Protein 3E0X (pdb70)

CATH classification: 3.40.50.1820

Foldseek 3Di:
DDAKDKDWAADQPDLEEEEEAEAQQFFQCLLVLLVVQVRNHTYIYIGFAPHDPRDDDHDLALVVSLVVVLCCQCDPPSRVPRQAYEYEQALPLLSVLSNLLVPDRRHAEYEYELHFQAQQPAPPVCVCLVVVHHDVVVVCVQQPHCPPVLSVVSVVRGHPPSVSSSRVSNRNPGHCLVVLLVRPHEYEYEYECPGPGSHVVRRVSSQVRHPHYYYHYHPDRGSSCCRVVSNVVSVVVVVPD/DKDKDWAADLPALEEEEEAEAQQFFQCLLVLLVVQVNNHGYIYIGFAPHDPHDDDHDLALVVSLVVVLCCQCDPPSRVPRQAYEYEQALPLLSVLSNLLVPDRRHAEYEYELHFQAQQPAPPVCVCLVVVHHDVVVVCVQQPHCPDVQSVVSVVRGHPPSVSSSRVSNRNPGHCLVVLLVRDHEYEYEYECPGPGSHVVRRVSSVVRHPRYYYHYHPDRGSSCCRPVSVVVSVVVVVPD

InterPro domains:
  IPR000073 Alpha/beta hydrolase fold-1 [PF00561] (15-118)
  IPR029058 Alpha/Beta hydrolase fold [G3DSA:3.40.50.1820] (1-242)
  IPR029058 Alpha/Beta hydrolase fold [SSF53474] (2-242)
  IPR050266 AB hydrolase superfamily [PTHR43798] (7-242)

Secondary structure (DSSP, 8-state):
-----EEEEE-TT-S-EEEEE--TT--GGGGTTGGGG-TTSEEEEEPPTTSTT--SPPPSSHHHHHHHHHHHHHH-TTTTT-S-EEEEEE--HHHHHHHHTTT-TTEEEEEEES--SB-TTS-S---TGGGT---HHHHHHHHT-S-SHHHHHHHTTS-SSTT--HHHHHHHH-B-GGGGGG--S-EEEEEETT-SSS-HHHHHHHHHHSSSEEEEEESS-GGGHHHHTHHHHHHHHHTT-/---EEEEE-TT-S-EEEEE--TT--GGGGTTGGGG-TTSEEEEEPPTTSTT--SPPPSSHHHHHHHHHHHHHH-TTTTT-S-EEEEEE--HHHHHHHHHTT-TTEEEEEEES--SB-TTS-S---TGGGT---HHHHHHHHT-S-SHHHHHHHTTS-SSTT--HHHHHHHH-B-GGGGGG--S-EEEEEETT-SSS-HHHHHHHHHH-SSEEEEEESS-GGGHHHHTHHHHHHHHHTT-

Radius of gyration: 25.64 Å; Cα contacts (8 Å, |Δi|>4): 1121; chains: 2; bounding box: 64×42×68 Å

Organism: Clostridium acetobutylicum (strain ATCC 824 / DSM 792 / JCM 1419 / IAM 19013 / LMG 5710 / NBRC 13948 / NRRL B-527 / VKM B-1787 / 2291 / W) (NCBI:txid272562)

B-factor: mean 15.36, std 6.6, range [7.0, 48.89]

Structure (mmCIF, N/CA/C/O backbone):
data_3E0X
#
_entry.id   3E0X
#
_cell.length_a   44.611
_cell.length_b   75.153
_cell.length_c   68.206
_cell.angle_alpha   90.00
_cell.angle_beta   97.89
_cell.angle_gamma   90.00
#
_symmetry.space_group_name_H-M   'P 1 21 1'
#
loop_
_entity.id
_entity.type
_entity.pdbx_description
1 polymer 'Lipase-esterase related protein'
2 non-polymer ORTHO-XYLENE
3 water water
#
loop_
_atom_site.group_PDB
_atom_site.id
_atom_site.type_symbol
_atom_site.label_atom_id
_atom_site.label_alt_id
_atom_site.label_comp_id
_atom_site.label_asym_id
_atom_site.label_entity_id
_atom_site.label_seq_id
_atom_site.pdbx_PDB_ins_code
_atom_site.Cartn_x
_atom_site.Cartn_y
_atom_site.Cartn_z
_atom_site.occupancy
_atom_site.B_iso_or_equiv
_atom_site.auth_seq_id
_atom_site.auth_comp_id
_atom_site.auth_asym_id
_atom_site.auth_atom_id
_atom_site.pdbx_PDB_model_num
ATOM 1 N N . SER A 1 1 ? -7.874 42.158 79.316 1.00 24.45 -2 SER A N 1
ATOM 2 C CA . SER A 1 1 ? -6.933 41.046 78.987 1.00 25.34 -2 SER A CA 1
ATOM 3 C C . SER A 1 1 ? -7.580 39.671 79.163 1.00 25.11 -2 SER A C 1
ATOM 4 O O . SER A 1 1 ? -8.621 39.524 79.815 1.00 25.52 -2 SER A O 1
ATOM 7 N N . ASN A 1 2 ? -6.950 38.657 78.579 1.00 24.97 -1 ASN A N 1
ATOM 8 C CA . ASN A 1 2 ? -7.474 37.299 78.659 1.00 24.61 -1 ASN A CA 1
ATOM 9 C C . ASN A 1 2 ? -6.333 36.309 78.532 1.00 24.08 -1 ASN A C 1
ATOM 10 O O . ASN A 1 2 ? -5.202 36.701 78.233 1.00 24.48 -1 ASN A O 1
ATOM 15 N N . ALA A 1 3 ? -6.633 35.033 78.753 1.00 23.28 0 ALA A N 1
ATOM 16 C CA . ALA A 1 3 ? -5.597 34.007 78.756 1.00 22.45 0 ALA A CA 1
ATOM 17 C C . ALA A 1 3 ? -5.593 33.205 77.453 1.00 21.28 0 ALA A C 1
ATOM 18 O O . ALA A 1 3 ? -5.132 32.066 77.418 1.00 21.38 0 ALA A O 1
ATOM 28 N N . LEU A 1 5 ? -4.575 31.969 73.732 1.00 14.77 2 LEU A N 1
ATOM 29 C CA . LEU A 1 5 ? -3.360 31.840 72.962 1.00 13.75 2 LEU A CA 1
ATOM 30 C C . LEU A 1 5 ? -3.186 33.010 71.990 1.00 12.73 2 LEU A C 1
ATOM 31 O O . LEU A 1 5 ? -4.164 33.573 71.478 1.00 13.12 2 LEU A O 1
ATOM 36 N N . HIS A 1 6 ? -1.931 33.363 71.732 1.00 12.08 3 HIS A N 1
ATOM 37 C CA . HIS A 1 6 ? -1.601 34.344 70.710 1.00 11.56 3 HIS A CA 1
ATOM 38 C C . HIS A 1 6 ? -1.913 33.754 69.341 1.00 10.97 3 HIS A C 1
ATOM 39 O O . HIS A 1 6 ? -1.733 32.558 69.113 1.00 11.24 3 HIS A O 1
ATOM 46 N N . TYR A 1 7 ? -2.374 34.588 68.427 1.00 10.90 4 TYR A N 1
ATOM 47 C CA . TYR A 1 7 ? -2.585 34.149 67.066 1.00 10.71 4 TYR A CA 1
ATOM 48 C C . TYR A 1 7 ? -2.360 35.332 66.130 1.00 11.47 4 TYR A C 1
ATOM 49 O O . TYR A 1 7 ? -2.369 36.509 66.556 1.00 12.07 4 TYR A O 1
ATOM 58 N N . VAL A 1 8 ? -2.191 34.993 64.862 1.00 11.91 5 VAL A N 1
ATOM 59 C CA A VAL A 1 8 ? -2.106 35.949 63.756 0.50 12.82 5 VAL A CA 1
ATOM 60 C CA B VAL A 1 8 ? -2.205 36.011 63.816 0.50 13.06 5 VAL A CA 1
ATOM 61 C C . VAL A 1 8 ? -3.304 35.705 62.828 1.00 13.03 5 VAL A C 1
ATOM 62 O O . VAL A 1 8 ? -3.626 34.535 62.536 1.00 12.79 5 VAL A O 1
ATOM 69 N N . HIS A 1 9 ? -3.904 36.778 62.328 1.00 12.72 6 HIS A N 1
ATOM 70 C CA . HIS A 1 9 ? -5.125 36.697 61.542 1.00 13.16 6 HIS A CA 1
ATOM 71 C C . HIS A 1 9 ? -4.867 37.339 60.185 1.00 13.75 6 HIS A C 1
ATOM 72 O O . HIS A 1 9 ? -4.599 38.548 60.104 1.00 14.97 6 HIS A O 1
ATOM 79 N N . VAL A 1 10 ? -4.911 36.528 59.127 1.00 13.80 7 VAL A N 1
ATOM 80 C CA . VAL A 1 10 ? -4.581 36.989 57.772 1.00 13.59 7 VAL A CA 1
ATOM 81 C C . VAL A 1 10 ? -5.558 36.410 56.746 1.00 13.63 7 VAL A C 1
ATOM 82 O O . VAL A 1 10 ? -6.462 35.627 57.095 1.00 12.68 7 VAL A O 1
ATOM 86 N N . GLY A 1 11 ? -5.368 36.771 55.482 1.00 14.01 8 GLY A N 1
ATOM 87 C CA . GLY A 1 11 ? -6.237 36.282 54.429 1.00 13.80 8 GLY A CA 1
ATOM 88 C C . GLY A 1 11 ? -7.537 37.060 54.292 1.00 14.44 8 GLY A C 1
ATOM 89 O O . GLY A 1 11 ? -7.645 38.219 54.692 1.00 15.83 8 GLY A O 1
ATOM 90 N N . ASN A 1 12 ? -8.527 36.411 53.704 1.00 13.31 9 ASN A N 1
ATOM 91 C CA . ASN A 1 12 ? -9.813 37.029 53.458 1.00 13.93 9 ASN A CA 1
ATOM 92 C C . ASN A 1 12 ? -10.678 36.804 54.683 1.00 13.93 9 ASN A C 1
ATOM 93 O O . ASN A 1 12 ? -11.292 35.735 54.862 1.00 13.79 9 ASN A O 1
ATOM 98 N N . LYS A 1 13 ? -10.716 37.803 55.558 1.00 14.94 10 LYS A N 1
ATOM 99 C CA . LYS A 1 13 ? -11.293 37.603 56.884 1.00 15.15 10 LYS A CA 1
ATOM 100 C C . LYS A 1 13 ? -12.795 37.376 56.844 1.00 15.49 10 LYS A C 1
ATOM 101 O O . LYS A 1 13 ? -13.378 36.879 57.817 1.00 15.90 10 LYS A O 1
ATOM 107 N N . LYS A 1 14 ? -13.407 37.742 55.719 1.00 16.28 11 LYS A N 1
ATOM 108 C CA A LYS A 1 14 ? -14.852 37.609 55.515 0.50 15.92 11 LYS A CA 1
ATOM 109 C CA B LYS A 1 14 ? -14.850 37.578 55.571 0.50 16.28 11 LYS A CA 1
ATOM 110 C C . LYS A 1 14 ? -15.246 36.284 54.858 1.00 16.18 11 LYS A C 1
ATOM 111 O O . LYS A 1 14 ? -16.439 36.012 54.648 1.00 17.19 11 LYS A O 1
ATOM 122 N N . SER A 1 15 ? -14.254 35.460 54.528 1.00 14.85 12 SER A N 1
ATOM 123 C CA . SER A 1 15 ? -14.522 34.154 53.899 1.00 14.70 12 SER A CA 1
ATOM 124 C C . SER A 1 15 ? -15.377 33.272 54.825 1.00 15.35 12 SER A C 1
ATOM 125 O O . SER A 1 15 ? -15.189 33.288 56.044 1.00 15.00 12 SER A O 1
ATOM 128 N N . PRO A 1 16 ? -16.296 32.486 54.241 1.00 15.88 13 PRO A N 1
ATOM 129 C CA . PRO A 1 16 ? -17.097 31.534 55.037 1.00 15.81 13 PRO A CA 1
ATOM 130 C C . PRO A 1 16 ? -16.248 30.365 55.537 1.00 15.00 13 PRO A C 1
ATOM 131 O O . PRO A 1 16 ? -16.686 29.634 56.421 1.00 14.84 13 PRO A O 1
ATOM 135 N N . ASN A 1 17 ? -15.043 30.243 54.977 1.00 13.80 14 ASN A N 1
ATOM 136 C CA A ASN A 1 17 ? -14.178 29.141 55.305 0.50 13.47 14 ASN A CA 1
ATOM 137 C CA B ASN A 1 17 ? -14.103 29.141 55.246 0.50 13.58 14 ASN A CA 1
ATOM 138 C C . ASN A 1 17 ? -13.009 29.627 56.160 1.00 12.54 14 ASN A C 1
ATOM 139 O O . ASN A 1 17 ? -12.197 30.476 55.746 1.00 12.77 14 ASN A O 1
ATOM 148 N N . THR A 1 18 ? -12.961 29.107 57.378 1.00 11.25 15 THR A N 1
ATOM 149 C CA . THR A 1 18 ? -11.954 29.495 58.349 1.00 10.95 15 THR A CA 1
ATOM 150 C C . THR A 1 18 ? -10.945 28.367 58.469 1.00 11.54 15 THR A C 1
ATOM 151 O O . THR A 1 18 ? -11.335 27.217 58.662 1.00 12.22 15 THR A O 1
ATOM 155 N N . LEU A 1 19 ? -9.664 28.709 58.358 1.00 10.51 16 LEU A N 1
ATOM 156 C CA . LEU A 1 19 ? -8.613 27.722 58.502 1.00 11.60 16 LEU A CA 1
ATOM 157 C C . LEU A 1 19 ? -7.842 28.079 59.746 1.00 10.81 16 LEU A C 1
ATOM 158 O O . LEU A 1 19 ? -7.304 29.201 59.867 1.00 11.31 16 LEU A O 1
ATOM 163 N N . LEU A 1 20 ? -7.786 27.137 60.680 1.00 10.04 17 LEU A N 1
ATOM 164 C CA . LEU A 1 20 ? -7.040 27.351 61.917 1.00 10.41 17 LEU A CA 1
ATOM 165 C C . LEU A 1 20 ? -5.793 26.458 61.845 1.00 10.08 17 LEU A C 1
ATOM 166 O O . LEU A 1 20 ? -5.905 25.227 61.799 1.00 10.59 17 LEU A O 1
ATOM 171 N N . PHE A 1 21 ? -4.616 27.096 61.828 1.00 10.12 18 PHE A N 1
ATOM 172 C CA . PHE A 1 21 ? -3.337 26.413 61.646 1.00 9.61 18 PHE A CA 1
ATOM 173 C C . PHE A 1 21 ? -2.687 26.172 62.985 1.00 9.80 18 PHE A C 1
ATOM 174 O O . PHE A 1 21 ? -2.520 27.114 63.784 1.00 9.81 18 PHE A O 1
ATOM 182 N N . VAL A 1 22 ? -2.236 24.936 63.189 1.00 8.43 19 VAL A N 1
ATOM 183 C CA . VAL A 1 22 ? -1.579 24.536 64.419 1.00 8.81 19 VAL A CA 1
ATOM 184 C C . VAL A 1 22 ? -0.208 23.964 64.066 1.00 9.12 19 VAL A C 1
ATOM 185 O O . VAL A 1 22 ? -0.099 22.926 63.393 1.00 9.93 19 VAL A O 1
ATOM 189 N N . HIS A 1 23 ? 0.828 24.626 64.571 1.00 8.88 20 HIS A N 1
ATOM 190 C CA . HIS A 1 23 ? 2.206 24.275 64.237 1.00 8.99 20 HIS A CA 1
ATOM 191 C C . HIS A 1 23 ? 2.669 23.037 65.013 1.00 9.84 20 HIS A C 1
ATOM 192 O O . HIS A 1 23 ? 1.906 22.429 65.771 1.00 10.64 20 HIS A O 1
ATOM 199 N N . GLY A 1 24 ? 3.943 22.708 64.845 1.00 10.96 21 GLY A N 1
ATOM 200 C CA . GLY A 1 24 ? 4.479 21.460 65.381 1.00 12.02 21 GLY A CA 1
ATOM 201 C C . GLY A 1 24 ? 5.569 21.639 66.421 1.00 11.23 21 GLY A C 1
ATOM 202 O O . GLY A 1 24 ? 5.697 22.695 67.068 1.00 11.17 21 GLY A O 1
ATOM 203 N N . SER A 1 25 ? 6.336 20.568 66.595 1.00 10.63 22 SER A N 1
ATOM 204 C CA . SER A 1 25 ? 7.324 20.475 67.650 1.00 10.42 22 SER A CA 1
ATOM 205 C C . SER A 1 25 ? 8.394 21.528 67.498 1.00 10.17 22 SER A C 1
ATOM 206 O O . SER A 1 25 ? 8.980 21.682 66.410 1.00 10.92 22 SER A O 1
ATOM 209 N N . GLY A 1 26 ? 8.634 22.277 68.572 1.00 9.78 23 GLY A N 1
ATOM 210 C CA . GLY A 1 26 ? 9.800 23.162 68.604 1.00 10.12 23 GLY A CA 1
ATOM 211 C C . GLY A 1 26 ? 9.693 24.354 67.668 1.00 10.48 23 GLY A C 1
ATOM 212 O O . GLY A 1 26 ? 10.693 25.057 67.422 1.00 11.79 23 GLY A O 1
ATOM 213 N N . CYS A 1 27 ? 8.512 24.590 67.101 1.00 10.83 24 CYS A N 1
ATOM 214 C CA . CYS A 1 27 ? 8.351 25.768 66.254 1.00 11.72 24 CYS A CA 1
ATOM 215 C C . CYS A 1 27 ? 7.180 26.614 66.714 1.00 11.07 24 CYS A C 1
ATOM 216 O O . CYS A 1 27 ? 6.827 26.555 67.862 1.00 11.08 24 CYS A O 1
ATOM 219 N N . ASN A 1 28 ? 6.670 27.456 65.833 1.00 10.95 25 ASN A N 1
ATOM 220 C CA A ASN A 1 28 ? 5.617 28.398 66.172 0.50 11.08 25 ASN A CA 1
ATOM 221 C CA B ASN A 1 28 ? 5.601 28.380 66.178 0.50 10.94 25 ASN A CA 1
ATOM 222 C C . ASN A 1 28 ? 4.853 28.729 64.893 1.00 10.42 25 ASN A C 1
ATOM 223 O O . ASN A 1 28 ? 5.093 28.120 63.856 1.00 10.17 25 ASN A O 1
ATOM 232 N N . LEU A 1 29 ? 3.919 29.682 64.952 1.00 10.34 26 LEU A N 1
ATOM 233 C CA . LEU A 1 29 ? 3.072 29.922 63.777 1.00 10.07 26 LEU A CA 1
ATOM 234 C C . LEU A 1 29 ? 3.869 30.413 62.560 1.00 10.06 26 LEU A C 1
ATOM 235 O O . LEU A 1 29 ? 3.376 30.351 61.435 1.00 11.36 26 LEU A O 1
ATOM 240 N N . LYS A 1 30 ? 5.092 30.906 62.789 1.00 10.27 27 LYS A N 1
ATOM 241 C CA A LYS A 1 30 ? 5.951 31.410 61.714 0.50 11.45 27 LYS A CA 1
ATOM 242 C CA B LYS A 1 30 ? 5.878 31.424 61.669 0.50 11.08 27 LYS A CA 1
ATOM 243 C C . LYS A 1 30 ? 6.268 30.349 60.655 1.00 10.73 27 LYS A C 1
ATOM 244 O O . LYS A 1 30 ? 6.611 30.671 59.508 1.00 11.76 27 LYS A O 1
ATOM 255 N N . ILE A 1 31 ? 6.158 29.072 61.038 1.00 10.97 28 ILE A N 1
ATOM 256 C CA . ILE A 1 31 ? 6.516 27.978 60.145 1.00 11.04 28 ILE A CA 1
ATOM 257 C C . ILE A 1 31 ? 5.572 27.892 58.945 1.00 11.01 28 ILE A C 1
ATOM 258 O O . ILE A 1 31 ? 5.916 27.289 57.917 1.00 11.55 28 ILE A O 1
ATOM 263 N N . PHE A 1 32 ? 4.382 28.497 59.092 1.00 10.41 29 PHE A N 1
ATOM 264 C CA . PHE A 1 32 ? 3.368 28.516 58.023 1.00 10.67 29 PHE A CA 1
ATOM 265 C C . PHE A 1 32 ? 3.512 29.687 57.049 1.00 10.97 29 PHE A C 1
ATOM 266 O O . PHE A 1 32 ? 2.641 29.903 56.228 1.00 11.90 29 PHE A O 1
ATOM 274 N N . GLY A 1 33 ? 4.631 30.413 57.124 1.00 11.16 30 GLY A N 1
ATOM 275 C CA . GLY A 1 33 ? 4.800 31.640 56.369 1.00 11.92 30 GLY A CA 1
ATOM 276 C C . GLY A 1 33 ? 4.689 31.489 54.866 1.00 12.52 30 GLY A C 1
ATOM 277 O O . GLY A 1 33 ? 4.237 32.405 54.178 1.00 13.79 30 GLY A O 1
ATOM 278 N N . GLU A 1 34 ? 5.147 30.359 54.335 1.00 12.83 31 GLU A N 1
ATOM 279 C CA . GLU A 1 34 ? 4.975 30.126 52.901 1.00 14.24 31 GLU A CA 1
ATOM 280 C C . GLU A 1 34 ? 3.594 29.615 52.568 1.00 14.52 31 GLU A C 1
ATOM 281 O O . GLU A 1 34 ? 2.991 30.057 51.612 1.00 14.72 31 GLU A O 1
ATOM 287 N N . LEU A 1 35 ? 3.074 28.694 53.387 1.00 13.96 32 LEU A N 1
ATOM 288 C CA . LEU A 1 35 ? 1.806 28.057 53.092 1.00 14.45 32 LEU A CA 1
ATOM 289 C C . LEU A 1 35 ? 0.687 29.086 53.093 1.00 14.77 32 LEU A C 1
ATOM 290 O O . LEU A 1 35 ? -0.212 29.051 52.247 1.00 15.77 32 LEU A O 1
ATOM 295 N N . GLU A 1 36 ? 0.761 30.038 54.023 1.00 15.94 33 GLU A N 1
ATOM 296 C CA . GLU A 1 36 ? -0.288 31.051 54.094 1.00 16.20 33 GLU A CA 1
ATOM 297 C C . GLU A 1 36 ? -0.359 31.911 52.814 1.00 16.35 33 GLU A C 1
ATOM 298 O O . GLU A 1 36 ? -1.415 32.449 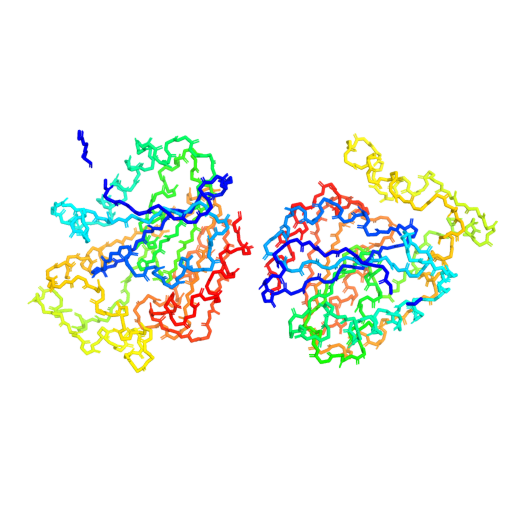52.476 1.00 16.96 33 GLU A O 1
ATOM 304 N N . LYS A 1 37 ? 0.736 31.999 52.060 1.00 16.39 34 LYS A N 1
ATOM 305 C CA . LYS A 1 37 ? 0.717 32.797 50.827 1.00 15.88 34 LYS A CA 1
ATOM 306 C C . LYS A 1 37 ? -0.244 32.266 49.745 1.00 16.73 34 LYS A C 1
ATOM 307 O O . LYS A 1 37 ? -0.647 33.019 48.840 1.00 17.39 34 LYS A O 1
ATOM 313 N N . TYR A 1 38 ? -0.616 30.987 49.831 1.00 16.33 35 TYR A N 1
ATOM 314 C CA . TYR A 1 38 ? -1.416 30.319 48.790 1.00 16.43 35 TYR A CA 1
ATOM 315 C C . TYR A 1 38 ? -2.851 30.076 49.258 1.00 16.61 35 TYR A C 1
ATOM 316 O O . TYR A 1 38 ? -3.664 29.483 48.541 1.00 17.31 35 TYR A O 1
ATOM 325 N N . LEU A 1 39 ? -3.155 30.578 50.452 1.00 16.45 36 LEU A N 1
ATOM 326 C CA . LEU A 1 39 ? -4.474 30.360 51.068 1.00 15.65 36 LEU A CA 1
ATOM 327 C C . LEU A 1 39 ? -5.178 31.674 51.406 1.00 15.86 36 LEU A C 1
ATOM 328 O O . LEU A 1 39 ? -6.017 31.741 52.323 1.00 15.57 36 LEU A O 1
ATOM 333 N N . GLU A 1 40 ? -4.844 32.719 50.648 1.00 16.49 37 GLU A N 1
ATOM 334 C CA . GLU A 1 40 ? -5.313 34.085 50.916 1.00 17.36 37 GLU A CA 1
ATOM 335 C C . GLU A 1 40 ? -6.794 34.298 50.715 1.00 16.74 37 GLU A C 1
ATOM 336 O O . GLU A 1 40 ? -7.344 35.295 51.211 1.00 17.04 37 GLU A O 1
ATOM 342 N N . ASP A 1 41 ? -7.462 33.366 50.041 1.00 16.53 38 ASP A N 1
ATOM 343 C CA . ASP A 1 41 ? -8.901 33.475 49.814 1.00 16.67 38 ASP A CA 1
ATOM 344 C C . ASP A 1 41 ? -9.711 33.008 51.024 1.00 15.60 38 ASP A C 1
ATOM 345 O O . ASP A 1 41 ? -10.950 33.124 51.046 1.00 16.65 38 ASP A O 1
ATOM 350 N N . TYR A 1 42 ? -9.009 32.468 52.019 1.00 13.85 39 TYR A N 1
ATOM 351 C CA A TYR A 1 42 ? -9.659 31.936 53.213 0.50 12.98 39 TYR A CA 1
ATOM 352 C CA B TYR A 1 42 ? -9.630 31.903 53.212 0.50 12.96 39 TYR A CA 1
ATOM 353 C C . TYR A 1 42 ? -9.374 32.776 54.446 1.00 12.10 39 TYR A C 1
ATOM 354 O O . TYR A 1 42 ? -8.470 33.608 54.457 1.00 11.45 39 TYR A O 1
ATOM 371 N N . ASN A 1 43 ? -10.178 32.573 55.489 1.00 11.40 40 ASN A N 1
ATOM 372 C CA . ASN A 1 43 ? -10.035 33.312 56.727 1.00 11.13 40 ASN A CA 1
ATOM 373 C C . ASN A 1 43 ? -9.013 32.548 57.560 1.00 11.41 40 ASN A C 1
ATOM 374 O O . ASN A 1 43 ? -9.344 31.517 58.132 1.00 11.34 40 ASN A O 1
ATOM 379 N N . CYS A 1 44 ? -7.769 33.031 57.590 1.00 11.15 41 CYS A N 1
ATOM 380 C CA . CYS A 1 44 ? -6.661 32.253 58.158 1.00 11.59 41 CYS A CA 1
ATOM 381 C C . CYS A 1 44 ? -6.299 32.723 59.557 1.00 11.09 41 CYS A C 1
ATOM 382 O O . CYS A 1 44 ? -5.986 33.910 59.785 1.00 11.06 41 CYS A O 1
ATOM 385 N N . ILE A 1 45 ? -6.292 31.775 60.489 1.00 10.61 42 ILE A N 1
ATOM 386 C CA . ILE A 1 45 ? -5.958 32.048 61.883 1.00 10.34 42 ILE A CA 1
ATOM 387 C C . ILE A 1 45 ? -4.795 31.128 62.222 1.00 10.68 42 ILE A C 1
ATOM 388 O O . ILE A 1 45 ? -4.918 29.920 62.112 1.00 11.35 42 ILE A O 1
ATOM 393 N N . LEU A 1 46 ? -3.661 31.710 62.597 1.00 10.47 43 LEU A N 1
ATOM 394 C CA . LEU A 1 46 ? -2.462 30.909 62.885 1.00 11.92 43 LEU A CA 1
ATOM 395 C C . LEU A 1 46 ? -2.156 31.056 64.354 1.00 12.22 43 LEU A C 1
ATOM 396 O O . LEU A 1 46 ? -1.924 32.153 64.819 1.00 12.10 43 LEU A O 1
ATOM 401 N N . LEU A 1 47 ? -2.189 29.946 65.095 1.00 12.26 44 LEU A N 1
ATOM 402 C CA A LEU A 1 47 ? -2.070 29.897 66.547 0.50 11.94 44 LEU A CA 1
ATOM 403 C CA B LEU A 1 47 ? -2.008 30.098 66.539 0.50 12.19 44 LEU A CA 1
ATOM 404 C C . LEU A 1 47 ? -0.623 29.696 67.007 1.00 11.51 44 LEU A C 1
ATOM 405 O O . LEU A 1 47 ? 0.081 28.896 66.385 1.00 11.91 44 LEU A O 1
ATOM 414 N N . ASP A 1 48 ? -0.199 30.340 68.087 1.00 10.46 45 ASP A N 1
ATOM 415 C CA . ASP A 1 48 ? 1.008 29.892 68.795 1.00 11.11 45 ASP A CA 1
ATOM 416 C C . ASP A 1 48 ? 0.563 29.028 69.972 1.00 10.94 45 ASP A C 1
ATOM 417 O O . ASP A 1 48 ? -0.220 29.467 70.846 1.00 11.24 45 ASP A O 1
ATOM 422 N N . LEU A 1 49 ? 1.042 27.791 70.013 1.00 10.55 46 LEU A N 1
ATOM 423 C CA . LEU A 1 49 ? 0.730 26.933 71.159 1.00 10.72 46 LEU A CA 1
ATOM 424 C C . LEU A 1 49 ? 1.396 27.486 72.416 1.00 10.60 46 LEU A C 1
ATOM 425 O O . LEU A 1 49 ? 2.398 28.179 72.342 1.00 11.22 46 LEU A O 1
ATOM 430 N N . LYS A 1 50 ? 0.850 27.155 73.574 1.00 11.29 47 LYS A N 1
ATOM 431 C CA . LYS A 1 50 ? 1.367 27.674 74.838 1.00 11.59 47 LYS A CA 1
ATOM 432 C C . LYS A 1 50 ? 2.856 27.393 74.944 1.00 12.15 47 LYS A C 1
ATOM 433 O O . LYS A 1 50 ? 3.332 26.283 74.664 1.00 11.97 47 LYS A O 1
ATOM 439 N N . GLY A 1 51 ? 3.592 28.427 75.335 1.00 11.97 48 GLY A N 1
ATOM 440 C CA . GLY A 1 51 ? 5.035 28.331 75.472 1.00 11.34 48 GLY A CA 1
ATOM 441 C C . GLY A 1 51 ? 5.847 28.476 74.191 1.00 12.99 48 GLY A C 1
ATOM 442 O O . GLY A 1 51 ? 7.076 28.382 74.228 1.00 14.17 48 GLY A O 1
ATOM 443 N N . HIS A 1 52 ? 5.162 28.649 73.063 1.00 10.98 49 HIS A N 1
ATOM 444 C CA . HIS A 1 52 ? 5.814 28.811 71.771 1.00 10.89 49 HIS A CA 1
ATOM 445 C C . HIS A 1 52 ? 5.508 30.200 71.230 1.00 11.13 49 HIS A C 1
ATOM 446 O O . HIS A 1 52 ? 4.437 30.752 71.536 1.00 12.41 49 HIS A O 1
ATOM 453 N N . GLY A 1 53 ? 6.415 30.757 70.417 1.00 11.53 50 GLY A N 1
ATOM 454 C CA . GLY A 1 53 ? 6.182 32.080 69.828 1.00 12.16 50 GLY A CA 1
ATOM 455 C C . GLY A 1 53 ? 5.795 33.078 70.906 1.00 12.81 50 GLY A C 1
ATOM 456 O O . GLY A 1 53 ? 6.467 33.186 71.923 1.00 14.38 50 GLY A O 1
ATOM 457 N N . GLU A 1 54 ? 4.673 33.770 70.710 1.00 13.12 51 GLU A N 1
ATOM 458 C CA A GLU A 1 54 ? 4.273 34.824 71.628 0.50 13.32 51 GLU A CA 1
ATOM 459 C CA B GLU A 1 54 ? 4.273 34.833 71.614 0.50 13.31 51 GLU A CA 1
ATOM 460 C C . GLU A 1 54 ? 3.248 34.382 72.648 1.00 13.10 51 GLU A C 1
ATOM 461 O O . GLU A 1 54 ? 2.712 35.211 73.417 1.00 14.92 51 GLU A O 1
ATOM 472 N N . SER A 1 55 ? 2.967 33.082 72.689 1.00 12.32 52 SER A N 1
ATOM 473 C CA . SER A 1 55 ? 2.055 32.570 73.711 1.00 11.62 52 SER A CA 1
ATOM 474 C C . SER A 1 55 ? 2.834 32.221 74.964 1.00 13.01 52 SER A C 1
ATOM 475 O O . SER A 1 55 ? 3.597 31.260 74.980 1.00 13.38 52 SER A O 1
ATOM 478 N N . LYS A 1 56 ? 2.665 33.028 76.006 1.00 14.38 53 LYS A N 1
ATOM 479 C CA . LYS A 1 56 ? 3.457 32.837 77.225 1.00 16.15 53 LYS A CA 1
ATOM 480 C C . LYS A 1 56 ? 2.987 31.625 78.016 1.00 15.52 53 LYS A C 1
ATOM 481 O O . LYS A 1 56 ? 1.804 31.241 77.966 1.00 16.54 53 LYS A O 1
ATOM 487 N N . GLY A 1 57 ? 3.913 31.040 78.763 1.00 14.85 54 GLY A N 1
ATOM 488 C CA . GLY A 1 57 ? 3.579 29.948 79.644 1.00 14.55 54 GLY A CA 1
ATOM 489 C C . GLY A 1 57 ? 4.482 28.756 79.465 1.00 14.62 54 GLY A C 1
ATOM 490 O O . GLY A 1 57 ? 5.295 28.729 78.534 1.00 14.97 54 GLY A O 1
ATOM 491 N N . GLN A 1 58 ? 4.374 27.804 80.392 1.00 15.06 55 GLN A N 1
ATOM 492 C CA . GLN A 1 58 ? 5.057 26.518 80.288 1.00 14.74 55 GLN A CA 1
ATOM 493 C C . GLN A 1 58 ? 4.434 25.713 79.143 1.00 13.97 55 GLN A C 1
ATOM 494 O O . GLN A 1 58 ? 3.206 25.611 79.039 1.00 15.17 55 GLN A O 1
ATOM 500 N N . CYS A 1 59 ? 5.269 25.133 78.281 1.00 12.83 56 CYS A N 1
ATOM 501 C CA . CYS A 1 59 ? 4.731 24.269 77.228 1.00 12.36 56 CYS A CA 1
ATOM 502 C C . CYS A 1 59 ? 4.139 23.040 77.897 1.00 11.97 56 CYS A C 1
ATOM 503 O O . CYS A 1 59 ? 4.802 22.422 78.728 1.00 13.19 56 CYS A O 1
ATOM 506 N N . PRO A 1 60 ? 2.886 22.681 77.568 1.00 10.28 57 PRO A N 1
ATOM 507 C CA . PRO A 1 60 ? 2.351 21.395 78.018 1.00 10.29 57 PRO A CA 1
ATOM 508 C C . PRO A 1 60 ? 3.280 20.238 77.628 1.00 9.47 57 PRO A C 1
ATOM 509 O O . PRO A 1 60 ? 3.917 20.271 76.564 1.00 10.35 57 PRO A O 1
ATOM 513 N N . SER A 1 61 ? 3.341 19.219 78.486 1.00 9.57 58 SER A N 1
ATOM 514 C CA . SER A 1 61 ? 4.254 18.098 78.277 1.00 10.15 58 SER A CA 1
ATOM 515 C C . SER A 1 61 ? 3.623 16.974 77.489 1.00 9.73 58 SER A C 1
ATOM 516 O O . SER A 1 61 ? 4.310 16.009 77.113 1.00 10.61 58 SER A O 1
ATOM 519 N N . THR A 1 62 ? 2.324 17.087 77.217 1.00 9.22 59 THR A N 1
ATOM 520 C CA . THR A 1 62 ? 1.594 16.019 76.512 1.00 9.22 59 THR A CA 1
ATOM 521 C C . THR A 1 62 ? 0.784 16.578 75.368 1.00 9.31 59 THR A C 1
ATOM 522 O O . THR A 1 62 ? 0.349 17.749 75.406 1.00 9.88 59 THR A O 1
ATOM 526 N N . VAL A 1 63 ? 0.533 15.741 74.354 1.00 9.29 60 VAL A N 1
ATOM 527 C CA . VAL A 1 63 ? -0.333 16.214 73.277 1.00 9.71 60 VAL A CA 1
ATOM 528 C C . VAL A 1 63 ? -1.740 16.519 73.816 1.00 9.84 60 VAL A C 1
ATOM 529 O O . VAL A 1 63 ? -2.402 17.439 73.346 1.00 10.77 60 VAL A O 1
ATOM 533 N N . TYR A 1 64 ? -2.193 15.754 74.810 1.00 10.07 61 TYR A N 1
ATOM 534 C CA . TYR A 1 64 ? -3.472 16.044 75.461 1.00 9.62 61 TYR A CA 1
ATOM 535 C C . TYR A 1 64 ? -3.573 17.454 76.022 1.00 10.19 61 TYR A C 1
ATOM 536 O O . TYR A 1 64 ? -4.619 18.092 75.931 1.00 11.15 61 TYR A O 1
ATOM 545 N N . GLY A 1 65 ? -2.497 17.960 76.607 1.00 10.70 62 GLY A N 1
ATOM 546 C CA . GLY A 1 65 ? -2.479 19.343 77.086 1.00 10.28 62 GLY A CA 1
ATOM 547 C C . GLY A 1 65 ? -2.710 20.318 75.950 1.00 9.76 62 GLY A C 1
ATOM 548 O O . GLY A 1 65 ? -3.542 21.237 76.085 1.00 11.11 62 GLY A O 1
ATOM 549 N N . TYR A 1 66 ? -1.964 20.142 74.846 1.00 9.23 63 TYR A N 1
ATOM 550 C CA . TYR A 1 66 ? -2.146 20.989 73.663 1.00 9.03 63 TYR A CA 1
ATOM 551 C C . TYR A 1 66 ? -3.560 20.880 73.093 1.00 9.51 63 TYR A C 1
ATOM 552 O O . TYR A 1 66 ? -4.166 21.905 72.728 1.00 9.98 63 TYR A O 1
ATOM 561 N N . ILE A 1 67 ? -4.112 19.663 73.053 1.00 8.96 64 ILE A N 1
ATOM 562 C CA . ILE A 1 67 ? -5.486 19.451 72.562 1.00 9.62 64 ILE A CA 1
ATOM 563 C C . ILE A 1 67 ? -6.485 20.273 73.384 1.00 10.10 64 ILE A C 1
ATOM 564 O O . ILE A 1 67 ? -7.302 21.000 72.809 1.00 11.71 64 ILE A O 1
ATOM 569 N N . ASP A 1 68 ? -6.360 20.211 74.712 1.00 10.66 65 ASP A N 1
ATOM 570 C CA . ASP A 1 68 ? -7.241 20.992 75.582 1.00 12.20 65 ASP A CA 1
ATOM 571 C C . ASP A 1 68 ? -7.071 22.496 75.353 1.00 11.97 65 ASP A C 1
ATOM 572 O O . ASP A 1 68 ? -8.050 23.247 75.322 1.00 13.10 65 ASP A O 1
ATOM 577 N N . ASN A 1 69 ? -5.833 22.946 75.164 1.00 11.12 66 ASN A N 1
ATOM 578 C CA . ASN A 1 69 ? -5.607 24.366 74.914 1.00 11.39 66 ASN A CA 1
ATOM 579 C C . ASN A 1 69 ? -6.258 24.816 73.608 1.00 10.77 66 ASN A C 1
ATOM 580 O O . ASN A 1 69 ? -6.831 25.917 73.535 1.00 11.28 66 ASN A O 1
ATOM 585 N N . VAL A 1 70 ? -6.095 24.007 72.564 1.00 9.97 67 VAL A N 1
ATOM 586 C CA . VAL A 1 70 ? -6.621 24.372 71.245 1.00 9.91 67 VAL A CA 1
ATOM 587 C C . VAL A 1 70 ? -8.143 24.318 71.244 1.00 9.85 67 VAL A C 1
ATOM 588 O O . VAL A 1 70 ? -8.793 25.196 70.666 1.00 9.81 67 VAL A O 1
ATOM 592 N N . ALA A 1 71 ? -8.723 23.321 71.913 1.00 10.09 68 ALA A N 1
ATOM 593 C CA . ALA A 1 71 ? -10.180 23.265 72.022 1.00 11.12 68 ALA A CA 1
ATOM 594 C C . ALA A 1 71 ? -10.724 24.492 72.781 1.00 11.02 68 ALA A C 1
ATOM 595 O O . ALA A 1 71 ? -11.729 25.082 72.368 1.00 11.70 68 ALA A O 1
ATOM 597 N N . ASN A 1 72 ? -10.043 24.908 73.846 1.00 11.32 69 ASN A N 1
ATOM 598 C CA . ASN A 1 72 ? -10.453 26.110 74.585 1.00 11.76 69 ASN A CA 1
ATOM 599 C C . ASN A 1 72 ? -10.423 27.334 73.685 1.00 11.77 69 ASN A C 1
ATOM 600 O O . ASN A 1 72 ? -11.341 28.164 73.719 1.00 12.88 69 ASN A O 1
ATOM 605 N N . PHE A 1 73 ? -9.390 27.441 72.855 1.00 11.10 70 PHE A N 1
ATOM 606 C CA . PHE A 1 73 ? -9.282 28.559 71.914 1.00 10.71 70 PHE A CA 1
ATOM 607 C C . PHE A 1 73 ? -10.460 28.524 70.927 1.00 11.22 70 PHE A C 1
ATOM 608 O O . PHE A 1 73 ? -11.130 29.534 70.697 1.00 11.76 70 PHE A O 1
ATOM 616 N N . ILE A 1 74 ? -10.691 27.381 70.301 1.00 10.48 71 ILE A N 1
ATOM 617 C CA . ILE A 1 74 ? -11.763 27.318 69.314 1.00 10.88 71 ILE A CA 1
ATOM 618 C C . ILE A 1 74 ? -13.118 27.736 69.921 1.00 11.16 71 ILE A C 1
ATOM 619 O O . ILE A 1 74 ? -13.871 28.537 69.338 1.00 12.57 71 ILE A O 1
ATOM 624 N N . THR A 1 75 ? -13.416 27.206 71.098 1.00 12.12 72 THR A N 1
ATOM 625 C CA . THR A 1 75 ? -14.715 27.416 71.700 1.00 13.02 72 THR A CA 1
ATOM 626 C C . THR A 1 75 ? -14.883 28.841 72.193 1.00 13.07 72 THR A C 1
ATOM 627 O O . THR A 1 75 ? -15.987 29.408 72.103 1.00 13.78 72 THR A O 1
ATOM 631 N N . ASN A 1 76 ? -13.788 29.449 72.658 1.00 12.79 73 ASN A N 1
ATOM 632 C CA . ASN A 1 76 ? -13.884 30.687 73.434 1.00 13.60 73 ASN A CA 1
ATOM 633 C C . ASN A 1 76 ? -13.279 31.947 72.833 1.00 13.39 73 ASN A C 1
ATOM 634 O O . ASN A 1 76 ? -13.660 33.035 73.239 1.00 14.85 73 ASN A O 1
ATOM 639 N N . SER A 1 77 ? -12.368 31.835 71.865 1.00 12.39 74 SER A N 1
ATOM 640 C CA A SER A 1 77 ? -11.779 33.024 71.244 0.50 12.16 74 SER A CA 1
ATOM 641 C CA B SER A 1 77 ? -11.787 33.038 71.278 0.50 12.41 74 SER A CA 1
ATOM 642 C C . SER A 1 77 ? -12.828 33.781 70.451 1.00 12.32 74 SER A C 1
ATOM 643 O O . SER A 1 77 ? -13.697 33.170 69.783 1.00 12.69 74 SER A O 1
ATOM 648 N N . GLU A 1 78 ? -12.749 35.098 70.487 1.00 12.66 75 GLU A N 1
ATOM 649 C CA . GLU A 1 78 ? -13.677 35.885 69.692 1.00 13.70 75 GLU A CA 1
ATOM 650 C C . GLU A 1 78 ? -13.523 35.631 68.191 1.00 13.94 75 GLU A C 1
ATOM 651 O O . GLU A 1 78 ? -14.487 35.823 67.432 1.00 16.49 75 GLU A O 1
ATOM 657 N N . VAL A 1 79 ? -12.340 35.185 67.764 1.00 13.85 76 VAL A N 1
ATOM 658 C CA . VAL A 1 79 ? -12.062 34.991 66.351 1.00 13.41 76 VAL A CA 1
ATOM 659 C C . VAL A 1 79 ? -12.568 33.657 65.779 1.00 13.39 76 VAL A C 1
ATOM 660 O O . VAL A 1 79 ? -12.667 33.495 64.553 1.00 14.88 76 VAL A O 1
ATOM 664 N N . THR A 1 80 ? -12.909 32.706 66.647 1.00 11.80 77 THR A N 1
ATOM 665 C CA . THR A 1 80 ? -13.450 31.417 66.176 1.00 12.04 77 THR A CA 1
ATOM 666 C C . THR A 1 80 ? -14.811 31.054 66.734 1.00 12.70 77 THR A C 1
ATOM 667 O O . THR A 1 80 ? -15.494 30.227 66.126 1.00 12.35 77 THR A O 1
ATOM 671 N N . LYS A 1 81 ? -15.207 31.639 67.870 1.00 12.85 78 LYS A N 1
ATOM 672 C CA . LYS A 1 81 ? -16.385 31.125 68.589 1.00 14.05 78 LYS A CA 1
ATOM 673 C C . LYS A 1 81 ? -17.668 31.226 67.769 1.00 14.27 78 LYS A C 1
ATOM 674 O O . LYS A 1 81 ? -18.563 30.396 67.952 1.00 15.37 78 LYS A O 1
ATOM 680 N N . HIS A 1 82 ? -17.716 32.177 66.834 1.00 14.79 79 HIS A N 1
ATOM 681 C CA . HIS A 1 82 ? -18.891 32.361 65.960 1.00 15.50 79 HIS A CA 1
ATOM 682 C C . HIS A 1 82 ? -18.752 31.810 64.542 1.00 14.36 79 HIS A C 1
ATOM 683 O O . HIS A 1 82 ? -19.702 31.905 63.743 1.00 15.00 79 HIS A O 1
ATOM 690 N N . GLN A 1 83 ? -17.582 31.242 64.228 1.00 12.37 80 GLN A N 1
ATOM 691 C CA . GLN A 1 83 ? -17.292 30.749 62.886 1.00 12.71 80 GLN A CA 1
ATOM 692 C C . GLN A 1 83 ? -17.886 29.352 62.755 1.00 12.78 80 GLN A C 1
ATOM 693 O O . GLN A 1 83 ? -17.667 28.519 63.610 1.00 14.83 80 GLN A O 1
ATOM 699 N N . LYS A 1 84 ? -18.639 29.114 61.692 1.00 11.54 81 LYS A N 1
ATOM 700 C CA . LYS A 1 84 ? -19.391 27.879 61.560 1.00 12.04 81 LYS A CA 1
ATOM 701 C C . LYS A 1 84 ? -18.731 26.815 60.685 1.00 11.89 81 LYS A C 1
ATOM 702 O O . LYS A 1 84 ? -19.213 25.677 60.635 1.00 12.50 81 LYS A O 1
ATOM 708 N N . ASN A 1 85 ? -17.658 27.180 59.989 1.00 11.69 82 ASN A N 1
ATOM 709 C CA . ASN A 1 85 ? -16.985 26.234 59.085 1.00 11.05 82 ASN A CA 1
ATOM 710 C C . ASN A 1 85 ? -15.467 26.268 59.237 1.00 11.18 82 ASN A C 1
ATOM 711 O O . ASN A 1 85 ? -14.746 26.801 58.379 1.00 11.95 82 ASN A O 1
ATOM 716 N N . ILE A 1 86 ? -14.996 25.687 60.333 1.00 10.33 83 ILE A N 1
ATOM 717 C CA . ILE A 1 86 ? -13.565 25.665 60.641 1.00 10.77 83 ILE A CA 1
ATOM 718 C C . ILE A 1 86 ? -12.907 24.384 60.142 1.00 10.26 83 ILE A C 1
ATOM 719 O O . ILE A 1 86 ? -13.376 23.272 60.446 1.00 10.95 83 ILE A O 1
ATOM 724 N N . THR A 1 87 ? -11.817 24.554 59.384 1.00 9.67 84 THR A N 1
ATOM 725 C CA . THR A 1 87 ? -10.922 23.452 59.041 1.00 10.19 84 THR A CA 1
ATOM 726 C C . THR A 1 87 ? -9.647 23.621 59.832 1.00 10.22 84 THR A C 1
ATOM 727 O O . THR A 1 87 ? -9.063 24.702 59.841 1.00 11.12 84 THR A O 1
ATOM 731 N N . LEU A 1 88 ? -9.246 22.566 60.526 1.00 9.95 85 LEU A N 1
ATOM 732 C CA . LEU A 1 88 ? -7.997 22.592 61.268 1.00 9.76 85 LEU A CA 1
ATOM 733 C C . LEU A 1 88 ? -6.886 22.064 60.383 1.00 9.72 85 LEU A C 1
ATOM 734 O O . LEU A 1 88 ? -7.060 21.068 59.673 1.00 11.52 85 LEU A O 1
ATOM 739 N N . ILE A 1 89 ? -5.749 22.757 60.411 1.00 8.83 86 ILE A N 1
ATOM 740 C CA A ILE A 1 89 ? -4.563 22.383 59.649 0.50 9.32 86 ILE A CA 1
ATOM 741 C CA B ILE A 1 89 ? -4.580 22.294 59.672 0.50 9.15 86 ILE A CA 1
ATOM 742 C C . ILE A 1 89 ? -3.451 22.191 60.665 1.00 9.38 86 ILE A C 1
ATOM 743 O O . ILE A 1 89 ? -3.000 23.181 61.235 1.00 9.56 86 ILE A O 1
ATOM 752 N N . GLY A 1 90 ? -3.031 20.953 60.903 1.00 8.53 87 GLY A N 1
ATOM 753 C CA . GLY A 1 90 ? -2.019 20.698 61.910 1.00 8.14 87 GLY A CA 1
ATOM 754 C C . GLY A 1 90 ? -0.767 20.111 61.294 1.00 8.86 87 GLY A C 1
ATOM 755 O O . GLY A 1 90 ? -0.844 19.139 60.539 1.00 9.91 87 GLY A O 1
ATOM 756 N N . TYR A 1 91 ? 0.381 20.690 61.637 1.00 9.05 88 TYR A N 1
ATOM 757 C CA . TYR A 1 91 ? 1.656 20.220 61.116 1.00 8.55 88 TYR A CA 1
ATOM 758 C C . TYR A 1 91 ? 2.480 19.524 62.184 1.00 9.09 88 TYR A C 1
ATOM 759 O O . TYR A 1 91 ? 2.566 20.036 63.294 1.00 10.01 88 TYR A O 1
ATOM 768 N N . SER A 1 92 ? 3.118 18.394 61.842 1.00 9.76 89 SER A N 1
ATOM 769 C CA . SER A 1 92 ? 4.024 17.750 62.782 1.00 10.39 89 SER A CA 1
ATOM 770 C C . SER A 1 92 ? 3.230 17.351 64.047 1.00 9.89 89 SER A C 1
ATOM 771 O O . SER A 1 92 ? 2.165 16.725 63.924 1.00 10.49 89 SER A O 1
ATOM 782 N N . GLY A 1 94 ? 1.370 19.132 65.613 1.00 8.64 91 GLY A N 1
ATOM 783 C CA . GLY A 1 94 ? 0.062 19.745 65.362 1.00 8.92 91 GLY A CA 1
ATOM 784 C C . GLY A 1 94 ? -0.888 18.801 64.655 1.00 8.73 91 GLY A C 1
ATOM 785 O O . GLY A 1 94 ? -2.101 18.940 64.811 1.00 9.09 91 GLY A O 1
ATOM 786 N N . GLY A 1 95 ? -0.355 17.861 63.860 1.00 8.82 92 GLY A N 1
ATOM 787 C CA . GLY A 1 95 ? -1.187 16.838 63.203 1.00 9.81 92 GLY A CA 1
ATOM 788 C C . GLY A 1 95 ? -1.886 15.991 64.258 1.00 9.21 92 GLY A C 1
ATOM 789 O O . GLY A 1 95 ? -3.099 15.771 64.193 1.00 10.39 92 GLY A O 1
ATOM 790 N N . ALA A 1 96 ? -1.121 15.500 65.238 1.00 9.19 93 ALA A N 1
ATOM 791 C CA . ALA A 1 96 ? -1.718 14.734 66.326 1.00 9.44 93 ALA A CA 1
ATOM 792 C C . ALA A 1 96 ? -2.705 15.612 67.090 1.00 8.41 93 ALA A C 1
ATOM 793 O O . ALA A 1 96 ? -3.776 15.160 67.471 1.00 9.88 93 ALA A O 1
ATOM 795 N N . ILE A 1 97 ? -2.353 16.878 67.315 1.00 8.39 94 ILE A N 1
ATOM 796 C CA . ILE A 1 97 ? -3.222 17.777 68.094 1.00 8.38 94 ILE 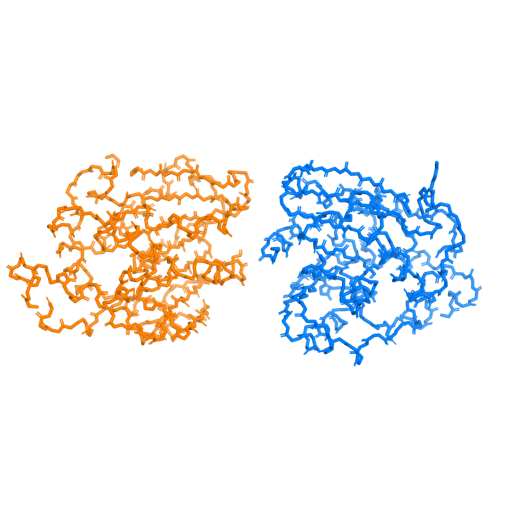A CA 1
ATOM 797 C C . ILE A 1 97 ? -4.578 17.943 67.393 1.00 9.37 94 ILE A C 1
ATOM 798 O O . ILE A 1 97 ? -5.638 17.856 68.055 1.00 10.32 94 ILE A O 1
ATOM 803 N N . VAL A 1 98 ? -4.562 18.177 66.075 1.00 8.65 95 VAL A N 1
ATOM 804 C CA . VAL A 1 98 ? -5.838 18.443 65.397 1.00 9.33 95 VAL A CA 1
ATOM 805 C C . VAL A 1 98 ? -6.695 17.179 65.302 1.00 8.91 95 VAL A C 1
ATOM 806 O O . VAL A 1 98 ? -7.932 17.269 65.330 1.00 10.08 95 VAL A O 1
ATOM 810 N N . LEU A 1 99 ? -6.055 16.003 65.210 1.00 9.14 96 LEU A N 1
ATOM 811 C CA . LEU A 1 99 ? -6.815 14.759 65.313 1.00 9.17 96 LEU A CA 1
ATOM 812 C C . LEU A 1 99 ? -7.463 14.653 66.706 1.00 9.68 96 LEU A C 1
ATOM 813 O O . LEU A 1 99 ? -8.638 14.250 66.843 1.00 10.70 96 LEU A O 1
ATOM 818 N N . GLY A 1 100 ? -6.716 15.020 67.748 1.00 8.81 97 GLY A N 1
ATOM 819 C CA . GLY A 1 100 ? -7.280 14.995 69.100 1.00 9.64 97 GLY A CA 1
ATOM 820 C C . GLY A 1 100 ? -8.440 15.980 69.260 1.00 9.32 97 GLY A C 1
ATOM 821 O O . GLY A 1 100 ? -9.435 15.702 69.938 1.00 10.88 97 GLY A O 1
ATOM 822 N N . VAL A 1 101 ? -8.321 17.149 68.632 1.00 9.91 98 VAL A N 1
ATOM 823 C CA . VAL A 1 101 ? -9.409 18.147 68.672 1.00 9.71 98 VAL A CA 1
ATOM 824 C C . VAL A 1 101 ? -10.651 17.636 67.939 1.00 10.34 98 VAL A C 1
ATOM 825 O O . VAL A 1 101 ? -11.787 17.837 68.410 1.00 10.56 98 VAL A O 1
ATOM 829 N N . ALA A 1 102 ? -10.444 16.954 66.818 1.00 10.58 99 ALA A N 1
ATOM 830 C CA . ALA A 1 102 ? -11.577 16.363 66.103 1.00 10.35 99 ALA A CA 1
ATOM 831 C C . ALA A 1 102 ? -12.368 15.456 67.054 1.00 11.35 99 ALA A C 1
ATOM 832 O O . ALA A 1 102 ? -13.598 15.430 67.015 1.00 12.20 99 ALA A O 1
ATOM 834 N N . LEU A 1 103 ? -11.663 14.729 67.925 1.00 11.27 100 LEU A N 1
ATOM 835 C CA . LEU A 1 103 ? -12.320 13.793 68.867 1.00 12.19 100 LEU A CA 1
ATOM 836 C C . LEU A 1 103 ? -13.105 14.505 69.968 1.00 12.72 100 LEU A C 1
ATOM 837 O O . LEU A 1 103 ? -13.920 13.862 70.640 1.00 14.11 100 LEU A O 1
ATOM 842 N N . LYS A 1 104 ? -12.901 15.812 70.142 1.00 12.91 101 LYS A N 1
ATOM 843 C CA . LYS A 1 104 ? -13.697 16.587 71.092 1.00 13.06 101 LYS A CA 1
ATOM 844 C C . LYS A 1 104 ? -15.083 16.914 70.545 1.00 13.84 101 LYS A C 1
ATOM 845 O O . LYS A 1 104 ? -15.948 17.383 71.301 1.00 14.95 101 LYS A O 1
ATOM 851 N N . LYS A 1 105 ? -15.273 16.731 69.231 1.00 13.91 102 LYS A N 1
ATOM 852 C CA . LYS A 1 105 ? -16.603 16.886 68.594 1.00 13.97 102 LYS A CA 1
ATOM 853 C C . LYS A 1 105 ? -17.143 18.309 68.798 1.00 13.65 102 LYS A C 1
ATOM 854 O O . LYS A 1 105 ? -18.326 18.510 69.143 1.00 14.73 102 LYS A O 1
ATOM 860 N N . LEU A 1 106 ? -16.276 19.309 68.596 1.00 12.50 103 LEU A N 1
ATOM 861 C CA . LEU A 1 106 ? -16.703 20.711 68.678 1.00 12.11 103 LEU A CA 1
ATOM 862 C C . LEU A 1 106 ? -17.644 21.026 67.526 1.00 11.86 103 LEU A C 1
ATOM 863 O O . LEU A 1 106 ? -17.395 20.588 66.404 1.00 12.06 103 LEU A O 1
ATOM 868 N N . PRO A 1 107 ? -18.768 21.728 67.793 1.00 12.37 104 PRO A N 1
ATOM 869 C CA . PRO A 1 107 ? -19.786 21.822 66.739 1.00 12.55 104 PRO A CA 1
ATOM 870 C C . PRO A 1 107 ? -19.304 22.490 65.456 1.00 12.54 104 PRO A C 1
ATOM 871 O O . PRO A 1 107 ? -19.815 22.153 64.393 1.00 12.32 104 PRO A O 1
ATOM 875 N N . ASN A 1 108 ? -18.349 23.413 65.552 1.00 12.14 105 ASN A N 1
ATOM 876 C CA . ASN A 1 108 ? -17.932 24.212 64.387 1.00 13.20 105 ASN A CA 1
ATOM 877 C C . ASN A 1 108 ? -16.695 23.710 63.650 1.00 12.11 105 ASN A C 1
ATOM 878 O O . ASN A 1 108 ? -16.313 24.290 62.636 1.00 12.24 105 ASN A O 1
ATOM 883 N N . VAL A 1 109 ? -16.073 22.637 64.151 1.00 10.96 106 VAL A N 1
ATOM 884 C CA . VAL A 1 109 ? -14.918 22.066 63.484 1.00 10.57 106 VAL A CA 1
ATOM 885 C C . VAL A 1 109 ? -15.457 21.053 62.483 1.00 10.62 106 VAL A C 1
ATOM 886 O O . VAL A 1 109 ? -16.075 20.051 62.870 1.00 11.04 106 VAL A O 1
ATOM 890 N N . ARG A 1 110 ? -15.247 21.335 61.200 1.00 10.32 107 ARG A N 1
ATOM 891 C CA . ARG A 1 110 ? -15.907 20.572 60.135 1.00 9.74 107 ARG A CA 1
ATOM 892 C C . ARG A 1 110 ? -14.985 19.613 59.379 1.00 10.06 107 ARG A C 1
ATOM 893 O O . ARG A 1 110 ? -15.445 18.628 58.808 1.00 11.26 107 ARG A O 1
ATOM 901 N N . LYS A 1 111 ? -13.684 19.911 59.354 1.00 9.57 108 LYS A N 1
ATOM 902 C CA . LYS A 1 111 ? -12.703 19.059 58.662 1.00 10.21 108 LYS A CA 1
ATOM 903 C C . LYS A 1 111 ? -11.362 19.240 59.345 1.00 9.77 108 LYS A C 1
ATOM 904 O O . LYS A 1 111 ? -11.089 20.277 59.966 1.00 9.77 108 LYS A O 1
ATOM 910 N N . VAL A 1 112 ? -10.492 18.254 59.164 1.00 10.51 109 VAL A N 1
ATOM 911 C CA . VAL A 1 112 ? -9.136 18.352 59.687 1.00 10.97 109 VAL A CA 1
ATOM 912 C C . VAL A 1 112 ? -8.121 17.883 58.656 1.00 10.52 109 VAL A C 1
ATOM 913 O O . VAL A 1 112 ? -8.369 16.930 57.926 1.00 10.88 109 VAL A O 1
ATOM 917 N N . VAL A 1 113 ? -6.969 18.570 58.611 1.00 9.74 110 VAL A N 1
ATOM 918 C CA . VAL A 1 113 ? -5.844 18.138 57.801 1.00 9.07 110 VAL A CA 1
ATOM 919 C C . VAL A 1 113 ? -4.637 17.903 58.706 1.00 9.12 110 VAL A C 1
ATOM 920 O O . VAL A 1 113 ? -4.263 18.773 59.511 1.00 9.94 110 VAL A O 1
ATOM 924 N N . SER A 1 114 ? -4.031 16.730 58.547 1.00 9.14 111 SER A N 1
ATOM 925 C CA . SER A 1 114 ? -2.783 16.413 59.236 1.00 9.28 111 SER A CA 1
ATOM 926 C C . SER A 1 114 ? -1.665 16.461 58.212 1.00 8.82 111 SER A C 1
ATOM 927 O O . SER A 1 114 ? -1.608 15.604 57.311 1.00 9.46 111 SER A O 1
ATOM 930 N N . LEU A 1 115 ? -0.800 17.462 58.349 1.00 8.95 112 LEU A N 1
ATOM 931 C CA . LEU A 1 115 ? 0.269 17.716 57.398 1.00 9.46 112 LEU A CA 1
ATOM 932 C C . LEU A 1 115 ? 1.581 17.249 58.034 1.00 9.24 112 LEU A C 1
ATOM 933 O O . LEU A 1 115 ? 1.991 17.785 59.075 1.00 9.83 112 LEU A O 1
ATOM 938 N N . SER A 1 116 ? 2.217 16.242 57.430 1.00 8.95 113 SER A N 1
ATOM 939 C CA . SER A 1 116 ? 3.465 15.705 57.976 1.00 8.95 113 SER A CA 1
ATOM 940 C C . SER A 1 116 ? 3.307 15.420 59.479 1.00 9.37 113 SER A C 1
ATOM 941 O O . SER A 1 116 ? 4.099 15.888 60.312 1.00 9.72 113 SER A O 1
ATOM 944 N N . GLY A 1 117 ? 2.256 14.657 59.793 1.00 10.29 114 GLY A N 1
ATOM 945 C CA . GLY A 1 117 ? 1.890 14.323 61.157 1.00 9.99 114 GLY A CA 1
ATOM 946 C C . GLY A 1 117 ? 1.691 12.846 61.403 1.00 10.46 114 GLY A C 1
ATOM 947 O O . GLY A 1 117 ? 2.347 11.965 60.816 1.00 10.63 114 GLY A O 1
ATOM 948 N N . GLY A 1 118 ? 0.779 12.574 62.313 1.00 10.59 115 GLY A N 1
ATOM 949 C CA . GLY A 1 118 ? 0.536 11.211 62.745 1.00 9.38 115 GLY A CA 1
ATOM 950 C C . GLY A 1 118 ? -0.333 11.207 63.991 1.00 10.14 115 GLY A C 1
ATOM 951 O O . GLY A 1 118 ? -0.535 12.251 64.627 1.00 10.68 115 GLY A O 1
ATOM 952 N N . ALA A 1 119 ? -0.839 10.023 64.322 1.00 10.25 116 ALA A N 1
ATOM 953 C CA . ALA A 1 119 ? -1.571 9.811 65.554 1.00 10.55 116 ALA A CA 1
ATOM 954 C C . ALA A 1 119 ? -0.726 9.082 66.602 1.00 10.83 116 ALA A C 1
ATOM 955 O O . ALA A 1 119 ? -1.139 8.928 67.735 1.00 11.09 116 ALA A O 1
ATOM 957 N N . ARG A 1 120 ? 0.430 8.595 66.185 1.00 10.93 117 ARG A N 1
ATOM 958 C CA . ARG A 1 120 ? 1.363 7.830 67.026 1.00 11.33 117 ARG A CA 1
ATOM 959 C C . ARG A 1 120 ? 2.675 7.876 66.268 1.00 11.88 117 ARG A C 1
ATOM 960 O O . ARG A 1 120 ? 2.695 7.825 65.036 1.00 11.01 117 ARG A O 1
ATOM 968 N N . PHE A 1 121 ? 3.768 8.001 67.009 1.00 11.78 118 PHE A N 1
ATOM 969 C CA . PHE A 1 121 ? 5.085 8.162 66.403 1.00 11.89 118 PHE A CA 1
ATOM 970 C C . PHE A 1 121 ? 6.020 7.101 66.965 1.00 12.61 118 PHE A C 1
ATOM 971 O O . PHE A 1 121 ? 7.080 7.417 67.509 1.00 13.20 118 PHE A O 1
ATOM 979 N N . ASP A 1 122 ? 5.638 5.837 66.799 1.00 13.28 119 ASP A N 1
ATOM 980 C CA . ASP A 1 122 ? 6.314 4.726 67.481 1.00 13.72 119 ASP A CA 1
ATOM 981 C C . ASP A 1 122 ? 7.645 4.306 66.886 1.00 13.59 119 ASP A C 1
ATOM 982 O O . ASP A 1 122 ? 8.344 3.500 67.489 1.00 14.01 119 ASP A O 1
ATOM 987 N N . LYS A 1 123 ? 7.990 4.845 65.720 1.00 13.14 120 LYS A N 1
ATOM 988 C CA . LYS A 1 123 ? 9.225 4.456 65.060 1.00 12.65 120 LYS A CA 1
ATOM 989 C C . LYS A 1 123 ? 10.282 5.569 65.027 1.00 13.03 120 LYS A C 1
ATOM 990 O O . LYS A 1 123 ? 11.286 5.452 64.322 1.00 13.61 120 LYS A O 1
ATOM 996 N N . LEU A 1 124 ? 10.078 6.611 65.823 1.00 12.14 121 LEU A N 1
ATOM 997 C CA . LEU A 1 124 ? 11.073 7.675 65.924 1.00 11.75 121 LEU A CA 1
ATOM 998 C C . LEU A 1 124 ? 12.453 7.082 66.177 1.00 11.96 121 LEU A C 1
ATOM 999 O O . LEU A 1 124 ? 12.620 6.187 67.005 1.00 13.51 121 LEU A O 1
ATOM 1004 N N . ASP A 1 125 ? 13.445 7.617 65.467 1.00 11.41 122 ASP A N 1
ATOM 1005 C CA . ASP A 1 125 ? 14.790 7.044 65.504 1.00 11.87 122 ASP A CA 1
ATOM 1006 C C . ASP A 1 125 ? 15.266 6.844 66.951 1.00 12.10 122 ASP A C 1
ATOM 1007 O O . ASP A 1 125 ? 15.246 7.777 67.774 1.00 11.98 122 ASP A O 1
ATOM 1012 N N . LYS A 1 126 ? 15.680 5.619 67.273 1.00 12.53 123 LYS A N 1
ATOM 1013 C CA . LYS A 1 126 ? 15.976 5.273 68.641 1.00 13.48 123 LYS A CA 1
ATOM 1014 C C . LYS A 1 126 ? 17.167 6.038 69.181 1.00 12.31 123 LYS A C 1
ATOM 1015 O O . LYS A 1 126 ? 17.122 6.499 70.312 1.00 13.09 123 LYS A O 1
ATOM 1021 N N . ASP A 1 127 ? 18.230 6.162 68.389 1.00 12.29 124 ASP A N 1
ATOM 1022 C CA . ASP A 1 127 ? 19.411 6.896 68.852 1.00 12.67 124 ASP A CA 1
ATOM 1023 C C . ASP A 1 127 ? 19.066 8.387 69.092 1.00 12.46 124 ASP A C 1
ATOM 1024 O O . ASP A 1 127 ? 19.491 9.003 70.073 1.00 12.39 124 ASP A O 1
ATOM 1029 N N . PHE A 1 128 ? 18.318 8.969 68.159 1.00 11.69 125 PHE A N 1
ATOM 1030 C CA . PHE A 1 128 ? 17.864 10.353 68.282 1.00 10.50 125 PHE A CA 1
ATOM 1031 C C . PHE A 1 128 ? 17.052 10.565 69.561 1.00 10.17 125 PHE A C 1
ATOM 1032 O O . PHE A 1 128 ? 17.285 11.525 70.302 1.00 9.34 125 PHE A O 1
ATOM 1048 N N . GLU A 1 130 ? 16.983 8.653 72.246 1.00 11.00 127 GLU A N 1
ATOM 1049 C CA A GLU A 1 130 ? 17.849 8.446 73.418 0.50 11.68 127 GLU A CA 1
ATOM 1050 C CA B GLU A 1 130 ? 17.792 8.472 73.447 0.50 11.62 127 GLU A CA 1
ATOM 1051 C C . GLU A 1 130 ? 18.534 9.754 73.791 1.00 11.51 127 GLU A C 1
ATOM 1052 O O . GLU A 1 130 ? 18.602 10.127 74.959 1.00 11.75 127 GLU A O 1
ATOM 1063 N N . LYS A 1 131 ? 19.068 10.434 72.781 1.00 10.64 128 LYS A N 1
ATOM 1064 C CA . LYS A 1 131 ? 19.687 11.743 73.026 1.00 10.83 128 LYS A CA 1
ATOM 1065 C C . LYS A 1 131 ? 18.688 12.715 73.639 1.00 10.93 128 LYS A C 1
ATOM 1066 O O . LYS A 1 131 ? 19.023 13.421 74.592 1.00 11.31 128 LYS A O 1
ATOM 1072 N N . ILE A 1 132 ? 17.466 12.754 73.098 1.00 10.39 129 ILE A N 1
ATOM 1073 C CA . ILE A 1 132 ? 16.425 13.650 73.593 1.00 10.60 129 ILE A CA 1
ATOM 1074 C C . ILE A 1 132 ? 16.157 13.356 75.078 1.00 10.35 129 ILE A C 1
ATOM 1075 O O . ILE A 1 132 ? 16.027 14.284 75.895 1.00 10.94 129 ILE A O 1
ATOM 1080 N N . TYR A 1 133 ? 16.042 12.070 75.422 1.00 10.51 130 TYR A N 1
ATOM 1081 C CA A TYR A 1 133 ? 15.846 11.686 76.827 0.50 11.38 130 TYR A CA 1
ATOM 1082 C CA B TYR A 1 133 ? 15.829 11.672 76.809 0.50 10.93 130 TYR A CA 1
ATOM 1083 C C . TYR A 1 133 ? 16.995 12.108 77.721 1.00 11.17 130 TYR A C 1
ATOM 1084 O O . TYR A 1 133 ? 16.808 12.258 78.946 1.00 12.33 130 TYR A O 1
ATOM 1101 N N . HIS A 1 134 ? 18.168 12.320 77.113 1.00 11.11 131 HIS A N 1
ATOM 1102 C CA . HIS A 1 134 ? 19.347 12.812 77.853 1.00 11.69 131 HIS A CA 1
ATOM 1103 C C . HIS A 1 134 ? 19.549 14.326 77.694 1.00 12.54 131 HIS A C 1
ATOM 1104 O O . HIS A 1 134 ? 20.614 14.865 78.002 1.00 13.60 131 HIS A O 1
ATOM 1111 N N . ASN A 1 135 ? 18.483 14.974 77.229 1.00 12.01 132 ASN A N 1
ATOM 1112 C CA . ASN A 1 135 ? 18.377 16.417 77.113 1.00 13.31 132 ASN A CA 1
ATOM 1113 C C . ASN A 1 135 ? 19.326 16.993 76.072 1.00 13.57 132 ASN A C 1
ATOM 1114 O O . ASN A 1 135 ? 19.756 18.149 76.182 1.00 14.52 132 ASN A O 1
ATOM 1119 N N . GLN A 1 136 ? 19.570 16.205 75.024 1.00 14.12 133 GLN A N 1
ATOM 1120 C CA . GLN A 1 136 ? 20.473 16.613 73.948 1.00 14.86 133 GLN A CA 1
ATOM 1121 C C . GLN A 1 136 ? 19.737 16.555 72.625 1.00 13.91 133 GLN A C 1
ATOM 1122 O O . GLN A 1 136 ? 19.141 15.525 72.285 1.00 13.48 133 GLN A O 1
ATOM 1128 N N . LEU A 1 137 ? 19.779 17.653 71.888 1.00 13.85 134 LEU A N 1
ATOM 1129 C CA A LEU A 1 137 ? 19.107 17.752 70.605 0.50 13.87 134 LEU A CA 1
ATOM 1130 C CA B LEU A 1 137 ? 19.103 17.780 70.607 0.50 14.01 134 LEU A CA 1
ATOM 1131 C C . LEU A 1 137 ? 20.107 17.626 69.458 1.00 13.61 134 LEU A C 1
ATOM 1132 O O . LEU A 1 137 ? 21.014 18.450 69.312 1.00 14.02 134 LEU A O 1
ATOM 1141 N N . ASP A 1 138 ? 19.955 16.565 68.663 1.00 12.33 135 ASP A N 1
ATOM 1142 C CA . ASP A 1 138 ? 20.854 16.298 67.545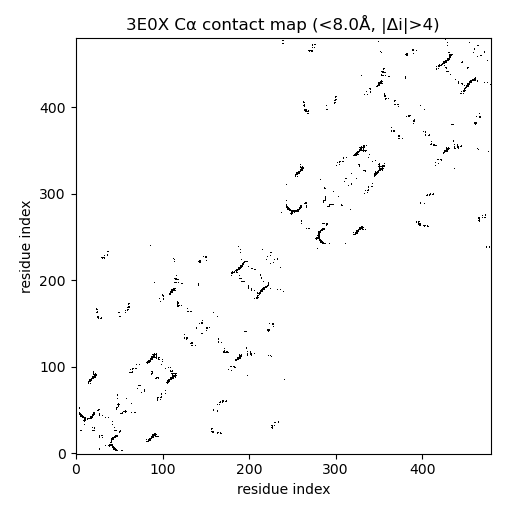 1.00 11.47 135 ASP A CA 1
ATOM 1143 C C . ASP A 1 138 ? 20.456 17.177 66.359 1.00 11.41 135 ASP A C 1
ATOM 1144 O O . ASP A 1 138 ? 19.582 16.803 65.577 1.00 11.63 135 ASP A O 1
ATOM 1149 N N . ASN A 1 139 ? 21.123 18.323 66.202 1.00 10.66 136 ASN A N 1
ATOM 1150 C CA . ASN A 1 139 ? 20.815 19.222 65.095 1.00 11.28 136 ASN A CA 1
ATOM 1151 C C . ASN A 1 139 ? 21.142 18.617 63.727 1.00 11.38 136 ASN A C 1
ATOM 1152 O O . ASN A 1 139 ? 20.460 18.902 62.741 1.00 11.42 136 ASN A O 1
ATOM 1157 N N . ASN A 1 140 ? 22.169 17.774 63.660 1.00 10.42 137 ASN A N 1
ATOM 1158 C CA . ASN A 1 140 ? 22.476 17.096 62.403 1.00 10.66 137 ASN A CA 1
ATOM 1159 C C . ASN A 1 140 ? 21.289 16.263 61.943 1.00 9.72 137 ASN A C 1
ATOM 1160 O O . ASN A 1 140 ? 20.904 16.288 60.757 1.00 9.65 137 ASN A O 1
ATOM 1165 N N . TYR A 1 141 ? 20.664 15.552 62.884 1.00 10.43 138 TYR A N 1
ATOM 1166 C CA . TYR A 1 141 ? 19.534 14.708 62.518 1.00 10.50 138 TYR A CA 1
ATOM 1167 C C . TYR A 1 141 ? 18.330 15.575 62.163 1.00 11.02 138 TYR A C 1
ATOM 1168 O O . TYR A 1 141 ? 17.633 15.274 61.193 1.00 11.35 138 TYR A O 1
ATOM 1177 N N . LEU A 1 142 ? 18.106 16.658 62.906 1.00 11.31 139 LEU A N 1
ATOM 1178 C CA A LEU A 1 142 ? 16.993 17.543 62.584 0.50 11.66 139 LEU A CA 1
ATOM 1179 C CA B LEU A 1 142 ? 16.984 17.571 62.580 0.50 11.65 139 LEU A CA 1
ATOM 1180 C C . LEU A 1 142 ? 17.132 18.084 61.155 1.00 11.23 139 LEU A C 1
ATOM 1181 O O . LEU A 1 142 ? 16.176 18.092 60.369 1.00 12.10 139 LEU A O 1
ATOM 1190 N N . LEU A 1 143 ? 18.348 18.515 60.800 1.00 10.20 140 LEU A N 1
ATOM 1191 C CA . LEU A 1 143 ? 18.574 19.040 59.479 1.00 10.44 140 LEU A CA 1
ATOM 1192 C C . LEU A 1 143 ? 18.330 17.952 58.431 1.00 10.13 140 LEU A C 1
ATOM 1193 O O . LEU A 1 143 ? 17.816 18.231 57.340 1.00 10.97 140 LEU A O 1
ATOM 1198 N N . GLU A 1 144 ? 18.729 16.717 58.726 1.00 10.27 141 GLU A N 1
ATOM 1199 C CA . GLU A 1 144 ? 18.513 15.629 57.784 1.00 12.86 141 GLU A CA 1
ATOM 1200 C C . GLU A 1 144 ? 17.013 15.433 57.559 1.00 11.77 141 GLU A C 1
ATOM 1201 O O . GLU A 1 144 ? 16.553 15.230 56.421 1.00 11.84 141 GLU A O 1
ATOM 1207 N N . CYS A 1 145 ? 16.247 15.560 58.640 1.00 11.68 142 CYS A N 1
ATOM 1208 C CA . CYS A 1 145 ? 14.798 15.337 58.563 1.00 12.04 142 CYS A CA 1
ATOM 1209 C C . CYS A 1 145 ? 14.095 16.387 57.729 1.00 11.75 142 CYS A C 1
ATOM 1210 O O . CYS A 1 145 ? 13.092 16.111 57.072 1.00 11.51 142 CYS A O 1
ATOM 1213 N N . ILE A 1 146 ? 14.592 17.611 57.769 1.00 11.33 143 ILE A N 1
ATOM 1214 C CA . ILE A 1 146 ? 13.941 18.674 56.994 1.00 13.27 143 ILE A CA 1
ATOM 1215 C C . ILE A 1 146 ? 14.490 18.771 55.581 1.00 13.71 143 ILE A C 1
ATOM 1216 O O . ILE A 1 146 ? 13.977 19.543 54.771 1.00 15.48 143 ILE A O 1
ATOM 1221 N N . GLY A 1 147 ? 15.532 18.003 55.273 1.00 13.61 144 GLY A N 1
ATOM 1222 C CA . GLY A 1 147 ? 16.145 17.986 53.948 1.00 14.16 144 GLY A CA 1
ATOM 1223 C C . GLY A 1 147 ? 17.249 19.009 53.752 1.00 13.87 144 GLY A C 1
ATOM 1224 O O . GLY A 1 147 ? 17.604 19.330 52.612 1.00 14.90 144 GLY A O 1
ATOM 1225 N N . GLY A 1 148 ? 17.823 19.479 54.859 1.00 13.80 145 GLY A N 1
ATOM 1226 C CA . GLY A 1 148 ? 18.931 20.416 54.802 1.00 14.14 145 GLY A CA 1
ATOM 1227 C C . GLY A 1 148 ? 18.468 21.826 54.527 1.00 14.05 145 GLY A C 1
ATOM 1228 O O . GLY A 1 148 ? 17.270 22.077 54.330 1.00 14.43 145 GLY A O 1
ATOM 1229 N N . ILE A 1 149 ? 19.397 22.764 54.546 1.00 14.29 146 ILE A N 1
ATOM 1230 C CA . ILE A 1 149 ? 19.014 24.161 54.369 1.00 14.57 146 ILE A CA 1
ATOM 1231 C C . ILE A 1 149 ? 19.542 24.798 53.079 1.00 15.70 146 ILE A C 1
ATOM 1232 O O . ILE A 1 149 ? 19.585 26.020 52.960 1.00 16.33 146 ILE A O 1
ATOM 1237 N N . ASP A 1 150 ? 19.904 23.966 52.114 1.00 17.03 147 ASP A N 1
ATOM 1238 C CA . ASP A 1 150 ? 20.358 24.476 50.833 1.00 18.42 147 ASP A CA 1
ATOM 1239 C C . ASP A 1 150 ? 19.269 25.271 50.100 1.00 18.27 147 ASP A C 1
ATOM 1240 O O . ASP A 1 150 ? 19.561 26.264 49.430 1.00 19.60 147 ASP A O 1
ATOM 1245 N N . ASN A 1 151 ? 18.024 24.814 50.198 1.00 17.91 148 ASN A N 1
ATOM 1246 C CA . ASN A 1 151 ? 16.905 25.581 49.644 1.00 17.05 148 ASN A CA 1
ATOM 1247 C C . ASN A 1 151 ? 16.785 26.863 50.478 1.00 17.18 148 ASN A C 1
ATOM 1248 O O . ASN A 1 151 ? 16.663 26.791 51.699 1.00 16.48 148 ASN A O 1
ATOM 1253 N N . PRO A 1 152 ? 16.861 28.044 49.843 1.00 17.47 149 PRO A N 1
ATOM 1254 C CA . PRO A 1 152 ? 16.885 29.277 50.647 1.00 17.54 149 PRO A CA 1
ATOM 1255 C C . PRO A 1 152 ? 15.642 29.422 51.551 1.00 17.49 149 PRO A C 1
ATOM 1256 O O . PRO A 1 152 ? 15.729 30.004 52.625 1.00 17.25 149 PRO A O 1
ATOM 1260 N N . LEU A 1 153 ? 14.508 28.898 51.101 1.00 16.82 150 LEU A N 1
ATOM 1261 C CA . LEU A 1 153 ? 13.299 28.921 51.938 1.00 16.12 150 LEU A CA 1
ATOM 1262 C C . LEU A 1 153 ? 13.523 28.103 53.202 1.00 15.23 150 LEU A C 1
ATOM 1263 O O . LEU A 1 153 ? 13.121 28.500 54.299 1.00 15.19 150 LEU A O 1
ATOM 1268 N N . SER A 1 154 ? 14.186 26.964 53.036 1.00 14.06 151 SER A N 1
ATOM 1269 C CA . SER A 1 154 ? 14.450 26.100 54.169 1.00 13.15 151 SER A CA 1
ATOM 1270 C C . SER A 1 154 ? 15.371 26.799 55.149 1.00 13.44 151 SER A C 1
ATOM 1271 O O . SER A 1 154 ? 15.159 26.733 56.365 1.00 13.20 151 SER A O 1
ATOM 1274 N N . GLU A 1 155 ? 16.389 27.478 54.629 1.00 14.01 152 GLU A N 1
ATOM 1275 C CA . GLU A 1 155 ? 17.307 28.172 55.518 1.00 14.71 152 GLU A CA 1
ATOM 1276 C C . GLU A 1 155 ? 16.563 29.184 56.385 1.00 14.86 152 GLU A C 1
ATOM 1277 O O . GLU A 1 155 ? 16.746 29.238 57.592 1.00 16.09 152 GLU A O 1
ATOM 1283 N N . LYS A 1 156 ? 15.713 29.968 55.743 1.00 14.56 153 LYS A N 1
ATOM 1284 C CA . LYS A 1 156 ? 14.916 30.986 56.414 1.00 14.64 153 LYS A CA 1
ATOM 1285 C C . LYS A 1 156 ? 13.983 30.376 57.475 1.00 14.82 153 LYS A C 1
ATOM 1286 O O . LYS A 1 156 ? 13.914 30.846 58.618 1.00 15.56 153 LYS A O 1
ATOM 1292 N N . TYR A 1 157 ? 13.240 29.345 57.093 1.00 13.55 154 TYR A N 1
ATOM 1293 C CA . TYR A 1 157 ? 12.253 28.837 58.034 1.00 11.80 154 TYR A CA 1
ATOM 1294 C C . TYR A 1 157 ? 12.828 27.976 59.137 1.00 11.87 154 TYR A C 1
ATOM 1295 O O . TYR A 1 157 ? 12.266 27.921 60.247 1.00 11.34 154 TYR A O 1
ATOM 1304 N N . PHE A 1 158 ? 13.963 27.337 58.870 1.00 11.54 155 PHE A N 1
ATOM 1305 C CA . PHE A 1 158 ? 14.645 26.641 59.945 1.00 11.95 155 PHE A CA 1
ATOM 1306 C C . PHE A 1 158 ? 15.030 27.602 61.071 1.00 11.90 155 PHE A C 1
ATOM 1307 O O . PHE A 1 158 ? 14.997 27.235 62.254 1.00 12.56 155 PHE A O 1
ATOM 1315 N N . GLU A 1 159 ? 15.364 28.843 60.714 1.00 12.33 156 GLU A N 1
ATOM 1316 C CA A GLU A 1 159 ? 15.746 29.851 61.717 0.50 13.29 156 GLU A CA 1
ATOM 1317 C CA B GLU A 1 159 ? 15.743 29.821 61.728 0.50 12.50 156 GLU A CA 1
ATOM 1318 C C . GLU A 1 159 ? 14.558 30.338 62.546 1.00 13.16 156 GLU A C 1
ATOM 1319 O O . GLU A 1 159 ? 14.749 30.968 63.583 1.00 14.52 156 GLU A O 1
ATOM 1330 N N . THR A 1 160 ? 13.327 30.041 62.101 1.00 12.98 157 THR A N 1
ATOM 1331 C CA . THR A 1 160 ? 12.156 30.428 62.902 1.00 12.93 157 THR A CA 1
ATOM 1332 C C . THR A 1 160 ? 11.840 29.471 64.060 1.00 12.25 157 THR A C 1
ATOM 1333 O O . THR A 1 160 ? 10.961 29.766 64.914 1.00 13.68 157 THR A O 1
ATOM 1337 N N . LEU A 1 161 ? 12.549 28.342 64.108 1.00 11.90 158 LEU A N 1
ATOM 1338 C CA . LEU A 1 161 ? 12.337 27.374 65.169 1.00 12.07 158 LEU A CA 1
ATOM 1339 C C . LEU A 1 161 ? 12.692 28.030 66.502 1.00 12.01 158 LEU A C 1
ATOM 1340 O O . LEU A 1 161 ? 13.529 28.941 66.562 1.00 13.42 158 LEU A O 1
ATOM 1345 N N . GLU A 1 162 ? 12.049 27.576 67.570 1.00 12.18 159 GLU A N 1
ATOM 1346 C CA . GLU A 1 162 ? 12.314 28.097 68.901 1.00 12.55 159 GLU A CA 1
ATOM 1347 C C . GLU A 1 162 ? 13.783 27.985 69.263 1.00 12.52 159 GLU A C 1
ATOM 1348 O O . GLU A 1 162 ? 14.422 26.969 68.975 1.00 12.83 159 GLU A O 1
ATOM 1354 N N . LYS A 1 163 ? 14.308 29.015 69.923 1.00 13.98 160 LYS A N 1
ATOM 1355 C CA . LYS A 1 163 ? 15.732 29.047 70.242 1.00 15.90 160 LYS A CA 1
ATOM 1356 C C . LYS A 1 163 ? 16.109 28.276 71.507 1.00 16.85 160 LYS A C 1
ATOM 1357 O O . LYS A 1 163 ? 17.255 27.840 71.639 1.00 19.00 160 LYS A O 1
ATOM 1363 N N . ASP A 1 164 ? 15.183 28.133 72.447 1.00 17.03 161 ASP A N 1
ATOM 1364 C CA . ASP A 1 164 ? 15.487 27.319 73.629 1.00 16.77 161 ASP A CA 1
ATOM 1365 C C . ASP A 1 164 ? 15.316 25.840 73.286 1.00 16.26 161 ASP A C 1
ATOM 1366 O O . ASP A 1 164 ? 14.192 25.435 72.987 1.00 15.06 161 ASP A O 1
ATOM 1371 N N . PRO A 1 165 ? 16.412 25.022 73.326 1.00 16.21 162 PRO A N 1
ATOM 1372 C CA . PRO A 1 165 ? 16.226 23.627 72.961 1.00 16.02 162 PRO A CA 1
ATOM 1373 C C . PRO A 1 165 ? 15.311 22.838 73.890 1.00 14.12 162 PRO A C 1
ATOM 1374 O O . PRO A 1 165 ? 14.876 21.765 73.506 1.00 15.04 162 PRO A O 1
ATOM 1378 N N . ASP A 1 166 ? 14.991 23.377 75.072 1.00 13.59 163 ASP A N 1
ATOM 1379 C CA . ASP A 1 166 ? 14.089 22.652 75.981 1.00 12.20 163 ASP A CA 1
ATOM 1380 C C . ASP A 1 166 ? 12.702 22.526 75.387 1.00 11.71 163 ASP A C 1
ATOM 1381 O O . ASP A 1 166 ? 11.969 21.595 75.735 1.00 11.71 163 ASP A O 1
ATOM 1386 N N . ILE A 1 167 ? 12.334 23.446 74.507 1.00 10.73 164 ILE A N 1
ATOM 1387 C CA . ILE A 1 167 ? 11.008 23.364 73.903 1.00 10.81 164 ILE A CA 1
ATOM 1388 C C . ILE A 1 167 ? 10.923 22.190 72.911 1.00 10.31 164 ILE A C 1
ATOM 1389 O O . ILE A 1 167 ? 9.984 21.373 72.976 1.00 10.37 164 ILE A O 1
ATOM 1402 N N . ILE A 1 169 ? 12.782 19.562 72.896 1.00 10.50 166 ILE A N 1
ATOM 1403 C CA . ILE A 1 169 ? 12.880 18.347 73.692 1.00 10.52 166 ILE A CA 1
ATOM 1404 C C . ILE A 1 169 ? 11.512 17.974 74.317 1.00 10.19 166 ILE A C 1
ATOM 1405 O O . ILE A 1 169 ? 11.048 16.832 74.207 1.00 10.35 166 ILE A O 1
ATOM 1410 N N . ASN A 1 170 ? 10.843 18.956 74.921 1.00 9.64 167 ASN A N 1
ATOM 1411 C CA . ASN A 1 170 ? 9.510 18.752 75.485 1.00 8.90 167 ASN A CA 1
ATOM 1412 C C . ASN A 1 170 ? 8.560 18.192 74.446 1.00 8.55 167 ASN A C 1
ATOM 1413 O O . ASN A 1 170 ? 7.821 17.237 74.700 1.00 8.78 167 ASN A O 1
ATOM 1418 N N . ASP A 1 171 ? 8.568 18.813 73.276 1.00 8.68 168 ASP A N 1
ATOM 1419 C CA . ASP A 1 171 ? 7.606 18.460 72.244 1.00 8.99 168 ASP A CA 1
ATOM 1420 C C . ASP A 1 171 ? 7.887 17.082 71.646 1.00 8.71 168 ASP A C 1
ATOM 1421 O O . ASP A 1 171 ? 6.943 16.337 71.357 1.00 10.19 168 ASP A O 1
ATOM 1426 N N . LEU A 1 172 ? 9.164 16.721 71.451 1.00 9.41 169 LEU A N 1
ATOM 1427 C CA . LEU A 1 172 ? 9.476 15.384 70.910 1.00 9.72 169 LEU A CA 1
ATOM 1428 C C . LEU A 1 172 ? 9.129 14.281 71.904 1.00 9.50 169 LEU A C 1
ATOM 1429 O O . LEU A 1 172 ? 8.676 13.205 71.502 1.00 10.30 169 LEU A O 1
ATOM 1434 N N . ILE A 1 173 ? 9.302 14.557 73.199 1.00 10.41 170 ILE A N 1
ATOM 1435 C CA . ILE A 1 173 ? 8.860 13.611 74.227 1.00 10.04 170 ILE A CA 1
ATOM 1436 C C . ILE A 1 173 ? 7.328 13.474 74.178 1.00 10.06 170 ILE A C 1
ATOM 1437 O O . ILE A 1 173 ? 6.803 12.346 74.234 1.00 11.17 170 ILE A O 1
ATOM 1442 N N . ALA A 1 174 ? 6.615 14.604 74.041 1.00 9.82 171 ALA A N 1
ATOM 1443 C CA . ALA A 1 174 ? 5.145 14.544 73.916 1.00 9.83 171 ALA A CA 1
ATOM 1444 C C . ALA A 1 174 ? 4.765 13.675 72.711 1.00 10.00 171 ALA A C 1
ATOM 1445 O O . ALA A 1 174 ? 3.823 12.846 72.788 1.00 10.11 171 ALA A O 1
ATOM 1447 N N . CYS A 1 175 ? 5.529 13.815 71.616 1.00 10.02 172 CYS A N 1
ATOM 1448 C CA . CYS A 1 175 ? 5.228 13.006 70.426 1.00 10.73 172 CYS A CA 1
ATOM 1449 C C . CYS A 1 175 ? 5.495 11.532 70.635 1.00 11.55 172 CYS A C 1
ATOM 1450 O O . CYS A 1 175 ? 4.718 10.687 70.175 1.00 12.08 172 CYS A O 1
ATOM 1453 N N . LYS A 1 176 ? 6.578 11.207 71.341 1.00 11.16 173 LYS A N 1
ATOM 1454 C CA . LYS A 1 176 ? 6.875 9.806 71.590 1.00 12.53 173 LYS A CA 1
ATOM 1455 C C . LYS A 1 176 ? 5.811 9.168 72.514 1.00 11.72 173 LYS A C 1
ATOM 1456 O O . LYS A 1 176 ? 5.557 7.961 72.424 1.00 12.89 173 LYS A O 1
ATOM 1462 N N . LEU A 1 177 ? 5.176 9.970 73.370 1.00 11.53 174 LEU A N 1
ATOM 1463 C CA . LEU A 1 177 ? 4.174 9.460 74.295 1.00 11.63 174 LEU A CA 1
ATOM 1464 C C . LEU A 1 177 ? 2.789 9.290 73.665 1.00 11.65 174 LEU A C 1
ATOM 1465 O O . LEU A 1 177 ? 2.069 8.394 74.082 1.00 12.46 174 LEU A O 1
ATOM 1470 N N . ILE A 1 178 ? 2.406 10.129 72.698 1.00 10.89 175 ILE A N 1
ATOM 1471 C CA . ILE A 1 178 ? 1.007 10.131 72.208 1.00 11.07 175 ILE A CA 1
ATOM 1472 C C . ILE A 1 178 ? 0.625 8.876 71.413 1.00 11.16 175 ILE A C 1
ATOM 1473 O O . ILE A 1 178 ? 1.415 8.358 70.613 1.00 11.23 175 ILE A O 1
ATOM 1478 N N . ASP A 1 179 ? -0.591 8.377 71.648 1.00 11.57 176 ASP A N 1
ATOM 1479 C CA . ASP A 1 179 ? -1.094 7.296 70.822 1.00 11.76 176 ASP A CA 1
ATOM 1480 C C . ASP A 1 179 ? -2.601 7.423 70.715 1.00 10.90 176 ASP A C 1
ATOM 1481 O O . ASP A 1 179 ? -3.340 6.918 71.579 1.00 12.23 176 ASP A O 1
ATOM 1486 N N . LEU A 1 180 ? -3.048 8.110 69.667 1.00 11.51 177 LEU A N 1
ATOM 1487 C CA . LEU A 1 180 ? -4.486 8.283 69.424 1.00 11.60 177 LEU A CA 1
ATOM 1488 C C . LEU A 1 180 ? -5.036 7.266 68.436 1.00 12.33 177 LEU A C 1
ATOM 1489 O O . LEU A 1 180 ? -6.179 7.389 68.005 1.00 11.92 177 LEU A O 1
ATOM 1494 N N . VAL A 1 181 ? -4.229 6.287 68.041 1.00 11.50 178 VAL A N 1
ATOM 1495 C CA . VAL A 1 181 ? -4.617 5.451 66.912 1.00 12.59 178 VAL A CA 1
ATOM 1496 C C . VAL A 1 181 ? -5.962 4.743 67.115 1.00 13.40 178 VAL A C 1
ATOM 1497 O O . VAL A 1 181 ? -6.798 4.712 66.196 1.00 14.15 178 VAL A O 1
ATOM 1501 N N . ASP A 1 182 ? -6.169 4.181 68.302 1.00 14.24 179 ASP A N 1
ATOM 1502 C CA . ASP A 1 182 ? -7.372 3.367 68.515 1.00 15.23 179 ASP A CA 1
ATOM 1503 C C . ASP A 1 182 ? -8.622 4.228 68.712 1.00 15.75 179 ASP A C 1
ATOM 1504 O O . ASP A 1 182 ? -9.727 3.709 68.889 1.00 16.49 179 ASP A O 1
ATOM 1509 N N . ASN A 1 183 ? -8.455 5.552 68.658 1.00 15.46 180 ASN A N 1
ATOM 1510 C CA . ASN A 1 183 ? -9.601 6.464 68.690 1.00 15.73 180 ASN A CA 1
ATOM 1511 C C . ASN A 1 183 ? -9.922 7.092 67.342 1.00 14.78 180 ASN A C 1
ATOM 1512 O O . ASN A 1 183 ? -10.963 7.749 67.198 1.00 14.61 180 ASN A O 1
ATOM 1517 N N . LEU A 1 184 ? -9.042 6.898 66.361 1.00 14.00 181 LEU A N 1
ATOM 1518 C CA . LEU A 1 184 ? -9.247 7.513 65.039 1.00 14.58 181 LEU A CA 1
ATOM 1519 C C . LEU A 1 184 ? -10.579 7.115 64.423 1.00 15.00 181 LEU A C 1
ATOM 1520 O O . LEU A 1 184 ? -11.232 7.928 63.771 1.00 14.49 181 LEU A O 1
ATOM 1525 N N . LYS A 1 185 ? -10.999 5.870 64.670 1.00 15.55 182 LYS A N 1
ATOM 1526 C CA . LYS A 1 185 ? -12.277 5.373 64.150 1.00 16.57 182 LYS A CA 1
ATOM 1527 C C . LYS A 1 185 ? -13.476 6.151 64.665 1.00 16.35 182 LYS A C 1
ATOM 1528 O O . LYS A 1 185 ? -14.570 6.038 64.092 1.00 17.33 182 LYS A O 1
ATOM 1534 N N . ASN A 1 186 ? -13.282 6.913 65.735 1.00 15.18 183 ASN A N 1
ATOM 1535 C CA . ASN A 1 186 ? -14.366 7.685 66.341 1.00 15.70 183 ASN A CA 1
ATOM 1536 C C . ASN A 1 186 ? -14.499 9.096 65.776 1.00 15.57 183 ASN A C 1
ATOM 1537 O O . ASN A 1 186 ? -15.385 9.834 66.183 1.00 16.36 183 ASN A O 1
ATOM 1542 N N . ILE A 1 187 ? -13.619 9.471 64.849 1.00 14.69 184 ILE A N 1
ATOM 1543 C CA . ILE A 1 187 ? -13.720 10.789 64.235 1.00 14.32 184 ILE A CA 1
ATOM 1544 C C . ILE A 1 187 ? -14.842 10.772 63.198 1.00 15.20 184 ILE A C 1
ATOM 1545 O O . ILE A 1 187 ? -14.807 9.965 62.258 1.00 15.44 184 ILE A O 1
ATOM 1550 N N . ASP A 1 188 ? -15.790 11.701 63.359 1.00 14.65 185 ASP A N 1
ATOM 1551 C CA . ASP A 1 188 ? -17.019 11.771 62.539 1.00 15.28 185 ASP A CA 1
ATOM 1552 C C . ASP A 1 188 ? -16.880 12.609 61.258 1.00 14.19 185 ASP A C 1
ATOM 1553 O O . ASP A 1 188 ? -17.690 12.508 60.336 1.00 14.72 185 ASP A O 1
ATOM 1558 N N . ILE A 1 189 ? -15.887 13.496 61.240 1.00 13.10 186 ILE A N 1
ATOM 1559 C CA . ILE A 1 189 ? -15.709 14.479 60.166 1.00 12.42 186 ILE A CA 1
ATOM 1560 C C . ILE A 1 189 ? -14.615 14.036 59.208 1.00 12.07 186 ILE A C 1
ATOM 1561 O O . ILE A 1 189 ? -13.845 13.121 59.530 1.00 12.72 186 ILE A O 1
ATOM 1566 N N . PRO A 1 190 ? -14.551 14.662 58.013 1.00 11.77 187 PRO A N 1
ATOM 1567 C CA . PRO A 1 190 ? -13.489 14.300 57.039 1.00 11.36 187 PRO A CA 1
ATOM 1568 C C . PRO A 1 190 ? -12.085 14.687 57.521 1.00 11.44 187 PRO A C 1
ATOM 1569 O O . PRO A 1 190 ? -11.869 15.749 58.125 1.00 11.48 187 PRO A O 1
ATOM 1573 N N . VAL A 1 191 ? -11.135 13.794 57.260 1.00 11.78 188 VAL A N 1
ATOM 1574 C CA . VAL A 1 191 ? -9.734 14.012 57.629 1.00 11.55 188 VAL A CA 1
ATOM 1575 C C . VAL A 1 191 ? -8.878 13.765 56.409 1.00 11.55 188 VAL A C 1
ATOM 1576 O O . VAL A 1 191 ? -9.089 12.772 55.707 1.00 12.85 188 VAL A O 1
ATOM 1580 N N . LYS A 1 192 ? -7.943 14.676 56.135 1.00 11.15 189 LYS A N 1
ATOM 1581 C CA . LYS A 1 192 ? -6.983 14.432 55.047 1.00 10.95 189 LYS A CA 1
ATOM 1582 C C . LYS A 1 192 ? -5.575 14.448 55.606 1.00 10.52 189 LYS A C 1
ATOM 1583 O O . LYS A 1 192 ? -5.245 15.340 56.383 1.00 12.37 189 LYS A O 1
ATOM 1589 N N . ALA A 1 193 ? -4.762 13.465 55.226 1.00 10.40 190 ALA A N 1
ATOM 1590 C CA . ALA A 1 193 ? -3.360 13.448 55.621 1.00 10.42 190 ALA A CA 1
ATOM 1591 C C . ALA A 1 193 ? -2.537 13.812 54.382 1.00 10.15 190 ALA A C 1
ATOM 1592 O O . ALA A 1 193 ? -2.843 13.332 53.276 1.00 10.72 190 ALA A O 1
ATOM 1594 N N . ILE A 1 194 ? -1.499 14.642 54.558 1.00 9.51 191 ILE A N 1
ATOM 1595 C CA . ILE A 1 194 ? -0.614 15.077 53.459 1.00 10.13 191 ILE A CA 1
ATOM 1596 C C . ILE A 1 194 ? 0.805 14.886 53.973 1.00 10.01 191 ILE A C 1
ATOM 1597 O O . ILE A 1 194 ? 1.118 15.347 55.067 1.00 10.91 191 ILE A O 1
ATOM 1602 N N . VAL A 1 195 ? 1.664 14.228 53.192 1.00 9.53 192 VAL A N 1
ATOM 1603 C CA . VAL A 1 195 ? 3.011 13.888 53.688 1.00 10.07 192 VAL A CA 1
ATOM 1604 C C . VAL A 1 195 ? 3.918 13.605 52.499 1.00 9.74 192 VAL A C 1
ATOM 1605 O O . VAL A 1 195 ? 3.429 13.277 51.421 1.00 10.33 192 VAL A O 1
ATOM 1609 N N . ALA A 1 196 ? 5.235 13.743 52.709 1.00 9.65 193 ALA A N 1
ATOM 1610 C CA . ALA A 1 196 ? 6.226 13.364 51.699 1.00 10.37 193 ALA A CA 1
ATOM 1611 C C . ALA A 1 196 ? 6.710 11.933 51.953 1.00 11.56 193 ALA A C 1
ATOM 1612 O O . ALA A 1 196 ? 7.015 11.549 53.108 1.00 11.27 193 ALA A O 1
ATOM 1614 N N . LYS A 1 197 ? 6.809 11.161 50.868 1.00 12.03 194 LYS A N 1
ATOM 1615 C CA . LYS A 1 197 ? 7.219 9.767 50.942 1.00 12.27 194 LYS A CA 1
ATOM 1616 C C . LYS A 1 197 ? 8.605 9.602 51.553 1.00 12.70 194 LYS A C 1
ATOM 1617 O O . LYS A 1 197 ? 8.867 8.599 52.244 1.00 13.05 194 LYS A O 1
ATOM 1623 N N . ASP A 1 198 ? 9.481 10.579 51.322 1.00 12.45 195 ASP A N 1
ATOM 1624 C CA . ASP A 1 198 ? 10.849 10.492 51.809 1.00 13.24 195 ASP A CA 1
ATOM 1625 C C . ASP A 1 198 ? 11.032 10.928 53.266 1.00 12.58 195 ASP A C 1
ATOM 1626 O O . ASP A 1 198 ? 12.164 11.020 53.748 1.00 13.85 195 ASP A O 1
ATOM 1631 N N . GLU A 1 199 ? 9.943 11.159 54.003 1.00 12.35 196 GLU A N 1
ATOM 1632 C CA . GLU A 1 199 ? 10.072 11.435 55.445 1.00 11.34 196 GLU A CA 1
ATOM 1633 C C . GLU A 1 199 ? 10.895 10.418 56.204 1.00 11.49 196 GLU A C 1
ATOM 1634 O O . GLU A 1 199 ? 10.691 9.199 56.038 1.00 12.33 196 GLU A O 1
ATOM 1640 N N . LEU A 1 200 ? 11.764 10.940 57.075 1.00 12.13 197 LEU A N 1
ATOM 1641 C CA . LEU A 1 200 ? 12.447 10.167 58.103 1.00 12.60 197 LEU A CA 1
ATOM 1642 C C . LEU A 1 200 ? 11.794 10.320 59.467 1.00 12.98 197 LEU A C 1
ATOM 1643 O O . LEU A 1 200 ? 11.969 9.478 60.333 1.00 14.00 197 LEU A O 1
ATOM 1648 N N . LEU A 1 201 ? 11.080 11.421 59.672 1.00 12.50 198 LEU A N 1
ATOM 1649 C CA . LEU A 1 201 ? 10.561 11.759 60.988 1.00 12.77 198 LEU A CA 1
ATOM 1650 C C . LEU A 1 201 ? 9.107 11.367 61.113 1.00 12.28 198 LEU A C 1
ATOM 1651 O O . LEU A 1 201 ? 8.808 10.393 61.805 1.00 12.11 198 LEU A O 1
ATOM 1656 N N . THR A 1 202 ? 8.200 12.081 60.431 1.00 11.25 199 THR A N 1
ATOM 1657 C CA . THR A 1 202 ? 6.783 11.676 60.421 1.00 11.32 199 THR A CA 1
ATOM 1658 C C . THR A 1 202 ? 6.579 10.801 59.169 1.00 11.79 199 THR A C 1
ATOM 1659 O O . THR A 1 202 ? 6.210 11.272 58.096 1.00 12.39 199 THR A O 1
ATOM 1663 N N . LEU A 1 203 ? 6.909 9.520 59.329 1.00 11.40 200 LEU A N 1
ATOM 1664 C CA . LEU A 1 203 ? 6.900 8.541 58.253 1.00 11.10 200 LEU A CA 1
ATOM 1665 C C . LEU A 1 203 ? 5.589 8.475 57.514 1.00 11.21 200 LEU A C 1
ATOM 1666 O O . LEU A 1 203 ? 4.523 8.688 58.088 1.00 11.38 200 LEU A O 1
ATOM 1671 N N . VAL A 1 204 ? 5.663 8.153 56.231 1.00 10.59 201 VAL A N 1
ATOM 1672 C CA . VAL A 1 204 ? 4.448 8.054 55.439 1.00 11.70 201 VAL A CA 1
ATOM 1673 C C . VAL A 1 204 ? 3.500 7.003 56.071 1.00 11.27 201 VAL A C 1
ATOM 1674 O O . VAL A 1 204 ? 2.263 7.143 56.036 1.00 11.18 201 VAL A O 1
ATOM 1678 N N . GLU A 1 205 ? 4.058 5.957 56.666 1.00 10.77 202 GLU A N 1
ATOM 1679 C CA . GLU A 1 205 ? 3.189 4.934 57.277 1.00 11.23 202 GLU A CA 1
ATOM 1680 C C . GLU A 1 205 ? 2.261 5.478 58.362 1.00 11.46 202 GLU A C 1
ATOM 1681 O O . GLU A 1 205 ? 1.148 4.970 58.550 1.00 12.68 202 GLU A O 1
ATOM 1687 N N . TYR A 1 206 ? 2.682 6.549 59.036 1.00 10.93 203 TYR A N 1
ATOM 1688 C CA . TYR A 1 206 ? 1.815 7.155 60.051 1.00 10.28 203 TYR A CA 1
ATOM 1689 C C . TYR A 1 206 ? 0.579 7.773 59.393 1.00 10.58 203 TYR A C 1
ATOM 1690 O O . TYR A 1 206 ? -0.519 7.729 59.947 1.00 11.41 203 TYR A O 1
ATOM 1699 N N . SER A 1 207 ? 0.758 8.377 58.229 1.00 11.02 204 SER A N 1
ATOM 1700 C CA . SER A 1 207 ? -0.346 8.975 57.481 1.00 10.47 204 SER A CA 1
ATOM 1701 C C . SER A 1 207 ? -1.243 7.901 56.866 1.00 11.55 204 SER A C 1
ATOM 1702 O O . SER A 1 207 ? -2.472 8.085 56.754 1.00 11.64 204 SER A O 1
ATOM 1705 N N . GLU A 1 208 ? -0.637 6.775 56.488 1.00 11.02 205 GLU A N 1
ATOM 1706 C CA . GLU A 1 208 ? -1.438 5.645 55.980 1.00 11.02 205 GLU A CA 1
ATOM 1707 C C . GLU A 1 208 ? -2.372 5.098 57.077 1.00 11.47 205 GLU A C 1
ATOM 1708 O O . GLU A 1 208 ? -3.493 4.662 56.797 1.00 12.87 205 GLU A O 1
ATOM 1714 N N . ILE A 1 209 ? -1.909 5.087 58.320 1.00 11.65 206 ILE A N 1
ATOM 1715 C CA . ILE A 1 209 ? -2.762 4.646 59.419 1.00 10.95 206 ILE A CA 1
ATOM 1716 C C . ILE A 1 209 ? -3.951 5.607 59.590 1.00 11.63 206 ILE A C 1
ATOM 1717 O O . ILE A 1 209 ? -5.086 5.174 59.789 1.00 11.91 206 ILE A O 1
ATOM 1722 N N . ILE A 1 210 ? -3.709 6.914 59.479 1.00 11.62 207 ILE A N 1
ATOM 1723 C CA . ILE A 1 210 ? -4.831 7.864 59.581 1.00 11.53 207 ILE A CA 1
ATOM 1724 C C . ILE A 1 210 ? -5.885 7.561 58.494 1.00 12.35 207 ILE A C 1
ATOM 1725 O O . ILE A 1 210 ? -7.102 7.488 58.772 1.00 13.04 207 ILE A O 1
ATOM 1730 N N . LYS A 1 211 ? -5.413 7.363 57.264 1.00 12.71 208 LYS A N 1
ATOM 1731 C CA . LYS A 1 211 ? -6.319 7.065 56.146 1.00 13.46 208 LYS A CA 1
ATOM 1732 C C . LYS A 1 211 ? -7.079 5.772 56.424 1.00 13.00 208 LYS A C 1
ATOM 1733 O O . LYS A 1 211 ? -8.290 5.694 56.191 1.00 14.86 208 LYS A O 1
ATOM 1739 N N . LYS A 1 212 ? -6.387 4.759 56.940 1.00 12.99 209 LYS A N 1
ATOM 1740 C CA . LYS A 1 212 ? -7.034 3.463 57.181 1.00 13.39 209 LYS A CA 1
ATOM 1741 C C . LYS A 1 212 ? -8.128 3.551 58.241 1.00 13.14 209 LYS A C 1
ATOM 1742 O O . LYS A 1 212 ? -9.183 2.912 58.104 1.00 13.78 209 LYS A O 1
ATOM 1748 N N . GLU A 1 213 ? -7.846 4.271 59.332 1.00 12.73 210 GLU A N 1
ATOM 1749 C CA . GLU A 1 213 ? -8.692 4.235 60.512 1.00 13.64 210 GLU A CA 1
ATOM 1750 C C . GLU A 1 213 ? -9.854 5.209 60.495 1.00 13.67 210 GLU A C 1
ATOM 1751 O O . GLU A 1 213 ? -10.904 4.896 61.034 1.00 15.89 210 GLU A O 1
ATOM 1757 N N . VAL A 1 214 ? -9.676 6.384 59.897 1.00 13.40 211 VAL A N 1
ATOM 1758 C CA . VAL A 1 214 ? -10.751 7.386 59.838 1.00 12.95 211 VAL A CA 1
ATOM 1759 C C . VAL A 1 214 ? -11.695 7.013 58.689 1.00 14.29 211 VAL A C 1
ATOM 1760 O O . VAL A 1 214 ? -11.254 6.802 57.565 1.00 14.14 211 VAL A O 1
ATOM 1764 N N . GLU A 1 215 ? -12.996 6.943 58.984 1.00 15.00 212 GLU A N 1
ATOM 1765 C CA . GLU A 1 215 ? -13.975 6.469 58.008 1.00 16.23 212 GLU A CA 1
ATOM 1766 C C . GLU A 1 215 ? -14.034 7.346 56.761 1.00 15.49 212 GLU A C 1
ATOM 1767 O O . GLU A 1 215 ? -14.055 6.824 55.640 1.00 16.60 212 GLU A O 1
ATOM 1773 N N . ASN A 1 216 ? -14.088 8.667 56.963 1.00 13.90 213 ASN A N 1
ATOM 1774 C CA A ASN A 1 216 ? -14.119 9.613 55.844 0.50 13.72 213 ASN A CA 1
ATOM 1775 C CA B ASN A 1 216 ? -14.124 9.625 55.863 0.50 14.21 213 ASN A CA 1
ATOM 1776 C C . ASN A 1 216 ? -12.758 10.297 55.745 1.00 13.76 213 ASN A C 1
ATOM 1777 O O . ASN A 1 216 ? -12.470 11.240 56.469 1.00 13.84 213 ASN A O 1
ATOM 1786 N N . SER A 1 217 ? -11.910 9.776 54.870 1.00 13.21 214 SER A N 1
ATOM 1787 C CA . SER A 1 217 ? -10.518 10.209 54.866 1.00 13.44 214 SER A CA 1
ATOM 1788 C C . SER A 1 217 ? -9.896 10.246 53.479 1.00 13.46 214 SER A C 1
ATOM 1789 O O . SER A 1 217 ? -10.352 9.568 52.542 1.00 14.38 214 SER A O 1
ATOM 1792 N N . GLU A 1 218 ? -8.848 11.059 53.358 1.00 13.21 215 GLU A N 1
ATOM 1793 C CA . GLU A 1 218 ? -8.103 11.207 52.119 1.00 13.66 215 GLU A CA 1
ATOM 1794 C C . GLU A 1 218 ? -6.631 11.205 52.458 1.00 13.26 215 GLU A C 1
ATOM 1795 O O . GLU A 1 218 ? -6.249 11.561 53.565 1.00 12.93 215 GLU A O 1
ATOM 1801 N N . LEU A 1 219 ? -5.805 10.839 51.479 1.00 12.21 216 LEU A N 1
ATOM 1802 C CA . LEU A 1 219 ? -4.365 10.797 51.690 1.00 13.36 216 LEU A CA 1
ATOM 1803 C C . LEU A 1 219 ? -3.681 11.319 50.440 1.00 12.92 216 LEU A C 1
ATOM 1804 O O . LEU A 1 219 ? -4.025 10.896 49.320 1.00 15.10 216 LEU A O 1
ATOM 1809 N N . LYS A 1 220 ? -2.738 12.255 50.610 1.00 12.03 217 LYS A N 1
ATOM 1810 C CA . LYS A 1 220 ? -1.882 12.683 49.497 1.00 12.46 217 LYS A CA 1
ATOM 1811 C C . LYS A 1 220 ? -0.428 12.455 49.875 1.00 12.59 217 LYS A C 1
ATOM 1812 O O . LYS A 1 220 ? 0.037 12.955 50.915 1.00 12.51 217 LYS A O 1
ATOM 1818 N N . ILE A 1 221 ? 0.287 11.684 49.044 1.00 12.27 218 ILE A N 1
ATOM 1819 C CA . ILE A 1 221 ? 1.714 11.439 49.273 1.00 12.99 218 ILE A CA 1
ATOM 1820 C C . ILE A 1 221 ? 2.500 12.149 48.173 1.00 13.15 218 ILE A C 1
ATOM 1821 O O . ILE A 1 221 ? 2.388 11.796 47.003 1.00 14.44 218 ILE A O 1
ATOM 1826 N N . PHE A 1 222 ? 3.265 13.163 48.548 1.00 12.19 219 PHE A N 1
ATOM 1827 C CA . PHE A 1 222 ? 4.217 13.781 47.619 1.00 12.76 219 PHE A CA 1
ATOM 1828 C C . PHE A 1 222 ? 5.482 12.924 47.542 1.00 13.56 219 PHE A C 1
ATOM 1829 O O . PHE A 1 222 ? 5.873 12.320 48.547 1.00 13.92 219 PHE A O 1
ATOM 1837 N N . GLU A 1 223 ? 6.120 12.858 46.367 1.00 14.76 220 GLU A N 1
ATOM 1838 C CA A GLU A 1 223 ? 7.307 12.026 46.233 0.50 15.86 220 GLU A CA 1
ATOM 1839 C CA B GLU A 1 223 ? 7.335 12.047 46.196 0.50 15.58 220 GLU A CA 1
ATOM 1840 C C . GLU A 1 223 ? 8.427 12.535 47.136 1.00 15.53 220 GLU A C 1
ATOM 1841 O O . GLU A 1 223 ? 9.091 11.748 47.808 1.00 16.99 220 GLU A O 1
ATOM 1852 N N . THR A 1 224 ? 8.622 13.853 47.172 1.00 14.61 221 THR A N 1
ATOM 1853 C CA . THR A 1 224 ? 9.745 14.438 47.899 1.00 14.36 221 THR A CA 1
ATOM 1854 C C . THR A 1 224 ? 9.341 15.660 48.728 1.00 14.00 221 THR A C 1
ATOM 1855 O O . THR A 1 224 ? 8.199 16.130 48.649 1.00 13.74 221 THR A O 1
ATOM 1859 N N . GLY A 1 225 ? 10.284 16.160 49.526 1.00 13.76 222 GLY A N 1
ATOM 1860 C CA . GLY A 1 225 ? 10.071 17.350 50.341 1.00 13.02 222 GLY A CA 1
ATOM 1861 C C . GLY A 1 225 ? 10.447 17.141 51.811 1.00 12.66 222 GLY A C 1
ATOM 1862 O O . GLY A 1 225 ? 10.688 18.102 52.540 1.00 13.59 222 GLY A O 1
ATOM 1863 N N . LYS A 1 226 ? 10.480 15.881 52.253 1.00 11.75 223 LYS A N 1
ATOM 1864 C CA . LYS A 1 226 ? 10.791 15.558 53.645 1.00 12.10 223 LYS A CA 1
ATOM 1865 C C . LYS A 1 226 ? 9.954 16.417 54.613 1.00 11.09 223 LYS A C 1
ATOM 1866 O O . LYS A 1 226 ? 8.814 16.771 54.271 1.00 10.99 223 LYS A O 1
ATOM 1872 N N . HIS A 1 227 ? 10.474 16.752 55.791 1.00 10.76 224 HIS A N 1
ATOM 1873 C CA . HIS A 1 227 ? 9.616 17.343 56.826 1.00 10.69 224 HIS A CA 1
ATOM 1874 C C . HIS A 1 227 ? 9.333 18.833 56.574 1.00 10.57 224 HIS A C 1
ATOM 1875 O O . HIS A 1 227 ? 8.457 19.432 57.225 1.00 10.96 224 HIS A O 1
ATOM 1882 N N . PHE A 1 228 ? 10.077 19.428 55.638 1.00 10.04 225 PHE A N 1
ATOM 1883 C CA . PHE A 1 228 ? 9.827 20.821 55.246 1.00 10.26 225 PHE A CA 1
ATOM 1884 C C . PHE A 1 228 ? 9.005 20.917 53.963 1.00 10.42 225 PHE A C 1
ATOM 1885 O O . PHE A 1 228 ? 9.017 21.942 53.298 1.00 10.50 225 PHE A O 1
ATOM 1893 N N . LEU A 1 229 ? 8.252 19.865 53.653 1.00 10.14 226 LEU A N 1
ATOM 1894 C CA . LEU A 1 229 ? 7.301 19.897 52.539 1.00 10.10 226 LEU A CA 1
ATOM 1895 C C . LEU A 1 229 ? 6.472 21.181 52.549 1.00 10.10 226 LEU A C 1
ATOM 1896 O O . LEU A 1 229 ? 6.265 21.787 51.505 1.00 10.80 226 LEU A O 1
ATOM 1901 N N . LEU A 1 230 ? 6.014 21.604 53.729 1.00 9.86 227 LEU A N 1
ATOM 1902 C CA . LEU A 1 230 ? 5.124 22.791 53.833 1.00 10.09 227 LEU A CA 1
ATOM 1903 C C . LEU A 1 230 ? 5.834 24.111 53.518 1.00 10.58 227 LEU A C 1
ATOM 1904 O O . LEU A 1 230 ? 5.173 25.164 53.427 1.00 11.22 227 LEU A O 1
ATOM 1909 N N . VAL A 1 231 ? 7.174 24.061 53.451 1.00 10.52 228 VAL A N 1
ATOM 1910 C CA . VAL A 1 231 ? 7.986 25.234 53.145 1.00 11.03 228 VAL A CA 1
ATOM 1911 C C . VAL A 1 231 ? 8.464 25.176 51.694 1.00 11.31 228 VAL A C 1
ATOM 1912 O O . VAL A 1 231 ? 8.284 26.141 50.936 1.00 12.80 228 VAL A O 1
ATOM 1916 N N . VAL A 1 232 ? 9.033 24.044 51.290 1.00 10.33 229 VAL A N 1
ATOM 1917 C CA . VAL A 1 232 ? 9.611 23.944 49.944 1.00 11.26 229 VAL A CA 1
ATOM 1918 C C . VAL A 1 232 ? 8.571 23.663 48.857 1.00 11.07 229 VAL A C 1
ATOM 1919 O O . VAL A 1 232 ? 8.823 23.922 47.669 1.00 11.65 229 VAL A O 1
ATOM 1923 N N . ASN A 1 233 ? 7.424 23.116 49.253 1.00 10.33 230 ASN A N 1
ATOM 1924 C CA . ASN A 1 233 ? 6.334 22.924 48.290 1.00 10.35 230 ASN A CA 1
ATOM 1925 C C . ASN A 1 233 ? 5.035 23.431 48.886 1.00 10.48 230 ASN A C 1
ATOM 1926 O O . ASN A 1 233 ? 4.007 22.752 48.857 1.00 10.16 230 ASN A O 1
ATOM 1931 N N . ALA A 1 234 ? 5.104 24.637 49.431 1.00 10.21 231 ALA A N 1
ATOM 1932 C CA . ALA A 1 234 ? 3.910 25.261 50.002 1.00 10.76 231 ALA A CA 1
ATOM 1933 C C . ALA A 1 234 ? 2.785 25.371 48.970 1.00 11.45 231 ALA A C 1
ATOM 1934 O O . ALA A 1 234 ? 1.610 25.177 49.295 1.00 11.55 231 ALA A O 1
ATOM 1936 N N . LYS A 1 235 ? 3.129 25.685 47.728 1.00 10.99 232 LYS A N 1
ATOM 1937 C CA . LYS A 1 235 ? 2.110 25.826 46.685 1.00 11.93 232 LYS A CA 1
ATOM 1938 C C . LYS A 1 235 ? 1.385 24.498 46.461 1.00 11.28 232 LYS A C 1
ATOM 1939 O O . LYS A 1 235 ? 0.159 24.468 46.356 1.00 12.14 232 LYS A O 1
ATOM 1945 N N . GLY A 1 236 ? 2.147 23.401 46.410 1.00 10.97 233 GLY A N 1
ATOM 1946 C CA . GLY A 1 236 ? 1.532 22.096 46.156 1.00 10.56 233 GLY A CA 1
ATOM 1947 C C . GLY A 1 236 ? 0.712 21.651 47.363 1.00 10.90 233 GLY A C 1
ATOM 1948 O O . GLY A 1 236 ? -0.383 21.090 47.222 1.00 11.38 233 GLY A O 1
ATOM 1949 N N . VAL A 1 237 ? 1.227 21.917 48.563 1.00 9.92 234 VAL A N 1
ATOM 1950 C CA . VAL A 1 237 ? 0.460 21.565 49.769 1.00 10.04 234 VAL A CA 1
ATOM 1951 C C . VAL A 1 237 ? -0.863 22.362 49.800 1.00 10.24 234 VAL A C 1
ATOM 1952 O O . VAL A 1 237 ? -1.944 21.796 50.085 1.00 11.40 234 VAL A O 1
ATOM 1956 N N . ALA A 1 238 ? -0.798 23.652 49.495 1.00 10.21 235 ALA A N 1
ATOM 1957 C CA . ALA A 1 238 ? -2.021 24.470 49.490 1.00 10.54 235 ALA A CA 1
ATOM 1958 C C . ALA A 1 238 ? -3.038 23.939 48.485 1.00 10.77 235 ALA A C 1
ATOM 1959 O O . ALA A 1 238 ? -4.228 23.942 48.779 1.00 11.06 235 ALA A O 1
ATOM 1961 N N . GLU A 1 239 ? -2.591 23.470 47.313 1.00 10.72 236 GLU A N 1
ATOM 1962 C CA . GLU A 1 239 ? -3.520 22.903 46.330 1.00 11.28 236 GLU A CA 1
ATOM 1963 C C . GLU A 1 239 ? -4.233 21.694 46.920 1.00 11.26 236 GLU A C 1
ATOM 1964 O O . GLU A 1 239 ? -5.452 21.498 46.683 1.00 13.54 236 GLU A O 1
ATOM 1970 N N . GLU A 1 240 ? -3.501 20.913 47.720 1.00 11.17 237 GLU A N 1
ATOM 1971 C CA . GLU A 1 240 ? -4.050 19.699 48.309 1.00 12.51 237 GLU A CA 1
ATOM 1972 C C . GLU A 1 240 ? -4.897 19.973 49.556 1.00 13.07 237 GLU A C 1
ATOM 1973 O O . GLU A 1 240 ? -5.539 19.060 50.107 1.00 16.18 237 GLU A O 1
ATOM 1979 N N . ILE A 1 241 ? -4.894 21.218 50.014 1.00 12.67 238 ILE A N 1
ATOM 1980 C CA . ILE A 1 241 ? -5.843 21.684 51.017 1.00 13.68 238 ILE A CA 1
ATOM 1981 C C . ILE A 1 241 ? -7.103 22.208 50.313 1.00 14.24 238 ILE A C 1
ATOM 1982 O O . ILE A 1 241 ? -8.229 21.851 50.694 1.00 14.10 238 ILE A O 1
ATOM 1987 N N . LYS A 1 242 ? -6.918 23.028 49.275 1.00 14.22 239 LYS A N 1
ATOM 1988 C CA . LYS A 1 242 ? -8.045 23.551 48.480 1.00 14.67 239 LYS A CA 1
ATOM 1989 C C . LYS A 1 242 ? -8.928 22.455 47.907 1.00 15.39 239 LYS A C 1
ATOM 1990 O O . LYS A 1 242 ? -10.162 22.623 47.810 1.00 16.52 239 LYS A O 1
ATOM 1996 N N . ASN A 1 243 ? -8.322 21.358 47.466 1.00 14.87 240 ASN A N 1
ATOM 1997 C CA . ASN A 1 243 ? -9.127 20.288 46.857 1.00 15.70 240 ASN A CA 1
ATOM 1998 C C . ASN A 1 243 ? -9.944 19.459 47.864 1.00 15.70 240 ASN A C 1
ATOM 1999 O O . ASN A 1 243 ? -10.741 18.619 47.463 1.00 16.40 240 ASN A O 1
ATOM 2004 N N . PHE A 1 244 ? -9.741 19.731 49.151 1.00 15.06 241 PHE A N 1
ATOM 2005 C CA . PHE A 1 244 ? -10.354 18.987 50.217 1.00 16.21 241 PHE A CA 1
ATOM 2006 C C . PHE A 1 244 ? -11.395 19.798 50.981 1.00 16.81 241 PHE A C 1
ATOM 2007 O O . PHE A 1 244 ? -12.411 19.231 51.406 1.00 17.66 241 PHE A O 1
ATOM 2015 N N . ILE A 1 245 ? -11.130 21.087 51.216 1.00 18.38 242 ILE A N 1
ATOM 2016 C CA A ILE A 1 245 ? -11.996 21.850 52.124 0.50 19.71 242 ILE A CA 1
ATOM 2017 C CA B ILE A 1 245 ? -11.957 22.011 52.033 0.50 20.37 242 ILE A CA 1
ATOM 2018 C C . ILE A 1 245 ? -13.412 22.091 51.580 1.00 21.06 242 ILE A C 1
ATOM 2019 O O . ILE A 1 245 ? -14.337 22.302 52.381 1.00 22.48 242 ILE A O 1
ATOM 2030 N N . ALA B 1 3 ? -16.389 32.727 14.710 1.00 28.16 0 ALA B N 1
ATOM 2031 C CA . ALA B 1 3 ? -14.985 33.074 15.066 1.00 27.70 0 ALA B CA 1
ATOM 2032 C C . ALA B 1 3 ? -14.527 32.172 16.206 1.00 26.50 0 ALA B C 1
ATOM 2033 O O . ALA B 1 3 ? -14.830 30.972 16.223 1.00 26.58 0 ALA B O 1
ATOM 2048 N N . LEU B 1 5 ? -14.854 30.660 19.809 1.00 17.70 2 LEU B N 1
ATOM 2049 C CA . LEU B 1 5 ? -16.024 30.351 20.625 1.00 14.30 2 LEU B CA 1
ATOM 2050 C C . LEU B 1 5 ? -16.154 31.324 21.789 1.00 13.53 2 LEU B C 1
ATOM 2051 O O . LEU B 1 5 ? -15.141 31.753 22.370 1.00 13.33 2 LEU B O 1
ATOM 2056 N N . HIS B 1 6 ? -17.400 31.632 22.150 1.00 12.15 3 HIS B N 1
ATOM 2057 C CA . HIS B 1 6 ? -17.720 32.357 23.361 1.00 11.81 3 HIS B CA 1
ATOM 2058 C C . HIS B 1 6 ? -17.347 31.537 24.586 1.00 11.73 3 HIS B C 1
ATOM 2059 O O . HIS B 1 6 ? -17.541 30.326 24.617 1.00 11.38 3 HIS B O 1
ATOM 2066 N N . TYR B 1 7 ? -16.820 32.211 25.600 1.00 12.22 4 TYR B N 1
ATOM 2067 C CA . TYR B 1 7 ? -16.540 31.561 26.858 1.00 12.22 4 TYR B CA 1
ATOM 2068 C C . TYR B 1 7 ? -16.774 32.526 28.003 1.00 13.32 4 TYR B C 1
ATOM 2069 O O . TYR B 1 7 ? -16.794 33.759 27.799 1.00 13.49 4 TYR B O 1
ATOM 2078 N N . VAL B 1 8 ? -16.995 31.963 29.190 1.00 13.29 5 VAL B N 1
ATOM 2079 C CA . VAL B 1 8 ? -16.913 32.746 30.420 1.00 14.51 5 VAL B CA 1
ATOM 2080 C C . VAL B 1 8 ? -15.707 32.268 31.230 1.00 14.35 5 VAL B C 1
ATOM 2081 O O . VAL B 1 8 ? -15.281 31.097 31.137 1.00 14.26 5 VAL B O 1
ATOM 2085 N N . HIS B 1 9 ? -15.128 33.186 31.995 1.00 14.21 6 HIS B N 1
ATOM 2086 C CA . HIS B 1 9 ? -13.887 32.936 32.706 1.00 13.52 6 HIS B CA 1
ATOM 2087 C C . HIS B 1 9 ? -14.131 33.322 34.160 1.00 13.58 6 HIS B C 1
ATOM 2088 O O . HIS B 1 9 ? -14.317 34.515 34.461 1.00 14.25 6 HIS B O 1
ATOM 2095 N N . VAL B 1 10 ? -14.175 32.327 35.048 1.00 12.41 7 VAL B N 1
ATOM 2096 C CA . VAL B 1 10 ? -14.552 32.536 36.447 1.00 12.59 7 VAL B CA 1
ATOM 2097 C C . VAL B 1 10 ? -13.622 31.763 37.375 1.00 12.02 7 VAL B C 1
ATOM 2098 O O . VAL B 1 10 ? -12.693 31.065 36.906 1.00 11.65 7 VAL B O 1
ATOM 2102 N N . GLY B 1 11 ? -13.878 31.842 38.677 1.00 11.54 8 GLY B N 1
ATOM 2103 C CA . GLY B 1 11 ? -13.028 31.182 39.670 1.00 12.22 8 GLY B CA 1
ATOM 2104 C C . GLY B 1 11 ? -11.762 31.974 39.918 1.00 12.95 8 GLY B C 1
ATOM 2105 O O . GLY B 1 11 ? -11.724 33.202 39.708 1.00 13.60 8 GLY B O 1
ATOM 2106 N N . ASN B 1 12 ? -10.729 31.272 40.368 1.00 12.09 9 ASN B N 1
ATOM 2107 C CA . ASN B 1 12 ? -9.434 31.904 40.598 1.00 12.84 9 ASN B CA 1
ATOM 2108 C C . ASN B 1 12 ? -8.665 31.881 39.305 1.00 13.43 9 ASN B C 1
ATOM 2109 O O . ASN B 1 12 ? -8.082 30.840 38.936 1.00 12.43 9 ASN B O 1
ATOM 2114 N N . LYS B 1 13 ? -8.661 33.010 38.601 1.00 13.45 10 LYS B N 1
ATOM 2115 C CA . LYS B 1 13 ? -8.044 33.064 37.272 1.00 15.31 10 LYS B CA 1
ATOM 2116 C C . LYS B 1 13 ? -6.542 32.889 37.316 1.00 15.76 10 LYS B C 1
ATOM 2117 O O . LYS B 1 13 ? -5.911 32.702 36.271 1.00 16.24 10 LYS B O 1
ATOM 2123 N N . LYS B 1 14 ? -5.973 32.959 38.518 1.00 15.90 11 LYS B N 1
ATOM 2124 C CA . LYS B 1 14 ? -4.546 32.765 38.721 1.00 17.05 11 LYS B CA 1
ATOM 2125 C C . LYS B 1 14 ? -4.189 31.374 39.250 1.00 16.38 11 LYS B C 1
ATOM 2126 O O . LYS B 1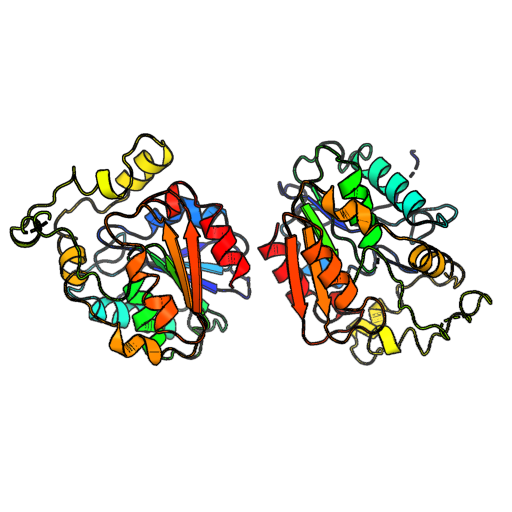 14 ? -3.026 31.069 39.503 1.00 16.96 11 LYS B O 1
ATOM 2132 N N . SER B 1 15 ? -5.182 30.507 39.412 1.00 15.75 12 SER B N 1
ATOM 2133 C CA . SER B 1 15 ? -4.901 29.114 39.774 1.00 15.31 12 SER B CA 1
ATOM 2134 C C . SER B 1 15 ? -4.036 28.407 38.720 1.00 15.57 12 SER B C 1
ATOM 2135 O O . SER B 1 15 ? -4.177 28.666 37.529 1.00 15.33 12 SER B O 1
ATOM 2138 N N . PRO B 1 16 ? -3.134 27.519 39.173 1.00 15.97 13 PRO B N 1
ATOM 2139 C CA . PRO B 1 16 ? -2.321 26.747 38.215 1.00 15.81 13 PRO B CA 1
ATOM 2140 C C . PRO B 1 16 ? -3.113 25.644 37.506 1.00 14.64 13 PRO B C 1
ATOM 2141 O O . PRO B 1 16 ? -2.647 25.038 36.527 1.00 14.44 13 PRO B O 1
ATOM 2145 N N . ASN B 1 17 ? -4.295 25.380 38.038 1.00 13.52 14 ASN B N 1
ATOM 2146 C CA A ASN B 1 17 ? -5.122 24.306 37.576 0.50 12.17 14 ASN B CA 1
ATOM 2147 C CA B ASN B 1 17 ? -5.155 24.301 37.568 0.50 12.78 14 ASN B CA 1
ATOM 2148 C C . ASN B 1 17 ? -6.275 24.882 36.738 1.00 11.86 14 ASN B C 1
ATOM 2149 O O . ASN B 1 17 ? -7.174 25.525 37.281 1.00 11.57 14 ASN B O 1
ATOM 2158 N N . THR B 1 18 ? -6.209 24.679 35.421 1.00 10.33 15 THR B N 1
ATOM 2159 C CA . THR B 1 18 ? -7.233 25.192 34.500 1.00 9.73 15 THR B CA 1
ATOM 2160 C C . THR B 1 18 ? -8.252 24.110 34.191 1.00 10.18 15 THR B C 1
ATOM 2161 O O . THR B 1 18 ? -7.898 22.999 33.811 1.00 10.75 15 THR B O 1
ATOM 2165 N N . LEU B 1 19 ? -9.514 24.439 34.390 1.00 8.39 16 LEU B N 1
ATOM 2166 C CA . LEU B 1 19 ? -10.616 23.508 34.075 1.00 8.74 16 LEU B CA 1
ATOM 2167 C C . LEU B 1 19 ? -11.437 24.088 32.933 1.00 9.44 16 LEU B C 1
ATOM 2168 O O . LEU B 1 19 ? -11.986 25.180 33.073 1.00 9.72 16 LEU B O 1
ATOM 2173 N N . LEU B 1 20 ? -11.470 23.370 31.814 1.00 9.18 17 LEU B N 1
ATOM 2174 C CA . LEU B 1 20 ? -12.174 23.794 30.623 1.00 9.11 17 LEU B CA 1
ATOM 2175 C C . LEU B 1 20 ? -13.428 22.931 30.522 1.00 9.06 17 LEU B C 1
ATOM 2176 O O . LEU B 1 20 ? -13.347 21.728 30.339 1.00 9.21 17 LEU B O 1
ATOM 2181 N N . PHE B 1 21 ? -14.588 23.588 30.661 1.00 8.52 18 PHE B N 1
ATOM 2182 C CA . PHE B 1 21 ? -15.892 22.897 30.718 1.00 8.51 18 PHE B CA 1
ATOM 2183 C C . PHE B 1 21 ? -16.571 22.896 29.355 1.00 9.26 18 PHE B C 1
ATOM 2184 O O . PHE B 1 21 ? -16.744 23.971 28.756 1.00 9.81 18 PHE B O 1
ATOM 2192 N N . VAL B 1 22 ? -17.008 21.713 28.914 1.00 8.51 19 VAL B N 1
ATOM 2193 C CA . VAL B 1 22 ? -17.684 21.530 27.627 1.00 9.03 19 VAL B CA 1
ATOM 2194 C C . VAL B 1 22 ? -19.041 20.886 27.891 1.00 8.68 19 VAL B C 1
ATOM 2195 O O . VAL B 1 22 ? -19.119 19.774 28.391 1.00 8.55 19 VAL B O 1
ATOM 2199 N N . HIS B 1 23 ? -20.086 21.621 27.530 1.00 8.16 20 HIS B N 1
ATOM 2200 C CA . HIS B 1 23 ? -21.449 21.222 27.808 1.00 7.92 20 HIS B CA 1
ATOM 2201 C C . HIS B 1 23 ? -21.935 20.154 26.849 1.00 8.98 20 HIS B C 1
ATOM 2202 O O . HIS B 1 23 ? -21.180 19.659 25.981 1.00 10.76 20 HIS B O 1
ATOM 2209 N N . GLY B 1 24 ? -23.214 19.801 27.020 1.00 10.08 21 GLY B N 1
ATOM 2210 C CA . GLY B 1 24 ? -23.802 18.668 26.318 1.00 11.41 21 GLY B CA 1
ATOM 2211 C C . GLY B 1 24 ? -24.818 19.015 25.249 1.00 10.76 21 GLY B C 1
ATOM 2212 O O . GLY B 1 24 ? -24.932 20.166 24.824 1.00 10.57 21 GLY B O 1
ATOM 2213 N N . SER B 1 25 ? -25.554 17.986 24.835 1.00 9.62 22 SER B N 1
ATOM 2214 C CA . SER B 1 25 ? -26.564 18.093 23.793 1.00 9.73 22 SER B CA 1
ATOM 2215 C C . SER B 1 25 ? -27.649 19.110 24.153 1.00 9.40 22 SER B C 1
ATOM 2216 O O . SER B 1 25 ? -28.255 19.006 25.233 1.00 10.28 22 SER B O 1
ATOM 2219 N N . GLY B 1 26 ? -27.916 20.046 23.240 1.00 9.74 23 GLY B N 1
ATOM 2220 C CA . GLY B 1 26 ? -29.087 20.938 23.379 1.00 9.45 23 GLY B CA 1
ATOM 2221 C C . GLY B 1 26 ? -29.024 21.856 24.585 1.00 10.20 23 GLY B C 1
ATOM 2222 O O . GLY B 1 26 ? -30.038 22.443 24.986 1.00 10.69 23 GLY B O 1
ATOM 2223 N N . CYS B 1 27 ? -27.828 22.044 25.140 1.00 10.83 24 CYS B N 1
ATOM 2224 C CA . CYS B 1 27 ? -27.677 23.040 26.211 1.00 11.15 24 CYS B CA 1
ATOM 2225 C C . CYS B 1 27 ? -26.478 23.922 25.956 1.00 10.53 24 CYS B C 1
ATOM 2226 O O . CYS B 1 27 ? -26.035 24.017 24.824 1.00 11.21 24 CYS B O 1
ATOM 2229 N N . ASN B 1 28 ? -26.039 24.631 26.981 1.00 9.77 25 ASN B N 1
ATOM 2230 C CA . ASN B 1 28 ? -24.928 25.571 26.827 1.00 9.56 25 ASN B CA 1
ATOM 2231 C C . ASN B 1 28 ? -24.177 25.679 28.150 1.00 9.46 25 ASN B C 1
ATOM 2232 O O . ASN B 1 28 ? -24.425 24.877 29.060 1.00 8.60 25 ASN B O 1
ATOM 2237 N N . LEU B 1 29 ? -23.226 26.601 28.257 1.00 9.20 26 LEU B N 1
ATOM 2238 C CA . LEU B 1 29 ? -22.379 26.648 29.444 1.00 8.95 26 LEU B CA 1
ATOM 2239 C C . LEU B 1 29 ? -23.190 26.880 30.732 1.00 8.77 26 LEU B C 1
ATOM 2240 O O . LEU B 1 29 ? -22.720 26.571 31.835 1.00 9.00 26 LEU B O 1
ATOM 2245 N N . LYS B 1 30 ? -24.403 27.415 30.596 1.00 8.66 27 LYS B N 1
ATOM 2246 C CA . LYS B 1 30 ? -25.220 27.680 31.773 1.00 9.11 27 LYS B CA 1
ATOM 2247 C C . LYS B 1 30 ? -25.556 26.403 32.566 1.00 8.62 27 LYS B C 1
ATOM 2248 O O . LYS B 1 30 ? -25.855 26.482 33.755 1.00 10.03 27 LYS B O 1
ATOM 2254 N N . ILE B 1 31 ? -25.456 25.228 31.926 1.00 8.18 28 ILE B N 1
ATOM 2255 C CA . ILE B 1 31 ? -25.788 23.969 32.590 1.00 8.81 28 ILE B CA 1
ATOM 2256 C C . ILE B 1 31 ? -24.825 23.667 33.739 1.00 9.03 28 ILE B C 1
ATOM 2257 O O . ILE B 1 31 ? -25.150 22.886 34.637 1.00 9.74 28 ILE B O 1
ATOM 2262 N N . PHE B 1 32 ? -23.657 24.323 33.730 1.00 8.53 29 PHE B N 1
ATOM 2263 C CA . PHE B 1 32 ? -22.650 24.124 34.763 1.00 9.33 29 PHE B CA 1
ATOM 2264 C C . PHE B 1 32 ? -22.798 25.104 35.913 1.00 9.48 29 PHE B C 1
ATOM 2265 O O . PHE B 1 32 ? -21.934 25.205 36.769 1.00 9.65 29 PHE B O 1
ATOM 2273 N N . GLY B 1 33 ? -23.908 25.832 35.963 1.00 9.47 30 GLY B N 1
ATOM 2274 C CA . GLY B 1 33 ? -24.052 26.894 36.980 1.00 11.23 30 GLY B CA 1
ATOM 2275 C C . GLY B 1 33 ? -23.916 26.429 38.409 1.00 11.32 30 GLY B C 1
ATOM 2276 O O . GLY B 1 33 ? -23.447 27.197 39.260 1.00 12.62 30 GLY B O 1
ATOM 2277 N N . GLU B 1 34 ? -24.371 25.201 38.705 1.00 11.36 31 GLU B N 1
ATOM 2278 C CA . GLU B 1 34 ? -24.218 24.688 40.080 1.00 11.46 31 GLU B CA 1
ATOM 2279 C C . GLU B 1 34 ? -22.835 24.123 40.283 1.00 10.70 31 GLU B C 1
ATOM 2280 O O . GLU B 1 34 ? -22.178 24.385 41.299 1.00 10.89 31 GLU B O 1
ATOM 2286 N N . LEU B 1 35 ? -22.362 23.368 39.297 1.00 10.28 32 LEU B N 1
ATOM 2287 C CA . LEU B 1 35 ? -21.071 22.727 39.446 1.00 10.86 32 LEU B CA 1
ATOM 2288 C C . LEU B 1 35 ? -19.961 23.755 39.677 1.00 11.11 32 LEU B C 1
ATOM 2289 O O . LEU B 1 35 ? -19.073 23.548 40.496 1.00 11.44 32 LEU B O 1
ATOM 2294 N N . GLU B 1 36 ? -20.057 24.903 39.018 1.00 11.51 33 GLU B N 1
ATOM 2295 C CA . GLU B 1 36 ? -18.963 25.871 39.131 1.00 12.49 33 GLU B CA 1
ATOM 2296 C C . GLU B 1 36 ? -18.874 26.462 40.546 1.00 11.93 33 GLU B C 1
ATOM 2297 O O . GLU B 1 36 ? -17.790 26.892 40.974 1.00 12.39 33 GLU B O 1
ATOM 2303 N N . LYS B 1 37 ? -19.975 26.444 41.304 1.00 11.51 34 LYS B N 1
ATOM 2304 C CA . LYS B 1 37 ? -19.961 26.975 42.673 1.00 11.46 34 LYS B CA 1
ATOM 2305 C C . LYS B 1 37 ? -18.986 26.237 43.607 1.00 11.56 34 LYS B C 1
ATOM 2306 O O . LYS B 1 37 ? -18.568 26.783 44.649 1.00 12.51 34 LYS B O 1
ATOM 2312 N N . TYR B 1 38 ? -18.630 25.009 43.227 1.00 10.51 35 TYR B N 1
ATOM 2313 C CA . TYR B 1 38 ? -17.840 24.112 44.073 1.00 10.73 35 TYR B CA 1
ATOM 2314 C C . TYR B 1 38 ? -16.423 23.991 43.531 1.00 10.91 35 TYR B C 1
ATOM 2315 O O . TYR B 1 38 ? -15.601 23.221 44.078 1.00 11.88 35 TYR B O 1
ATOM 2324 N N . LEU B 1 39 ? -16.126 24.789 42.498 1.00 10.43 36 LEU B N 1
ATOM 2325 C CA . LEU B 1 39 ? -14.819 24.738 41.839 1.00 10.81 36 LEU B CA 1
ATOM 2326 C C . LEU B 1 39 ? -14.197 26.133 41.739 1.00 10.92 36 LEU B C 1
ATOM 2327 O O . LEU B 1 39 ? -13.394 26.404 40.868 1.00 10.60 36 LEU B O 1
ATOM 2332 N N . GLU B 1 40 ? -14.613 27.021 42.638 1.00 11.23 37 GLU B N 1
ATOM 2333 C CA . GLU B 1 40 ? -14.206 28.417 42.585 1.00 12.87 37 GLU B CA 1
ATOM 2334 C C . GLU B 1 40 ? -12.724 28.618 42.864 1.00 12.80 37 GLU B C 1
ATOM 2335 O O . GLU B 1 40 ? -12.203 29.675 42.555 1.00 12.79 37 GLU B O 1
ATOM 2341 N N . ASP B 1 41 ? -12.056 27.637 43.459 1.00 12.67 38 ASP B N 1
ATOM 2342 C CA . ASP B 1 41 ? -10.612 27.783 43.686 1.00 13.00 38 ASP B CA 1
ATOM 2343 C C . ASP B 1 41 ? -9.739 27.438 42.463 1.00 12.28 38 ASP B C 1
ATOM 2344 O O . ASP B 1 41 ? -8.507 27.523 42.529 1.00 12.93 38 ASP B O 1
ATOM 2349 N N . TYR B 1 42 ? -10.384 27.095 41.346 1.00 11.33 39 TYR B N 1
ATOM 2350 C CA A TYR B 1 42 ? -9.654 26.723 40.138 0.50 10.89 39 TYR B CA 1
ATOM 2351 C CA B TYR B 1 42 ? -9.697 26.691 40.117 0.50 11.18 39 TYR B CA 1
ATOM 2352 C C . TYR B 1 42 ? -9.907 27.729 39.041 1.00 10.65 39 TYR B C 1
ATOM 2353 O O . TYR B 1 42 ? -10.794 28.586 39.167 1.00 10.23 39 TYR B O 1
ATOM 2370 N N . ASN B 1 43 ? -9.090 27.655 37.994 1.00 10.46 40 ASN B N 1
ATOM 2371 C CA . ASN B 1 43 ? -9.174 28.588 36.864 1.00 9.82 40 ASN B CA 1
ATOM 2372 C C . ASN B 1 43 ? -10.202 28.020 35.893 1.00 9.39 40 ASN B C 1
ATOM 2373 O O . ASN B 1 43 ? -9.888 27.122 35.130 1.00 10.50 40 ASN B O 1
ATOM 2378 N N . CYS B 1 44 ? -11.452 28.504 35.972 1.00 9.68 41 CYS B N 1
ATOM 2379 C CA . CYS B 1 44 ? -12.557 27.876 35.259 1.00 9.86 41 CYS B CA 1
ATOM 2380 C C . CYS B 1 44 ? -12.871 28.619 33.974 1.00 9.97 41 CYS B C 1
ATOM 2381 O O . CYS B 1 44 ? -13.186 29.815 34.007 1.00 10.68 41 CYS B O 1
ATOM 2384 N N . ILE B 1 45 ? -12.831 27.896 32.858 1.00 9.32 42 ILE B N 1
ATOM 2385 C CA . ILE B 1 45 ? -13.205 28.453 31.557 1.00 9.85 42 ILE B CA 1
ATOM 2386 C C . ILE B 1 45 ? -14.357 27.601 31.044 1.00 10.04 42 ILE B C 1
ATOM 2387 O O . ILE B 1 45 ? -14.217 26.388 30.894 1.00 10.75 42 ILE B O 1
ATOM 2392 N N . LEU B 1 46 ? -15.495 28.243 30.778 1.00 10.25 43 LEU B N 1
ATOM 2393 C CA . LEU B 1 46 ? -16.654 27.504 30.285 1.00 9.96 43 LEU B CA 1
ATOM 2394 C C . LEU B 1 46 ? -17.008 27.963 28.887 1.00 10.81 43 LEU B C 1
ATOM 2395 O O . LEU B 1 46 ? -17.212 29.151 28.672 1.00 11.07 43 LEU B O 1
ATOM 2400 N N . LEU B 1 47 ? -17.044 27.027 27.937 1.00 11.10 44 LEU B N 1
ATOM 2401 C CA . LEU B 1 47 ? -17.273 27.332 26.523 1.00 11.76 44 LEU B CA 1
ATOM 2402 C C . LEU B 1 47 ? -18.720 27.151 26.120 1.00 10.51 44 LEU B C 1
ATOM 2403 O O . LEU B 1 47 ? -19.390 26.246 26.636 1.00 10.72 44 LEU B O 1
ATOM 2408 N N . ASP B 1 48 ? -19.165 27.948 25.146 1.00 9.49 45 ASP B N 1
ATOM 2409 C CA . ASP B 1 48 ? -20.390 27.640 24.399 1.00 10.10 45 ASP B CA 1
ATOM 2410 C C . ASP B 1 48 ? -19.945 27.035 23.074 1.00 9.57 45 ASP B C 1
ATOM 2411 O O . ASP B 1 48 ? -19.181 27.644 22.303 1.00 9.34 45 ASP B O 1
ATOM 2416 N N . LEU B 1 49 ? -20.379 25.812 22.814 1.00 9.45 46 LEU B N 1
ATOM 2417 C CA . LEU B 1 49 ? -20.073 25.199 21.524 1.00 9.70 46 LEU B CA 1
ATOM 2418 C C . LEU B 1 49 ? -20.766 25.975 20.390 1.00 10.12 46 LEU B C 1
ATOM 2419 O O . LEU B 1 49 ? -21.791 26.634 20.604 1.00 9.27 46 LEU B O 1
ATOM 2424 N N . LYS B 1 50 ? -20.195 25.915 19.193 1.00 9.81 47 LYS B N 1
ATOM 2425 C CA . LYS B 1 50 ? -20.742 26.624 18.037 1.00 10.57 47 LYS B CA 1
ATOM 2426 C C . LYS B 1 50 ? -22.250 26.359 17.874 1.00 10.09 47 LYS B C 1
ATOM 2427 O O . LYS B 1 50 ? -22.699 25.202 17.976 1.00 10.24 47 LYS B O 1
ATOM 2433 N N . GLY B 1 51 ? -23.026 27.428 17.684 1.00 11.00 48 GLY B N 1
ATOM 2434 C CA . GLY B 1 51 ? -24.473 27.290 17.532 1.00 11.10 48 GLY B CA 1
ATOM 2435 C C . GLY B 1 51 ? -25.259 27.169 18.839 1.00 11.23 48 GLY B C 1
ATOM 2436 O O . GLY B 1 51 ? -26.492 27.083 18.831 1.00 12.85 48 GLY B O 1
ATOM 2437 N N . HIS B 1 52 ? -24.552 27.160 19.968 1.00 9.90 49 HIS B N 1
ATOM 2438 C CA . HIS B 1 52 ? -25.160 27.058 21.292 1.00 9.76 49 HIS B CA 1
ATOM 2439 C C . HIS B 1 52 ? -24.864 28.309 22.086 1.00 10.15 49 HIS B C 1
ATOM 2440 O O . HIS B 1 52 ? -23.807 28.915 21.903 1.00 10.35 49 HIS B O 1
ATOM 2447 N N . GLY B 1 53 ? -25.767 28.665 23.000 1.00 10.29 50 GLY B N 1
ATOM 2448 C CA . GLY B 1 53 ? -25.532 29.852 23.864 1.00 10.90 50 GLY B CA 1
ATOM 2449 C C . GLY B 1 53 ? -25.165 31.076 23.047 1.00 11.60 50 GLY B C 1
ATOM 2450 O O . GLY B 1 53 ? -25.893 31.430 22.109 1.00 12.51 50 GLY B O 1
ATOM 2451 N N . GLU B 1 54 ? -24.018 31.699 23.357 1.00 12.09 51 GLU B N 1
ATOM 2452 C CA . GLU B 1 54 ? -23.621 32.947 22.680 1.00 12.40 51 GLU B CA 1
ATOM 2453 C C . GLU B 1 54 ? -22.700 32.717 21.504 1.00 12.17 51 GLU B C 1
ATOM 2454 O O . GLU B 1 54 ? -22.255 33.686 20.859 1.00 14.02 51 GLU B O 1
ATOM 2460 N N . SER B 1 55 ? -22.392 31.456 21.207 1.00 11.63 52 SER B N 1
ATOM 2461 C CA . SER B 1 55 ? -21.470 31.170 20.090 1.00 11.01 52 SER B CA 1
ATOM 2462 C C . SER B 1 55 ? -22.287 31.018 18.821 1.00 11.96 52 SER B C 1
ATOM 2463 O O . SER B 1 55 ? -23.027 30.048 18.669 1.00 13.07 52 SER B O 1
ATOM 2466 N N . LYS B 1 56 ? -22.162 31.988 17.923 1.00 13.04 53 LYS B N 1
ATOM 2467 C CA . LYS B 1 56 ? -22.996 32.032 16.735 1.00 13.17 53 LYS B CA 1
ATOM 2468 C C . LYS B 1 56 ? -22.522 31.069 15.628 1.00 13.33 53 LYS B C 1
ATOM 2469 O O . LYS B 1 56 ? -21.339 30.675 15.558 1.00 15.25 53 LYS B O 1
ATOM 2475 N N . GLY B 1 57 ? -23.462 30.669 14.770 1.00 12.75 54 GLY B N 1
ATOM 2476 C CA . GLY B 1 57 ? -23.144 29.776 13.662 1.00 13.15 54 GLY B CA 1
ATOM 2477 C C . GLY B 1 57 ? -23.979 28.519 13.638 1.00 12.90 54 GLY B C 1
ATOM 2478 O O . GLY B 1 57 ? -24.696 28.200 14.599 1.00 13.49 54 GLY B O 1
ATOM 2479 N N . GLN B 1 58 ? -23.893 27.801 12.529 1.00 13.37 55 GLN B N 1
ATOM 2480 C CA . GLN B 1 58 ? -24.560 26.500 12.412 1.00 13.26 55 GLN B CA 1
ATOM 2481 C C . GLN B 1 58 ? -23.919 25.499 13.374 1.00 12.92 55 GLN B C 1
ATOM 2482 O O . GLN B 1 58 ? -22.692 25.385 13.417 1.00 13.13 55 GLN B O 1
ATOM 2488 N N . CYS B 1 59 ? -24.728 24.737 14.121 1.00 12.32 56 CYS B N 1
ATOM 2489 C CA . CYS B 1 59 ? -24.132 23.707 14.977 1.00 12.11 56 CYS B CA 1
ATOM 2490 C C . CYS B 1 59 ? -23.457 22.653 14.110 1.00 12.44 56 CYS B C 1
ATOM 2491 O O . CYS B 1 59 ? -24.059 22.148 13.172 1.00 13.53 56 CYS B O 1
ATOM 2494 N N . PRO B 1 60 ? -22.205 22.295 14.429 1.00 11.15 57 PRO B N 1
ATOM 2495 C CA . PRO B 1 60 ? -21.649 21.099 13.801 1.00 10.53 57 PRO B CA 1
ATOM 2496 C C . PRO B 1 60 ? -22.567 19.883 13.938 1.00 10.23 57 PRO B C 1
ATOM 2497 O O . PRO B 1 60 ? -23.237 19.712 14.970 1.00 10.49 57 PRO B O 1
ATOM 2501 N N . SER B 1 61 ? -22.605 19.062 12.887 1.00 9.26 58 SER B N 1
ATOM 2502 C CA . SER B 1 61 ? -23.494 17.902 12.858 1.00 9.98 58 SER B CA 1
ATOM 2503 C C . SER B 1 61 ? -22.899 16.640 13.428 1.00 9.65 58 SER B C 1
ATOM 2504 O O . SER B 1 61 ? -23.620 15.642 13.599 1.00 10.18 58 SER B O 1
ATOM 2507 N N . THR B 1 62 ? -21.608 16.674 13.736 1.00 9.56 59 THR B N 1
ATOM 2508 C CA . THR B 1 62 ? -20.906 15.470 14.206 1.00 9.80 59 THR B CA 1
ATOM 2509 C C . THR B 1 62 ? -20.083 15.821 15.428 1.00 9.70 59 THR B C 1
ATOM 2510 O O . THR B 1 62 ? -19.638 16.964 15.569 1.00 9.78 59 THR B O 1
ATOM 2514 N N . VAL B 1 63 ? -19.847 14.834 16.297 1.00 9.21 60 VAL B N 1
ATOM 2515 C CA . VAL B 1 63 ? -18.965 15.073 17.434 1.00 9.87 60 VAL B CA 1
ATOM 2516 C C . VAL B 1 63 ? -17.578 15.484 16.944 1.00 9.90 60 VAL B C 1
ATOM 2517 O O . VAL B 1 63 ? -16.892 16.248 17.626 1.00 10.14 60 VAL B O 1
ATOM 2521 N N . TYR B 1 64 ? -17.148 14.957 15.790 1.00 10.40 61 TYR B N 1
ATOM 2522 C CA . TYR B 1 64 ? -15.841 15.296 15.217 1.00 10.81 61 TYR B CA 1
ATOM 2523 C C . TYR B 1 64 ? -15.730 16.776 14.954 1.00 10.99 61 TYR B C 1
ATOM 2524 O O . TYR B 1 64 ? -14.675 17.374 15.177 1.00 12.33 61 TYR B O 1
ATOM 2533 N N . GLY B 1 65 ? -16.805 17.386 14.470 1.00 10.02 62 GLY B N 1
ATOM 2534 C CA . GLY B 1 65 ? -16.786 18.839 14.278 1.00 10.87 62 GLY B CA 1
ATOM 2535 C C . GLY B 1 65 ? -16.564 19.582 15.596 1.00 10.58 62 GLY B C 1
ATOM 2536 O O . GLY B 1 65 ? -15.753 20.494 15.682 1.00 12.12 62 GLY B O 1
ATOM 2537 N N . TYR B 1 66 ? -17.300 19.203 16.640 1.00 9.76 63 TYR B N 1
ATOM 2538 C CA . TYR B 1 66 ? -17.066 19.824 17.945 1.00 9.78 63 TYR B CA 1
ATOM 2539 C C . TYR B 1 66 ? -15.665 19.564 18.497 1.00 10.12 63 TYR B C 1
ATOM 2540 O O . TYR B 1 66 ? -15.039 20.493 19.046 1.00 11.28 63 TYR B O 1
ATOM 2549 N N . ILE B 1 67 ? -15.161 18.333 18.329 1.00 9.48 64 ILE B N 1
ATOM 2550 C CA . ILE B 1 67 ? -13.775 18.040 18.724 1.00 9.90 64 ILE B CA 1
ATOM 2551 C C . ILE B 1 67 ? -12.795 19.011 18.063 1.00 10.95 64 ILE B C 1
ATOM 2552 O O . ILE B 1 67 ? -11.940 19.576 18.746 1.00 11.59 64 ILE B O 1
ATOM 2557 N N . ASP B 1 68 ? -12.899 19.190 16.746 1.00 11.73 65 ASP B N 1
ATOM 2558 C CA . ASP B 1 68 ? -11.989 20.112 16.066 1.00 12.97 65 ASP B CA 1
ATOM 2559 C C . ASP B 1 68 ? -12.138 21.544 16.573 1.00 12.42 65 ASP B C 1
ATOM 2560 O O . ASP B 1 68 ? -11.138 22.227 16.756 1.00 14.07 65 ASP B O 1
ATOM 2565 N N . ASN B 1 69 ? -13.368 22.017 16.787 1.00 12.02 66 ASN B N 1
ATOM 2566 C CA . ASN B 1 69 ? -13.575 23.368 17.309 1.00 12.84 66 ASN B CA 1
ATOM 2567 C C . ASN B 1 69 ? -12.951 23.522 18.694 1.00 11.23 66 ASN B C 1
ATOM 2568 O O . ASN B 1 69 ? -12.363 24.559 19.011 1.00 11.57 66 ASN B O 1
ATOM 2573 N N . VAL B 1 70 ? -13.171 22.540 19.573 1.00 11.00 67 VAL B N 1
ATOM 2574 C CA . VAL B 1 70 ? -12.617 22.647 20.933 1.00 10.16 67 VAL B CA 1
ATOM 2575 C C . VAL B 1 70 ? -11.089 22.598 20.928 1.00 10.45 67 VAL B C 1
ATOM 2576 O O . VAL B 1 70 ? -10.434 23.383 21.635 1.00 10.66 67 VAL B O 1
ATOM 2580 N N . ALA B 1 71 ? -10.523 21.717 20.098 1.00 10.94 68 ALA B N 1
ATOM 2581 C CA . ALA B 1 71 ? -9.051 21.663 19.985 1.00 11.70 68 ALA B CA 1
ATOM 2582 C C . ALA B 1 71 ? -8.486 22.990 19.477 1.00 11.97 68 ALA B C 1
ATOM 2583 O O . ALA B 1 71 ? -7.477 23.479 20.013 1.00 12.72 68 ALA B O 1
ATOM 2585 N N . ASN B 1 72 ? -9.147 23.607 18.491 1.00 12.65 69 ASN B N 1
ATOM 2586 C CA . ASN B 1 72 ? -8.776 24.963 18.000 1.00 13.76 69 ASN B CA 1
ATOM 2587 C C . ASN B 1 72 ? -8.813 25.997 19.138 1.00 13.29 69 ASN B C 1
ATOM 2588 O O . ASN B 1 72 ? -7.907 26.828 19.279 1.00 14.86 69 ASN B O 1
ATOM 2593 N N . PHE B 1 73 ? -9.849 25.944 19.969 1.00 12.56 70 PHE B N 1
ATOM 2594 C CA . PHE B 1 73 ? -9.973 26.871 21.073 1.00 11.94 70 PHE B CA 1
ATOM 2595 C C . PHE B 1 73 ? -8.800 26.699 22.053 1.00 11.43 70 PHE B C 1
ATOM 2596 O O . PHE B 1 73 ? -8.164 27.681 22.498 1.00 11.87 70 PHE B O 1
ATOM 2604 N N . ILE B 1 74 ? -8.511 25.445 22.395 1.00 11.96 71 ILE B N 1
ATOM 2605 C CA . ILE B 1 74 ? -7.486 25.163 23.390 1.00 11.79 71 ILE B CA 1
ATOM 2606 C C . ILE B 1 74 ? -6.148 25.706 22.893 1.00 12.35 71 ILE B C 1
ATOM 2607 O O . ILE B 1 74 ? -5.420 26.370 23.631 1.00 12.95 71 ILE B O 1
ATOM 2612 N N . THR B 1 75 ? -5.823 25.411 21.639 1.00 13.16 72 THR B N 1
ATOM 2613 C CA . THR B 1 75 ? -4.525 25.801 21.083 1.00 15.06 72 THR B CA 1
ATOM 2614 C C . THR B 1 75 ? -4.388 27.322 20.913 1.00 15.41 72 THR B C 1
ATOM 2615 O O . THR B 1 75 ? -3.277 27.892 21.090 1.00 16.85 72 THR B O 1
ATOM 2619 N N . ASN B 1 76 ? -5.490 27.989 20.560 1.00 15.31 73 ASN B N 1
ATOM 2620 C CA . ASN B 1 76 ? -5.407 29.372 20.091 1.00 16.26 73 ASN B CA 1
ATOM 2621 C C . ASN B 1 76 ? -6.015 30.457 20.958 1.00 15.63 73 ASN B C 1
ATOM 2622 O O . ASN B 1 76 ? -5.693 31.645 20.761 1.00 16.39 73 ASN B O 1
ATOM 2627 N N . SER B 1 77 ? -6.884 30.105 21.905 1.00 14.93 74 SER B N 1
ATOM 2628 C CA . SER B 1 77 ? -7.513 31.166 22.729 1.00 14.55 74 SER B CA 1
ATOM 2629 C C . SER B 1 77 ? -6.503 31.792 23.665 1.00 14.67 74 SER B C 1
ATOM 2630 O O . SER B 1 77 ? -5.593 31.109 24.154 1.00 14.61 74 SER B O 1
ATOM 2633 N N . GLU B 1 78 ? -6.678 33.081 23.938 1.00 15.84 75 GLU B N 1
ATOM 2634 C CA . GLU B 1 78 ? -5.761 33.748 24.863 1.00 17.14 75 GLU B CA 1
ATOM 2635 C C . GLU B 1 78 ? -5.807 33.169 26.271 1.00 16.80 75 GLU B C 1
ATOM 2636 O O . GLU B 1 78 ? -4.816 33.232 26.999 1.00 16.98 75 GLU B O 1
ATOM 2642 N N . VAL B 1 79 ? -6.947 32.598 26.655 1.00 15.06 76 VAL B N 1
ATOM 2643 C CA . VAL B 1 79 ? -7.133 32.070 28.016 1.00 14.44 76 VAL B CA 1
ATOM 2644 C C . VAL B 1 79 ? -6.625 30.633 28.212 1.00 14.09 76 VAL B C 1
ATOM 2645 O O . VAL B 1 79 ? -6.572 30.127 29.344 1.00 13.61 76 VAL B O 1
ATOM 2649 N N . THR B 1 80 ? -6.299 29.946 27.123 1.00 13.29 77 THR B N 1
ATOM 2650 C CA . THR B 1 80 ? -5.760 28.602 27.271 1.00 13.53 77 THR B CA 1
ATOM 2651 C C . THR B 1 80 ? -4.372 28.371 26.666 1.00 14.09 77 THR B C 1
ATOM 2652 O O . THR B 1 80 ? -3.696 27.413 27.054 1.00 15.23 77 THR B O 1
ATOM 2656 N N . LYS B 1 81 ? -3.943 29.230 25.735 1.00 14.71 78 LYS B N 1
ATOM 2657 C CA . LYS B 1 81 ? -2.738 28.935 24.932 1.00 15.93 78 LYS B CA 1
ATOM 2658 C C . LYS B 1 81 ? -1.461 28.878 25.763 1.00 15.26 78 LYS B C 1
ATOM 2659 O O . LYS B 1 81 ? -0.508 28.182 25.389 1.00 16.51 78 LYS B O 1
ATOM 2665 N N . HIS B 1 82 ? -1.444 29.613 26.874 1.00 14.94 79 HIS B N 1
ATOM 2666 C CA . HIS B 1 82 ? -0.298 29.636 27.781 1.00 15.61 79 HIS B CA 1
ATOM 2667 C C . HIS B 1 82 ? -0.474 28.780 29.034 1.00 14.31 79 HIS B C 1
ATOM 2668 O O . HIS B 1 82 ? 0.446 28.671 29.849 1.00 15.24 79 HIS B O 1
ATOM 2675 N N . GLN B 1 83 ? -1.636 28.145 29.196 1.00 12.18 80 GLN B N 1
ATOM 2676 C CA . GLN B 1 83 ? -1.869 27.362 30.393 1.00 12.35 80 GLN B CA 1
ATOM 2677 C C . GLN B 1 83 ? -1.286 25.968 30.236 1.00 12.12 80 GLN B C 1
ATOM 2678 O O . GLN B 1 83 ? -1.519 25.314 29.226 1.00 15.03 80 GLN B O 1
ATOM 2684 N N . LYS B 1 84 ? -0.548 25.512 31.245 1.00 11.98 81 LYS B N 1
ATOM 2685 C CA . LYS B 1 84 ? 0.193 24.255 31.147 1.00 11.49 81 LYS B CA 1
ATOM 2686 C C . LYS B 1 84 ? -0.457 23.059 31.835 1.00 11.32 81 LYS B C 1
ATOM 2687 O O . LYS B 1 84 ? 0.037 21.941 31.725 1.00 11.26 81 LYS B O 1
ATOM 2693 N N . ASN B 1 85 ? -1.552 23.271 32.561 1.00 10.75 82 ASN B N 1
ATOM 2694 C CA . ASN B 1 85 ? -2.201 22.145 33.257 1.00 10.46 82 ASN B CA 1
ATOM 2695 C C . ASN B 1 85 ? -3.715 22.188 33.085 1.00 10.59 82 ASN B C 1
ATOM 2696 O O . ASN B 1 85 ? -4.439 22.555 34.028 1.00 11.00 82 ASN B O 1
ATOM 2701 N N . ILE B 1 86 ? -4.194 21.804 31.897 1.00 9.86 83 ILE B N 1
ATOM 2702 C CA . ILE B 1 86 ? -5.617 21.874 31.593 1.00 10.36 83 ILE B CA 1
ATOM 2703 C C . ILE B 1 86 ? -6.292 20.531 31.798 1.00 9.94 83 ILE B C 1
ATOM 2704 O O . ILE B 1 86 ? -5.810 19.521 31.274 1.00 11.04 83 ILE B O 1
ATOM 2709 N N . THR B 1 87 ? -7.380 20.525 32.567 1.00 10.10 84 THR B N 1
ATOM 2710 C CA . THR B 1 87 ? -8.302 19.382 32.663 1.00 10.34 84 THR B CA 1
ATOM 2711 C C . THR B 1 87 ? -9.560 19.752 31.902 1.00 9.49 84 THR B C 1
ATOM 2712 O O . THR B 1 87 ? -10.165 20.810 32.161 1.00 10.07 84 THR B O 1
ATOM 2716 N N . LEU B 1 88 ? -9.980 18.865 30.994 1.00 8.80 85 LEU B N 1
ATOM 2717 C CA . LEU B 1 88 ? -11.233 19.042 30.283 1.00 8.86 85 LEU B CA 1
ATOM 2718 C C . LEU B 1 88 ? -12.331 18.355 31.066 1.00 9.41 85 LEU B C 1
ATOM 2719 O O . LEU B 1 88 ? -12.156 17.239 31.528 1.00 10.32 85 LEU B O 1
ATOM 2724 N N . ILE B 1 89 ? -13.454 19.049 31.226 1.00 9.31 86 ILE B N 1
ATOM 2725 C CA . ILE B 1 89 ? -14.640 18.481 31.874 1.00 9.08 86 ILE B CA 1
ATOM 2726 C C . ILE B 1 89 ? -15.761 18.497 30.861 1.00 8.53 86 ILE B C 1
ATOM 2727 O O . ILE B 1 89 ? -16.224 19.573 30.520 1.00 9.04 86 ILE B O 1
ATOM 2732 N N . GLY B 1 90 ? -16.203 17.311 30.407 1.00 8.71 87 GLY B N 1
ATOM 2733 C CA . GLY B 1 90 ? -17.209 17.250 29.352 1.00 7.81 87 GLY B CA 1
ATOM 2734 C C . GLY B 1 90 ? -18.466 16.565 29.867 1.00 7.85 87 GLY B C 1
ATOM 2735 O O . GLY B 1 90 ? -18.382 15.477 30.423 1.00 9.75 87 GLY B O 1
ATOM 2736 N N . TYR B 1 91 ? -19.614 17.214 29.687 1.00 7.79 88 TYR B N 1
ATOM 2737 C CA . TYR B 1 91 ? -20.903 16.659 30.107 1.00 7.74 88 TYR B CA 1
ATOM 2738 C C . TYR B 1 91 ? -21.692 16.168 28.907 1.00 8.41 88 TYR B C 1
ATOM 2739 O O . TYR B 1 91 ? -21.775 16.880 27.907 1.00 8.64 88 TYR B O 1
ATOM 2748 N N . SER B 1 92 ? -22.288 14.966 29.018 1.00 9.20 89 SER B N 1
ATOM 2749 C CA . SER B 1 92 ? -23.231 14.493 27.997 1.00 10.40 89 SER B CA 1
ATOM 2750 C C . SER B 1 92 ? -22.435 14.338 26.670 1.00 9.75 89 SER B C 1
ATOM 2751 O O . SER B 1 92 ? -21.351 13.719 26.659 1.00 10.68 89 SER B O 1
ATOM 2762 N N . GLY B 1 94 ? -20.625 16.416 25.468 1.00 7.85 91 GLY B N 1
ATOM 2763 C CA . GLY B 1 94 ? -19.312 16.981 25.809 1.00 7.96 91 GLY B CA 1
ATOM 2764 C C . GLY B 1 94 ? -18.347 15.938 26.351 1.00 8.36 91 GLY B C 1
ATOM 2765 O O . GLY B 1 94 ? -17.127 16.113 26.216 1.00 8.55 91 GLY B O 1
ATOM 2766 N N . GLY B 1 95 ? -18.876 14.868 26.973 1.00 9.13 92 GLY B N 1
ATOM 2767 C CA . GLY B 1 95 ? -18.003 13.748 27.410 1.00 9.65 92 GLY B CA 1
ATOM 2768 C C . GLY B 1 95 ? -17.312 13.130 26.210 1.00 10.02 92 GLY B C 1
ATOM 2769 O O . GLY B 1 95 ? -16.094 12.878 26.202 1.00 11.14 92 GLY B O 1
ATOM 2770 N N . ALA B 1 96 ? -18.086 12.854 25.164 1.00 9.20 93 ALA B N 1
ATOM 2771 C CA . ALA B 1 96 ? -17.483 12.282 23.942 1.00 8.99 93 ALA B CA 1
ATOM 2772 C C . ALA B 1 96 ? -16.515 13.297 23.343 1.00 8.99 93 ALA B C 1
ATOM 2773 O O . ALA B 1 96 ? -15.437 12.947 22.843 1.00 10.32 93 ALA B O 1
ATOM 2775 N N . ILE B 1 97 ? -16.901 14.566 23.353 1.00 8.37 94 ILE B N 1
ATOM 2776 C CA . ILE B 1 97 ? -16.027 15.592 22.760 1.00 8.03 94 ILE B CA 1
ATOM 2777 C C . ILE B 1 97 ? -14.672 15.636 23.481 1.00 8.68 94 ILE B C 1
ATOM 2778 O O . ILE B 1 97 ? -13.611 15.672 22.829 1.00 9.07 94 ILE B O 1
ATOM 2783 N N . VAL B 1 98 ? -14.690 15.632 24.816 1.00 8.25 95 VAL B N 1
ATOM 2784 C CA . VAL B 1 98 ? -13.395 15.773 25.514 1.00 9.06 95 VAL B CA 1
ATOM 2785 C C . VAL B 1 98 ? -12.541 14.520 25.362 1.00 9.38 95 VAL B C 1
ATOM 2786 O O . VAL B 1 98 ? -11.308 14.606 25.359 1.00 10.34 95 VAL B O 1
ATOM 2790 N N . LEU B 1 99 ? -13.166 13.349 25.229 1.00 8.76 96 LEU B N 1
ATOM 2791 C CA . LEU B 1 99 ? -12.374 12.144 24.919 1.00 8.65 96 LEU B CA 1
ATOM 2792 C C . LEU B 1 99 ? -11.732 12.272 23.541 1.00 9.21 96 LEU B C 1
ATOM 2793 O O . LEU B 1 99 ? -10.592 11.864 23.344 1.00 9.96 96 LEU B O 1
ATOM 2798 N N . GLY B 1 100 ? -12.474 12.794 22.565 1.00 9.17 97 GLY B N 1
ATOM 2799 C CA . GLY B 1 100 ? -11.916 13.008 21.240 1.00 10.29 97 GLY B CA 1
ATOM 2800 C C . GLY B 1 100 ? -10.794 14.027 21.276 1.00 10.02 97 GLY B C 1
ATOM 2801 O O . GLY B 1 100 ? -9.790 13.890 20.562 1.00 10.84 97 GLY B O 1
ATOM 2802 N N . VAL B 1 101 ? -10.931 15.072 22.085 1.00 10.50 98 VAL B N 1
ATOM 2803 C CA . VAL B 1 101 ? -9.822 16.027 22.216 1.00 9.72 98 VAL B CA 1
ATOM 2804 C C . VAL B 1 101 ? -8.589 15.358 22.858 1.00 9.94 98 VAL B C 1
ATOM 2805 O O . VAL B 1 101 ? -7.449 15.638 22.446 1.00 11.37 98 VAL B O 1
ATOM 2809 N N . ALA B 1 102 ? -8.799 14.476 23.842 1.00 10.52 99 ALA B N 1
ATOM 2810 C CA . ALA B 1 102 ? -7.657 13.750 24.417 1.00 10.62 99 ALA B CA 1
ATOM 2811 C C . ALA B 1 102 ? -6.865 13.062 23.317 1.00 11.39 99 ALA B C 1
ATOM 2812 O O . ALA B 1 102 ? -5.628 13.013 23.382 1.00 12.60 99 ALA B O 1
ATOM 2814 N N . LEU B 1 103 ? -7.568 12.588 22.295 1.00 11.60 100 LEU B N 1
ATOM 2815 C CA . LEU B 1 103 ? -6.920 11.823 21.217 1.00 12.20 100 LEU B CA 1
ATOM 2816 C C . LEU B 1 103 ? -6.098 12.727 20.285 1.00 12.56 100 LEU B C 1
ATOM 2817 O O . LEU B 1 103 ? -5.231 12.232 19.530 1.00 14.13 100 LEU B O 1
ATOM 2822 N N . LYS B 1 104 ? -6.329 14.042 20.342 1.00 12.49 101 LYS B N 1
ATOM 2823 C CA . LYS B 1 104 ? -5.501 14.992 19.585 1.00 13.71 101 LYS B CA 1
ATOM 2824 C C . LYS B 1 104 ? -4.110 15.192 20.191 1.00 13.17 101 LYS B C 1
ATOM 2825 O O . LYS B 1 104 ? -3.208 15.786 19.539 1.00 13.00 101 LYS B O 1
ATOM 2831 N N . LYS B 1 105 ? -3.926 14.741 21.435 1.00 13.48 102 LYS B N 1
ATOM 2832 C CA . LYS B 1 105 ? -2.616 14.787 22.114 1.00 13.15 102 LYS B CA 1
ATOM 2833 C C . LYS B 1 105 ? -2.055 16.200 22.179 1.00 13.41 102 LYS B C 1
ATOM 2834 O O . LYS B 1 105 ? -0.858 16.414 21.909 1.00 14.11 102 LYS B O 1
ATOM 2840 N N . LEU B 1 106 ? -2.900 17.162 22.538 1.00 12.47 103 LEU B N 1
ATOM 2841 C CA . LEU B 1 106 ? -2.447 18.548 22.726 1.00 12.23 103 LEU B CA 1
ATOM 2842 C C . LEU B 1 106 ? -1.507 18.590 23.919 1.00 12.28 103 LEU B C 1
ATOM 2843 O O . LEU B 1 106 ? -1.744 17.929 24.912 1.00 12.19 103 LEU B O 1
ATOM 2848 N N . PRO B 1 107 ? -0.401 19.333 23.811 1.00 12.46 104 PRO B N 1
ATOM 2849 C CA . PRO B 1 107 ? 0.587 19.239 24.878 1.00 12.28 104 PRO B CA 1
ATOM 2850 C C . PRO B 1 107 ? 0.115 19.675 26.257 1.00 11.79 104 PRO B C 1
ATOM 2851 O O . PRO B 1 107 ? 0.638 19.153 27.255 1.00 12.74 104 PRO B O 1
ATOM 2855 N N . ASN B 1 108 ? -0.827 20.618 26.329 1.00 11.77 105 ASN B N 1
ATOM 2856 C CA A ASN B 1 108 ? -1.230 21.163 27.637 0.50 11.52 105 ASN B CA 1
ATOM 2857 C CA B ASN B 1 108 ? -1.264 21.219 27.589 0.50 12.10 105 ASN B CA 1
ATOM 2858 C C . ASN B 1 108 ? -2.492 20.575 28.234 1.00 11.10 105 ASN B C 1
ATOM 2859 O O . ASN B 1 108 ? -2.897 20.962 29.328 1.00 10.33 105 ASN B O 1
ATOM 2868 N N . VAL B 1 109 ? -3.091 19.616 27.538 1.00 10.67 106 VAL B N 1
ATOM 2869 C CA . VAL B 1 109 ? -4.255 18.903 28.070 1.00 9.40 106 VAL B CA 1
ATOM 2870 C C . VAL B 1 109 ? -3.715 17.749 28.882 1.00 9.43 106 VAL B C 1
ATOM 2871 O O . VAL B 1 109 ? -3.068 16.809 28.331 1.00 9.62 106 VAL B O 1
ATOM 2875 N N . ARG B 1 110 ? -3.881 17.856 30.194 1.00 9.55 107 ARG B N 1
ATOM 2876 C CA . ARG B 1 110 ? -3.243 16.889 31.119 1.00 8.92 107 ARG B CA 1
ATOM 2877 C C . ARG B 1 110 ? -4.173 15.802 31.666 1.00 9.02 107 ARG B C 1
ATOM 2878 O O . ARG B 1 110 ? -3.702 14.749 32.077 1.00 9.77 107 ARG B O 1
ATOM 2886 N N . LYS B 1 111 ? -5.484 16.088 31.692 1.00 8.61 108 LYS B N 1
ATOM 2887 C CA . LYS B 1 111 ? -6.481 15.136 32.213 1.00 9.40 108 LYS B CA 1
ATOM 2888 C C . LYS B 1 111 ? -7.811 15.412 31.558 1.00 9.24 108 LYS B C 1
ATOM 2889 O O . LYS B 1 111 ? -8.050 16.516 31.101 1.00 9.31 108 LYS B O 1
ATOM 2895 N N . VAL B 1 112 ? -8.703 14.418 31.583 1.00 9.78 109 VAL B N 1
ATOM 2896 C CA . VAL B 1 112 ? -10.055 14.596 31.056 1.00 10.53 109 VAL B CA 1
ATOM 2897 C C . VAL B 1 112 ? -11.056 13.926 31.987 1.00 9.83 109 VAL B C 1
ATOM 2898 O O . VAL B 1 112 ? -10.779 12.850 32.519 1.00 10.58 109 VAL B O 1
ATOM 2902 N N . VAL B 1 113 ? -12.213 14.579 32.187 1.00 8.99 110 VAL B N 1
ATOM 2903 C CA . VAL B 1 113 ? -13.323 14.005 32.912 1.00 8.72 110 VAL B CA 1
ATOM 2904 C C . VAL B 1 113 ? -14.513 13.909 31.973 1.00 9.05 110 VAL B C 1
ATOM 2905 O O . VAL B 1 113 ? -14.891 14.911 31.339 1.00 9.25 110 VAL B O 1
ATOM 2909 N N . SER B 1 114 ? -15.116 12.717 31.926 1.00 9.14 111 SER B N 1
ATOM 2910 C CA . SER B 1 114 ? -16.364 12.502 31.182 1.00 8.99 111 SER B CA 1
ATOM 2911 C C . SER B 1 114 ? -17.472 12.358 32.193 1.00 8.82 111 SER B C 1
ATOM 2912 O O . SER B 1 114 ? -17.505 11.381 32.927 1.00 9.55 111 SER B O 1
ATOM 2915 N N . LEU B 1 115 ? -18.357 13.356 32.221 1.00 8.47 112 LEU B N 1
ATOM 2916 C CA . LEU B 1 115 ? -19.420 13.461 33.210 1.00 8.48 112 LEU B CA 1
ATOM 2917 C C . LEU B 1 115 ? -20.740 13.114 32.517 1.00 8.32 112 LEU B C 1
ATOM 2918 O O . LEU B 1 115 ? -21.198 13.838 31.616 1.00 8.72 112 LEU B O 1
ATOM 2923 N N . SER B 1 116 ? -21.341 11.993 32.930 1.00 8.15 113 SER B N 1
ATOM 2924 C CA . SER B 1 116 ? -22.608 11.550 32.333 1.00 9.24 113 SER B CA 1
ATOM 2925 C C . SER B 1 116 ? -22.459 11.546 30.818 1.00 9.34 113 SER B C 1
ATOM 2926 O O . SER B 1 116 ? -23.244 12.169 30.087 1.00 9.24 113 SER B O 1
ATOM 2929 N N . GLY B 1 117 ? -21.415 10.857 30.348 1.00 8.26 114 GLY B N 1
ATOM 2930 C CA . GLY B 1 117 ? -21.101 10.838 28.932 1.00 9.59 114 GLY B CA 1
ATOM 2931 C C . GLY B 1 117 ? -20.845 9.443 28.385 1.00 9.85 114 GLY B C 1
ATOM 2932 O O . GLY B 1 117 ? -21.467 8.456 28.787 1.00 10.15 114 GLY B O 1
ATOM 2933 N N . GLY B 1 118 ? -19.912 9.366 27.459 1.00 9.77 115 GLY B N 1
ATOM 2934 C CA . GLY B 1 118 ? -19.650 8.111 26.758 1.00 9.73 115 GLY B CA 1
ATOM 2935 C C . GLY B 1 118 ? -18.828 8.349 25.508 1.00 10.12 115 GLY B C 1
ATOM 2936 O O . GLY B 1 118 ? -18.634 9.484 25.102 1.00 10.11 115 GLY B O 1
ATOM 2937 N N . ALA B 1 119 ? -18.301 7.270 24.928 1.00 9.57 116 ALA B N 1
ATOM 2938 C CA . ALA B 1 119 ? -17.620 7.347 23.645 1.00 9.79 116 ALA B CA 1
ATOM 2939 C C . ALA B 1 119 ? -18.481 6.846 22.490 1.00 9.84 116 ALA B C 1
ATOM 2940 O O . ALA B 1 119 ? -18.078 6.953 21.329 1.00 10.82 116 ALA B O 1
ATOM 2942 N N . ARG B 1 120 ? -19.652 6.302 22.816 1.00 9.78 117 ARG B N 1
ATOM 2943 C CA . ARG B 1 120 ? -20.599 5.723 21.851 1.00 10.73 117 ARG B CA 1
ATOM 2944 C C . ARG B 1 120 ? -21.915 5.605 22.621 1.00 10.65 117 ARG B C 1
ATOM 2945 O O . ARG B 1 120 ? -21.894 5.376 23.809 1.00 10.36 117 ARG B O 1
ATOM 2953 N N . PHE B 1 121 ? -23.045 5.800 21.948 1.00 11.07 118 PHE B N 1
ATOM 2954 C CA . PHE B 1 121 ? -24.340 5.800 22.626 1.00 10.66 118 PHE B CA 1
ATOM 2955 C C . PHE B 1 121 ? -25.269 4.869 21.859 1.00 11.36 118 PHE B C 1
ATOM 2956 O O . PHE B 1 121 ? -26.319 5.270 21.352 1.00 13.04 118 PHE B O 1
ATOM 2964 N N . ASP B 1 122 ? -24.872 3.610 21.775 1.00 12.05 119 ASP B N 1
ATOM 2965 C CA . ASP B 1 122 ? -25.541 2.660 20.874 1.00 13.18 119 ASP B CA 1
ATOM 2966 C C . ASP B 1 122 ? -26.870 2.134 21.399 1.00 13.66 119 ASP B C 1
ATOM 2967 O O . ASP B 1 122 ? -27.586 1.438 20.672 1.00 15.03 119 ASP B O 1
ATOM 2972 N N . LYS B 1 123 ? -27.219 2.447 22.640 1.00 12.86 120 LYS B N 1
ATOM 2973 C CA . LYS B 1 123 ? -28.465 1.908 23.203 1.00 13.03 120 LYS B CA 1
ATOM 2974 C C . LYS B 1 123 ? -29.492 3.016 23.434 1.00 12.68 120 LYS B C 1
ATOM 2975 O O . LYS B 1 123 ? -30.506 2.798 24.116 1.00 12.53 120 LYS B O 1
ATOM 2981 N N . LEU B 1 124 ? -29.255 4.194 22.851 1.00 12.95 121 LEU B N 1
ATOM 2982 C CA . LEU B 1 124 ? -30.263 5.273 22.902 1.00 12.80 121 LEU B CA 1
ATOM 2983 C C . LEU B 1 124 ? -31.638 4.705 22.540 1.00 13.10 121 LEU B C 1
ATOM 2984 O O . LEU B 1 124 ? -31.763 3.939 21.580 1.00 13.14 121 LEU B O 1
ATOM 2989 N N . ASP B 1 125 ? -32.650 5.040 23.344 1.00 11.66 122 ASP B N 1
ATOM 2990 C CA . ASP B 1 125 ? -33.974 4.461 23.160 1.00 12.40 122 ASP B CA 1
ATOM 2991 C C . ASP B 1 125 ? -34.430 4.555 21.704 1.00 12.02 122 ASP B C 1
ATOM 2992 O O . ASP B 1 125 ? -34.424 5.640 21.116 1.00 11.65 122 ASP B O 1
ATOM 2997 N N . LYS B 1 126 ? -34.835 3.426 21.130 1.00 12.50 123 LYS B N 1
ATOM 2998 C CA . LYS B 1 126 ? -35.141 3.392 19.698 1.00 13.77 123 LYS B CA 1
ATOM 2999 C C . LYS B 1 126 ? -36.381 4.216 19.330 1.00 12.94 123 LYS B C 1
ATOM 3000 O O . LYS B 1 126 ? -36.402 4.858 18.292 1.00 12.71 123 LYS B O 1
ATOM 3006 N N . ASP B 1 127 ? -37.412 4.185 20.171 1.00 12.50 124 ASP B N 1
ATOM 3007 C CA . ASP B 1 127 ? -38.626 4.965 19.897 1.00 12.42 124 ASP B CA 1
ATOM 3008 C C . ASP B 1 127 ? -38.323 6.473 19.956 1.00 11.81 124 ASP B C 1
ATOM 3009 O O . ASP B 1 127 ? -38.763 7.251 19.094 1.00 11.61 124 ASP B O 1
ATOM 3014 N N . PHE B 1 128 ? -37.573 6.879 20.984 1.00 11.40 125 PHE B N 1
ATOM 3015 C CA . PHE B 1 128 ? -37.112 8.254 21.128 1.00 10.85 125 PHE B CA 1
ATOM 3016 C C . PHE B 1 128 ? -36.317 8.711 19.895 1.00 10.59 125 PHE B C 1
ATOM 3017 O O . PHE B 1 128 ? -36.592 9.770 19.323 1.00 10.97 125 PHE B O 1
ATOM 3033 N N . GLU B 1 130 ? -36.317 7.404 16.913 1.00 10.59 127 GLU B N 1
ATOM 3034 C CA A GLU B 1 130 ? -37.188 7.416 15.727 0.50 12.06 127 GLU B CA 1
ATOM 3035 C CA B GLU B 1 130 ? -37.100 7.446 15.681 0.50 11.36 127 GLU B CA 1
ATOM 3036 C C . GLU B 1 130 ? -37.873 8.768 15.607 1.00 11.47 127 GLU B C 1
ATOM 3037 O O . GLU B 1 130 ? -37.953 9.373 14.532 1.00 12.34 127 GLU B O 1
ATOM 3048 N N . LYS B 1 131 ? -38.402 9.243 16.727 1.00 11.36 128 LYS B N 1
ATOM 3049 C CA . LYS B 1 131 ? -39.018 10.591 16.728 1.00 10.65 128 LYS B CA 1
ATOM 3050 C C . LYS B 1 131 ? -37.978 11.683 16.362 1.00 9.78 128 LYS B C 1
ATOM 3051 O O . LYS B 1 131 ? -38.259 12.583 15.563 1.00 10.67 128 LYS B O 1
ATOM 3057 N N . ILE B 1 132 ? -36.764 11.608 16.923 1.00 9.35 129 ILE B N 1
ATOM 3058 C CA . ILE B 1 132 ? -35.736 12.576 16.586 1.00 9.67 129 ILE B CA 1
ATOM 3059 C C . ILE B 1 132 ? -35.498 12.593 15.058 1.00 9.73 129 ILE B C 1
ATOM 3060 O O . ILE B 1 132 ? -35.364 13.666 14.447 1.00 11.15 129 ILE B O 1
ATOM 3065 N N . TYR B 1 133 ? -35.389 11.408 14.449 1.00 10.77 130 TYR B N 1
ATOM 3066 C CA . TYR B 1 133 ? -35.147 11.329 13.022 1.00 11.88 130 TYR B CA 1
ATOM 3067 C C . TYR B 1 133 ? -36.288 11.929 12.214 1.00 11.28 130 TYR B C 1
ATOM 3068 O O . TYR B 1 133 ? -36.086 12.281 11.054 1.00 12.42 130 TYR B O 1
ATOM 3077 N N . HIS B 1 134 ? -37.476 12.013 12.823 1.00 11.89 131 HIS B N 1
ATOM 3078 C CA . HIS B 1 134 ? -38.642 12.651 12.186 1.00 12.34 131 HIS B CA 1
ATOM 3079 C C . HIS B 1 134 ? -38.822 14.091 12.672 1.00 13.42 131 HIS B C 1
ATOM 3080 O O . HIS B 1 134 ? -39.892 14.694 12.507 1.00 15.05 131 HIS B O 1
ATOM 3087 N N . ASN B 1 135 ? -37.759 14.631 13.264 1.00 13.29 132 ASN B N 1
ATOM 3088 C CA . ASN B 1 135 ? -37.710 16.022 13.685 1.00 14.14 132 ASN B CA 1
ATOM 3089 C C . ASN B 1 135 ? -38.681 16.357 14.810 1.00 14.35 132 ASN B C 1
ATOM 3090 O O . ASN B 1 135 ? -39.149 17.493 14.931 1.00 15.01 132 ASN B O 1
ATOM 3095 N N . GLN B 1 136 ? -38.914 15.373 15.671 1.00 13.45 133 GLN B N 1
ATOM 3096 C CA . GLN B 1 136 ? -39.781 15.568 16.823 1.00 15.62 133 GLN B CA 1
ATOM 3097 C C . GLN B 1 136 ? -39.007 15.253 18.087 1.00 15.53 133 GLN B C 1
ATOM 3098 O O . GLN B 1 136 ? -38.354 14.221 18.175 1.00 15.79 133 GLN B O 1
ATOM 3104 N N . LEU B 1 137 ? -39.088 16.154 19.055 1.00 14.91 134 LEU B N 1
ATOM 3105 C CA . LEU B 1 137 ? -38.399 16.011 20.314 1.00 14.81 134 LEU B CA 1
ATOM 3106 C C . LEU B 1 137 ? -39.402 15.657 21.422 1.00 13.95 134 LEU B C 1
ATOM 3107 O O . LEU B 1 137 ? -40.303 16.457 21.742 1.00 14.20 134 LEU B O 1
ATOM 3112 N N . ASP B 1 138 ? -39.242 14.469 22.000 1.00 12.97 135 ASP 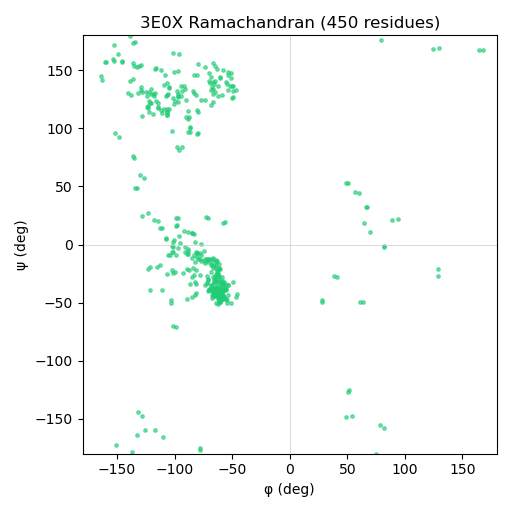B N 1
ATOM 3113 C CA . ASP B 1 138 ? -40.118 13.986 23.076 1.00 12.40 135 ASP B CA 1
ATOM 3114 C C . ASP B 1 138 ? -39.700 14.590 24.406 1.00 11.94 135 ASP B C 1
ATOM 3115 O O . ASP B 1 138 ? -38.817 14.041 25.100 1.00 12.33 135 ASP B O 1
ATOM 3120 N N . ASN B 1 139 ? -40.348 15.685 24.786 1.00 11.74 136 ASN B N 1
ATOM 3121 C CA . ASN B 1 139 ? -39.997 16.342 26.058 1.00 10.75 136 ASN B CA 1
ATOM 3122 C C . ASN B 1 139 ? -40.315 15.490 27.277 1.00 10.70 136 ASN B C 1
ATOM 3123 O O . ASN B 1 139 ? -39.607 15.559 28.292 1.00 12.37 136 ASN B O 1
ATOM 3128 N N . ASN B 1 140 ? -41.344 14.654 27.170 1.00 10.61 137 ASN B N 1
ATOM 3129 C CA . ASN B 1 140 ? -41.673 13.765 28.266 1.00 10.70 137 ASN B CA 1
ATOM 3130 C C . ASN B 1 140 ? -40.471 12.851 28.576 1.00 10.70 137 ASN B C 1
ATOM 3131 O O . ASN B 1 140 ? -40.096 12.672 29.736 1.00 10.34 137 ASN B O 1
ATOM 3136 N N . TYR B 1 141 ? -39.859 12.283 27.540 1.00 11.39 138 TYR B N 1
ATOM 3137 C CA . TYR B 1 141 ? -38.726 11.387 27.736 1.00 12.04 138 TYR B CA 1
ATOM 3138 C C . TYR B 1 141 ? -37.518 12.157 28.275 1.00 11.59 138 TYR B C 1
ATOM 3139 O O . TYR B 1 141 ? -36.849 11.693 29.207 1.00 12.13 138 TYR B O 1
ATOM 3148 N N . LEU B 1 142 ? -37.252 13.335 27.718 1.00 11.66 139 LEU B N 1
ATOM 3149 C CA A LEU B 1 142 ? -36.155 14.192 28.224 0.50 11.71 139 LEU B CA 1
ATOM 3150 C CA B LEU B 1 142 ? -36.168 14.173 28.213 0.50 11.89 139 LEU B CA 1
ATOM 3151 C C . LEU B 1 142 ? -36.311 14.453 29.713 1.00 11.73 139 LEU B C 1
ATOM 3152 O O . LEU B 1 142 ? -35.355 14.329 30.479 1.00 11.96 139 LEU B O 1
ATOM 3161 N N . LEU B 1 143 ? -37.524 14.820 30.133 1.00 11.16 140 LEU B N 1
ATOM 3162 C CA . LEU B 1 143 ? -37.790 15.055 31.536 1.00 10.56 140 LEU B CA 1
ATOM 3163 C C . LEU B 1 143 ? -37.530 13.801 32.353 1.00 10.77 140 LEU B C 1
ATOM 3164 O O . LEU B 1 143 ? -36.943 13.876 33.432 1.00 10.85 140 LEU B O 1
ATOM 3169 N N . GLU B 1 144 ? -37.959 12.652 31.837 1.00 11.26 141 GLU B N 1
ATOM 3170 C CA . GLU B 1 144 ? -37.708 11.392 32.511 1.00 11.94 141 GLU B CA 1
ATOM 3171 C C . GLU B 1 144 ? -36.216 11.161 32.665 1.00 11.50 141 GLU B C 1
ATOM 3172 O O . GLU B 1 144 ? -35.741 10.751 33.736 1.00 12.91 141 GLU B O 1
ATOM 3178 N N . CYS B 1 145 ? -35.466 11.457 31.606 1.00 11.54 142 CYS B N 1
ATOM 3179 C CA . CYS B 1 145 ? -34.012 11.257 31.664 1.00 10.99 142 CYS B CA 1
ATOM 3180 C C . CYS B 1 145 ? -33.289 12.136 32.677 1.00 10.89 142 CYS B C 1
ATOM 3181 O O . CYS B 1 145 ? -32.254 11.711 33.232 1.00 10.93 142 CYS B O 1
ATOM 3184 N N . ILE B 1 146 ? -33.792 13.346 32.914 1.00 10.63 143 ILE B N 1
ATOM 3185 C CA . ILE B 1 146 ? -33.120 14.227 33.878 1.00 12.45 143 ILE B CA 1
ATOM 3186 C C . ILE B 1 146 ? -33.618 14.023 35.295 1.00 13.62 143 ILE B C 1
ATOM 3187 O O . ILE B 1 146 ? -33.068 14.592 36.235 1.00 14.20 143 ILE B O 1
ATOM 3192 N N . GLY B 1 147 ? -34.670 13.224 35.449 1.00 12.52 144 GLY B N 1
ATOM 3193 C CA . GLY B 1 147 ? -35.218 12.872 36.762 1.00 14.24 144 GLY B CA 1
ATOM 3194 C C . GLY B 1 147 ? -36.349 13.798 37.162 1.00 14.27 144 GLY B C 1
ATOM 3195 O O . GLY B 1 147 ? -36.675 13.929 38.346 1.00 15.29 144 GLY B O 1
ATOM 3196 N N . GLY B 1 148 ? -36.963 14.438 36.171 1.00 14.25 145 GLY B N 1
ATOM 3197 C CA . GLY B 1 148 ? -38.069 15.356 36.452 1.00 14.14 145 GLY B CA 1
ATOM 3198 C C . GLY B 1 148 ? -37.596 16.672 37.047 1.00 13.90 145 GLY B C 1
ATOM 3199 O O . GLY B 1 148 ? -36.396 16.900 37.263 1.00 13.85 145 GLY B O 1
ATOM 3200 N N . ILE B 1 149 ? -38.548 17.550 37.327 1.00 14.28 146 ILE B N 1
ATOM 3201 C CA . ILE B 1 149 ? -38.239 18.898 37.796 1.00 15.73 146 ILE B CA 1
ATOM 3202 C C . ILE B 1 149 ? -38.770 19.211 39.214 1.00 17.25 146 ILE B C 1
ATOM 3203 O O . ILE B 1 149 ? -38.856 20.382 39.591 1.00 17.60 146 ILE B O 1
ATOM 3208 N N . ASP B 1 150 ? -39.038 18.174 40.017 1.00 18.15 147 ASP B N 1
ATOM 3209 C CA . ASP B 1 150 ? -39.388 18.373 41.449 1.00 20.32 147 ASP B CA 1
ATOM 3210 C C . ASP B 1 150 ? -38.363 19.212 42.240 1.00 20.36 147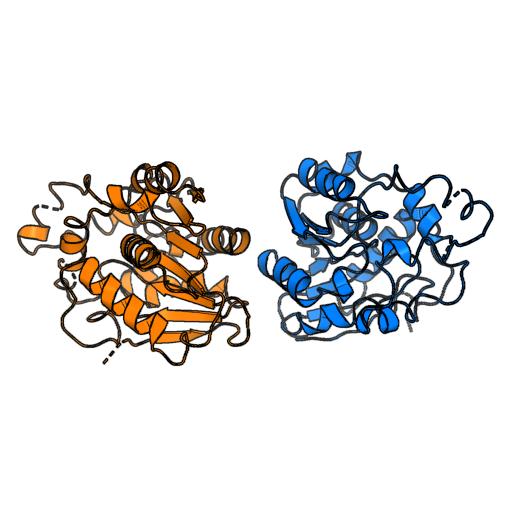 ASP B C 1
ATOM 3211 O O . ASP B 1 150 ? -38.751 20.075 43.032 1.00 22.16 147 ASP B O 1
ATOM 3216 N N . ASN B 1 151 ? -37.067 18.954 42.053 1.00 19.46 148 ASN B N 1
ATOM 3217 C CA . ASN B 1 151 ? -35.990 19.742 42.692 1.00 18.08 148 ASN B CA 1
ATOM 3218 C C . ASN B 1 151 ? -36.006 21.147 42.060 1.00 17.50 148 ASN B C 1
ATOM 3219 O O . ASN B 1 151 ? -35.879 21.246 40.847 1.00 16.20 148 ASN B O 1
ATOM 3224 N N . PRO B 1 152 ? -36.209 22.228 42.864 1.00 16.32 149 PRO B N 1
ATOM 3225 C CA . PRO B 1 152 ? -36.163 23.566 42.268 1.00 15.67 149 PRO B CA 1
ATOM 3226 C C . PRO B 1 152 ? -34.930 23.800 41.403 1.00 14.27 149 PRO B C 1
ATOM 3227 O O . PRO B 1 152 ? -34.992 24.550 40.430 1.00 13.29 149 PRO B O 1
ATOM 3231 N N . LEU B 1 153 ? -33.806 23.173 41.755 1.00 12.96 150 LEU B N 1
ATOM 3232 C CA . LEU B 1 153 ? -32.618 23.338 40.925 1.00 12.25 150 LEU B CA 1
ATOM 3233 C C . LEU B 1 153 ? -32.816 22.694 39.554 1.00 11.98 150 LEU B C 1
ATOM 3234 O O . LEU B 1 153 ? -32.422 23.258 38.548 1.00 11.65 150 LEU B O 1
ATOM 3239 N N . SER B 1 154 ? -33.413 21.508 39.509 1.00 10.84 151 SER B N 1
ATOM 3240 C CA . SER B 1 154 ? -33.683 20.865 38.228 1.00 10.84 151 SER B CA 1
ATOM 3241 C C . SER B 1 154 ? -34.625 21.708 37.395 1.00 10.59 151 SER B C 1
ATOM 3242 O O . SER B 1 154 ? -34.409 21.868 36.205 1.00 11.96 151 SER B O 1
ATOM 3245 N N . GLU B 1 155 ? -35.661 22.275 38.025 1.00 10.73 152 GLU B N 1
ATOM 3246 C CA . GLU B 1 155 ? -36.584 23.141 37.284 1.00 11.74 152 GLU B CA 1
ATOM 3247 C C . GLU B 1 155 ? -35.832 24.312 36.661 1.00 11.77 152 GLU B C 1
ATOM 3248 O O . GLU B 1 155 ? -36.024 24.617 35.483 1.00 12.60 152 GLU B O 1
ATOM 3254 N N . LYS B 1 156 ? -34.966 24.944 37.447 1.00 10.85 153 LYS B N 1
ATOM 3255 C CA . LYS B 1 156 ? -34.220 26.120 36.971 1.00 11.64 153 LYS B CA 1
ATOM 3256 C C . LYS B 1 156 ? -33.284 25.754 35.823 1.00 11.51 153 LYS B C 1
ATOM 3257 O O . LYS B 1 156 ? -33.265 26.427 34.785 1.00 11.59 153 LYS B O 1
ATOM 3263 N N . TYR B 1 157 ? -32.481 24.711 36.011 1.00 9.73 154 TYR B N 1
ATOM 3264 C CA . TYR B 1 157 ? -31.516 24.377 34.969 1.00 9.97 154 TYR B CA 1
ATOM 3265 C C . TYR B 1 157 ? -32.122 23.768 33.711 1.00 9.83 154 TYR B C 1
ATOM 3266 O O . TYR B 1 157 ? -31.569 23.918 32.613 1.00 9.91 154 TYR B O 1
ATOM 3275 N N . PHE B 1 158 ? -33.261 23.097 33.842 1.00 10.14 155 PHE B N 1
ATOM 3276 C CA . PHE B 1 158 ? -33.894 22.559 32.632 1.00 10.45 155 PHE B CA 1
ATOM 3277 C C . PHE B 1 158 ? -34.299 23.702 31.712 1.00 10.16 155 PHE B C 1
ATOM 3278 O O . PHE B 1 158 ? -34.294 23.569 30.484 1.00 10.26 155 PHE B O 1
ATOM 3286 N N . GLU B 1 159 ? -34.636 24.843 32.311 1.00 10.16 156 GLU B N 1
ATOM 3287 C CA . GLU B 1 159 ? -35.020 25.998 31.515 1.00 10.80 156 GLU B CA 1
ATOM 3288 C C . GLU B 1 159 ? -33.856 26.638 30.777 1.00 10.81 156 GLU B C 1
ATOM 3289 O O . GLU B 1 159 ? -34.085 27.452 29.886 1.00 12.15 156 GLU B O 1
ATOM 3295 N N . THR B 1 160 ? -32.615 26.266 31.130 1.00 10.52 157 THR B N 1
ATOM 3296 C CA . THR B 1 160 ? -31.442 26.814 30.442 1.00 10.85 157 THR B CA 1
ATOM 3297 C C . THR B 1 160 ? -31.129 26.080 29.141 1.00 10.60 157 THR B C 1
ATOM 3298 O O . THR B 1 160 ? -30.276 26.535 28.402 1.00 10.77 157 THR B O 1
ATOM 3302 N N . LEU B 1 161 ? -31.804 24.958 28.887 1.00 10.58 158 LEU B N 1
ATOM 3303 C CA . LEU B 1 161 ? -31.648 24.258 27.626 1.00 11.00 158 LEU B CA 1
ATOM 3304 C C . LEU B 1 161 ? -31.994 25.174 26.450 1.00 11.12 158 LEU B C 1
ATOM 3305 O O . LEU B 1 161 ? -32.851 26.057 26.579 1.00 11.40 158 LEU B O 1
ATOM 3310 N N . GLU B 1 162 ? -31.352 24.946 25.302 1.00 11.38 159 GLU B N 1
ATOM 3311 C CA . GLU B 1 162 ? -31.619 25.729 24.092 1.00 11.42 159 GLU B CA 1
ATOM 3312 C C . GLU B 1 162 ? -33.121 25.687 23.750 1.00 12.06 159 GLU B C 1
ATOM 3313 O O . GLU B 1 162 ? -33.777 24.644 23.865 1.00 12.31 159 GLU B O 1
ATOM 3319 N N . LYS B 1 163 ? -33.665 26.830 23.354 1.00 12.38 160 LYS B N 1
ATOM 3320 C CA A LYS B 1 163 ? -35.094 26.931 23.034 0.50 13.65 160 LYS B CA 1
ATOM 3321 C CA B LYS B 1 163 ? -35.094 26.872 23.069 0.50 13.58 160 LYS B CA 1
ATOM 3322 C C . LYS B 1 163 ? -35.439 26.386 21.657 1.00 14.21 160 LYS B C 1
ATOM 3323 O O . LYS B 1 163 ? -36.549 25.898 21.432 1.00 15.97 160 LYS B O 1
ATOM 3334 N N . ASP B 1 164 ? -34.496 26.469 20.717 1.00 14.61 161 ASP B N 1
ATOM 3335 C CA . ASP B 1 164 ? -34.794 25.949 19.377 1.00 15.09 161 ASP B CA 1
ATOM 3336 C C . ASP B 1 164 ? -34.631 24.424 19.363 1.00 14.70 161 ASP B C 1
ATOM 3337 O O . ASP B 1 164 ? -33.509 23.951 19.553 1.00 12.60 161 ASP B O 1
ATOM 3342 N N . PRO B 1 165 ? -35.723 23.642 19.171 1.00 15.00 162 PRO B N 1
ATOM 3343 C CA . PRO B 1 165 ? -35.547 22.186 19.249 1.00 14.46 162 PRO B CA 1
ATOM 3344 C C . PRO B 1 165 ? -34.644 21.617 18.180 1.00 12.83 162 PRO B C 1
ATOM 3345 O O . PRO B 1 165 ? -34.161 20.489 18.343 1.00 13.70 162 PRO B O 1
ATOM 3349 N N . ASP B 1 166 ? -34.360 22.389 17.124 1.00 12.13 163 ASP B N 1
ATOM 3350 C CA . ASP B 1 166 ? -33.446 21.884 16.082 1.00 12.57 163 ASP B CA 1
ATOM 3351 C C . ASP B 1 166 ? -32.050 21.638 16.630 1.00 11.43 163 ASP B C 1
ATOM 3352 O O . ASP B 1 166 ? -31.331 20.825 16.084 1.00 12.41 163 ASP B O 1
ATOM 3357 N N . ILE B 1 167 ? -31.664 22.334 17.701 1.00 10.44 164 ILE B N 1
ATOM 3358 C CA . ILE B 1 167 ? -30.340 22.153 18.257 1.00 10.94 164 ILE B CA 1
ATOM 3359 C C . ILE B 1 167 ? -30.245 20.804 18.987 1.00 10.42 164 ILE B C 1
ATOM 3360 O O . ILE B 1 167 ? -29.311 20.014 18.710 1.00 10.29 164 ILE B O 1
ATOM 3373 N N . ILE B 1 169 ? -32.074 18.211 18.486 1.00 8.98 166 ILE B N 1
ATOM 3374 C CA . ILE B 1 169 ? -32.198 17.166 17.461 1.00 9.35 166 ILE B CA 1
ATOM 3375 C C . ILE B 1 169 ? -30.823 16.958 16.776 1.00 9.41 166 ILE B C 1
ATOM 3376 O O . ILE B 1 169 ? -30.323 15.819 16.642 1.00 10.16 166 ILE B O 1
ATOM 3381 N N . ASN B 1 170 ? -30.198 18.059 16.354 1.00 9.18 167 ASN B N 1
ATOM 3382 C CA . ASN B 1 170 ? -28.864 17.983 15.802 1.00 9.00 167 ASN B CA 1
ATOM 3383 C C . ASN B 1 170 ? -27.894 17.203 16.718 1.00 9.02 167 ASN B C 1
ATOM 3384 O O . ASN B 1 170 ? -27.151 16.327 16.239 1.00 9.31 167 ASN B O 1
ATOM 3389 N N . ASP B 1 171 ? -27.868 17.569 18.006 1.00 8.28 168 ASP B N 1
ATOM 3390 C CA . ASP B 1 171 ? -26.888 17.013 18.929 1.00 9.22 168 ASP B CA 1
ATOM 3391 C C . ASP B 1 171 ? -27.146 15.537 19.207 1.00 9.22 168 ASP B C 1
ATOM 3392 O O . ASP B 1 171 ? -26.206 14.730 19.281 1.00 10.16 168 ASP B O 1
ATOM 3397 N N . LEU B 1 172 ? -28.416 15.164 19.323 1.00 9.32 169 LEU B N 1
ATOM 3398 C CA . LEU B 1 172 ? -28.766 13.765 19.567 1.00 8.88 169 LEU B CA 1
ATOM 3399 C C . LEU B 1 172 ? -28.391 12.903 18.375 1.00 9.09 169 LEU B C 1
ATOM 3400 O O . LEU B 1 172 ? -27.910 11.784 18.559 1.00 10.32 169 LEU B O 1
ATOM 3405 N N . ILE B 1 173 ? -28.575 13.429 17.161 1.00 9.15 170 ILE B N 1
ATOM 3406 C CA . ILE B 1 173 ? -28.140 12.688 15.964 1.00 9.51 170 ILE B CA 1
ATOM 3407 C C . ILE B 1 173 ? -26.616 12.535 15.976 1.00 9.83 1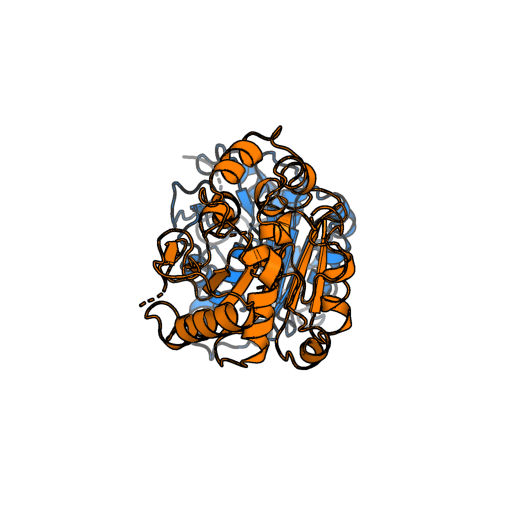70 ILE B C 1
ATOM 3408 O O . ILE B 1 173 ? -26.085 11.450 15.727 1.00 10.18 170 ILE B O 1
ATOM 3413 N N . ALA B 1 174 ? -25.908 13.608 16.344 1.00 9.81 171 ALA B N 1
ATOM 3414 C CA . ALA B 1 174 ? -24.447 13.520 16.456 1.00 9.86 171 ALA B CA 1
ATOM 3415 C C . ALA B 1 174 ? -24.034 12.443 17.460 1.00 9.61 171 ALA B C 1
ATOM 3416 O O . ALA B 1 174 ? -23.100 11.653 17.204 1.00 9.54 171 ALA B O 1
ATOM 3418 N N . CYS B 1 175 ? -24.760 12.363 18.576 1.00 10.01 172 CYS B N 1
ATOM 3419 C CA . CYS B 1 175 ? -24.475 11.342 19.590 1.00 10.14 172 CYS B CA 1
ATOM 3420 C C . CYS B 1 175 ? -24.750 9.930 19.085 1.00 10.15 172 CYS B C 1
ATOM 3421 O O . CYS B 1 175 ? -24.014 9.002 19.404 1.00 11.52 172 CYS B O 1
ATOM 3424 N N . LYS B 1 176 ? -25.809 9.752 18.299 1.00 11.03 173 LYS B N 1
ATOM 3425 C CA A LYS B 1 176 ? -26.125 8.430 17.800 0.50 11.37 173 LYS B CA 1
ATOM 3426 C CA B LYS B 1 176 ? -26.128 8.417 17.797 0.50 11.30 173 LYS B CA 1
ATOM 3427 C C . LYS B 1 176 ? -25.091 7.982 16.763 1.00 11.23 173 LYS B C 1
ATOM 3428 O O . LYS B 1 176 ? -24.856 6.785 16.578 1.00 12.79 173 LYS B O 1
ATOM 3439 N N . LEU B 1 177 ? -24.449 8.946 16.106 1.00 11.39 174 LEU B N 1
ATOM 3440 C CA . LEU B 1 177 ? -23.443 8.593 15.096 1.00 11.11 174 LEU B CA 1
ATOM 3441 C C . LEU B 1 177 ? -22.042 8.325 15.636 1.00 11.44 174 LEU B C 1
ATOM 3442 O O . LEU B 1 177 ? -21.282 7.586 15.013 1.00 12.39 174 LEU B O 1
ATOM 3447 N N . ILE B 1 178 ? -21.678 8.942 16.760 1.00 11.10 175 ILE B N 1
ATOM 3448 C CA . ILE B 1 178 ? -20.288 8.883 17.235 1.00 11.01 175 ILE B CA 1
ATOM 3449 C C . ILE B 1 178 ? -19.874 7.510 17.749 1.00 11.54 175 ILE B C 1
ATOM 3450 O O . ILE B 1 178 ? -20.634 6.825 18.412 1.00 11.60 175 ILE B O 1
ATOM 3455 N N . ASP B 1 179 ? -18.645 7.112 17.448 1.00 11.71 176 ASP B N 1
ATOM 3456 C CA . ASP B 1 179 ? -18.118 5.890 18.017 1.00 11.91 176 ASP B CA 1
ATOM 3457 C C . ASP B 1 179 ? -16.607 5.982 18.120 1.00 11.29 176 ASP B C 1
ATOM 3458 O O . ASP B 1 179 ? -15.864 5.730 17.147 1.00 12.27 176 ASP B O 1
ATOM 3463 N N . LEU B 1 180 ? -16.162 6.370 19.314 1.00 10.37 177 LEU B N 1
ATOM 3464 C CA . LEU B 1 180 ? -14.737 6.526 19.609 1.00 10.94 177 LEU B CA 1
ATOM 3465 C C . LEU B 1 180 ? -14.164 5.348 20.382 1.00 11.09 177 LEU B C 1
ATOM 3466 O O . LEU B 1 180 ? -13.006 5.392 20.804 1.00 11.17 177 LEU B O 1
ATOM 3471 N N . VAL B 1 181 ? -14.980 4.324 20.611 1.00 10.95 178 VAL B N 1
ATOM 3472 C CA . VAL B 1 181 ? -14.613 3.270 21.553 1.00 11.25 178 VAL B CA 1
ATOM 3473 C C . VAL B 1 181 ? -13.276 2.642 21.193 1.00 11.70 178 VAL B C 1
ATOM 3474 O O . VAL B 1 181 ? -12.420 2.481 22.067 1.00 12.10 178 VAL B O 1
ATOM 3478 N N . ASP B 1 182 ? -13.082 2.297 19.923 1.00 12.64 179 ASP B N 1
ATOM 3479 C CA . ASP B 1 182 ? -11.848 1.572 19.539 1.00 13.55 179 ASP B CA 1
ATOM 3480 C C . ASP B 1 182 ? -10.591 2.447 19.602 1.00 13.92 179 ASP B C 1
ATOM 3481 O O . ASP B 1 182 ? -9.461 1.914 19.618 1.00 13.71 179 ASP B O 1
ATOM 3486 N N . ASN B 1 183 ? -10.790 3.769 19.673 1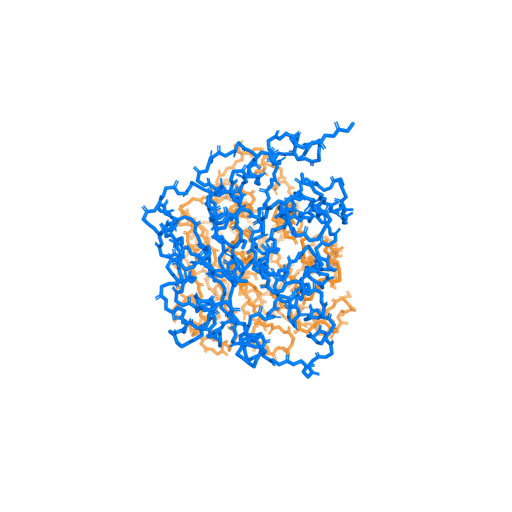.00 13.32 180 ASN B N 1
ATOM 3487 C CA . ASN B 1 183 ? -9.704 4.734 19.786 1.00 14.31 180 ASN B CA 1
ATOM 3488 C C . ASN B 1 183 ? -9.301 4.992 21.234 1.00 13.06 180 ASN B C 1
ATOM 3489 O O . ASN B 1 183 ? -8.203 5.495 21.494 1.00 13.36 180 ASN B O 1
ATOM 3494 N N . LEU B 1 184 ? -10.204 4.705 22.181 1.00 12.30 181 LEU B N 1
ATOM 3495 C CA . LEU B 1 184 ? -9.944 5.065 23.591 1.00 12.36 181 LEU B CA 1
ATOM 3496 C C . LEU B 1 184 ? -8.623 4.546 24.134 1.00 12.68 181 LEU B C 1
ATOM 3497 O O . LEU B 1 184 ? -7.978 5.220 24.945 1.00 13.47 181 LEU B O 1
ATOM 3502 N N . LYS B 1 185 ? -8.226 3.359 23.679 1.00 13.11 182 LYS B N 1
ATOM 3503 C CA . LYS B 1 185 ? -7.011 2.734 24.203 1.00 13.33 182 LYS B CA 1
ATOM 3504 C C . LYS B 1 185 ? -5.764 3.569 23.890 1.00 13.22 182 LYS B C 1
ATOM 3505 O O . LYS B 1 185 ? -4.712 3.374 24.515 1.00 14.29 182 LYS B O 1
ATOM 3511 N N . ASN B 1 186 ? -5.897 4.525 22.975 1.00 13.19 183 ASN B N 1
ATOM 3512 C CA . ASN B 1 186 ? -4.765 5.353 22.587 1.00 13.87 183 ASN B CA 1
ATOM 3513 C C . ASN B 1 186 ? -4.600 6.603 23.456 1.00 13.97 183 ASN B C 1
ATOM 3514 O O . ASN B 1 186 ? -3.655 7.388 23.250 1.00 15.20 183 ASN B O 1
ATOM 3519 N N . ILE B 1 187 ? -5.537 6.823 24.388 1.00 13.13 184 ILE B N 1
ATOM 3520 C CA . ILE B 1 187 ? -5.422 7.941 25.313 1.00 13.40 184 ILE B CA 1
ATOM 3521 C C . ILE B 1 187 ? -4.340 7.667 26.367 1.00 13.97 184 ILE B C 1
ATOM 3522 O O . ILE B 1 187 ? -4.412 6.673 27.077 1.00 14.85 184 ILE B O 1
ATOM 3527 N N . ASP B 1 188 ? -3.383 8.597 26.454 1.00 15.62 185 ASP B N 1
ATOM 3528 C CA . ASP B 1 188 ? -2.168 8.497 27.264 1.00 16.53 185 ASP B CA 1
ATOM 3529 C C . ASP B 1 188 ? -2.326 9.114 28.648 1.00 15.05 185 ASP B C 1
ATOM 3530 O O . ASP B 1 188 ? -1.561 8.801 29.569 1.00 15.97 185 ASP B O 1
ATOM 3535 N N . ILE B 1 189 ? -3.264 10.048 28.767 1.00 12.93 186 ILE B N 1
ATOM 3536 C CA . ILE B 1 189 ? -3.435 10.839 29.999 1.00 11.18 186 ILE B CA 1
ATOM 3537 C C . ILE B 1 189 ? -4.526 10.253 30.920 1.00 11.80 186 ILE B C 1
ATOM 3538 O O . ILE B 1 189 ? -5.311 9.424 30.471 1.00 13.16 186 ILE B O 1
ATOM 3543 N N . PRO B 1 190 ? -4.565 10.665 32.196 1.00 11.19 187 PRO B N 1
ATOM 3544 C CA . PRO B 1 190 ? -5.630 10.212 33.125 1.00 11.43 187 PRO B CA 1
ATOM 3545 C C . PRO B 1 190 ? -7.015 10.655 32.664 1.00 11.05 187 PRO B C 1
ATOM 3546 O O . PRO B 1 190 ? -7.207 11.805 32.222 1.00 10.88 187 PRO B O 1
ATOM 3550 N N . VAL B 1 191 ? -7.957 9.720 32.757 1.00 10.89 188 VAL B N 1
ATOM 3551 C CA . VAL B 1 191 ? -9.345 9.949 32.375 1.00 10.85 188 VAL B CA 1
ATOM 3552 C C . VAL B 1 191 ? -10.182 9.478 33.557 1.00 10.35 188 VAL B C 1
ATOM 3553 O O . VAL B 1 191 ? -9.912 8.427 34.133 1.00 11.93 188 VAL B O 1
ATOM 3557 N N . LYS B 1 192 ? -11.177 10.273 33.936 1.00 9.40 189 LYS B N 1
ATOM 3558 C CA . LYS B 1 192 ? -12.122 9.843 34.971 1.00 9.36 189 LYS B CA 1
ATOM 3559 C C . LYS B 1 192 ? -13.517 9.957 34.402 1.00 9.24 189 LYS B C 1
ATOM 3560 O O . LYS B 1 192 ? -13.875 10.999 33.847 1.00 10.77 189 LYS B O 1
ATOM 3566 N N . ALA B 1 193 ? -14.307 8.893 34.560 1.00 8.80 190 ALA B N 1
ATOM 3567 C CA . ALA B 1 193 ? -15.725 8.942 34.207 1.00 9.52 190 ALA B CA 1
ATOM 3568 C C . ALA B 1 193 ? -16.572 9.034 35.474 1.00 9.68 190 ALA B C 1
ATOM 3569 O O . ALA B 1 193 ? -16.323 8.302 36.431 1.00 10.31 190 ALA B O 1
ATOM 3571 N N . ILE B 1 194 ? -17.567 9.932 35.469 1.00 9.16 191 ILE B N 1
ATOM 3572 C CA . ILE B 1 194 ? -18.445 10.110 36.626 1.00 9.46 191 ILE B CA 1
ATOM 3573 C C . ILE B 1 194 ? -19.847 10.017 36.076 1.00 9.01 191 ILE B C 1
ATOM 3574 O O . ILE B 1 194 ? -20.155 10.678 35.091 1.00 9.82 191 ILE B O 1
ATOM 3579 N N . VAL B 1 195 ? -20.696 9.211 36.718 1.00 9.38 192 VAL B N 1
ATOM 3580 C CA . VAL B 1 195 ? -22.037 8.966 36.167 1.00 9.60 192 VAL B CA 1
ATOM 3581 C C . VAL B 1 195 ? -22.956 8.461 37.280 1.00 10.45 192 VAL B C 1
ATOM 3582 O O . VAL B 1 195 ? -22.477 7.937 38.295 1.00 10.08 192 VAL B O 1
ATOM 3586 N N . ALA B 1 196 ? -24.264 8.639 37.079 1.00 10.07 193 ALA B N 1
ATOM 3587 C CA . ALA B 1 196 ? -25.285 8.095 37.987 1.00 10.55 193 ALA B CA 1
ATOM 3588 C C . ALA B 1 196 ? -25.757 6.733 37.496 1.00 10.90 193 ALA B C 1
ATOM 3589 O O . ALA B 1 196 ? -26.086 6.576 36.315 1.00 10.85 193 ALA B O 1
ATOM 3591 N N . LYS B 1 197 ? -25.809 5.769 38.416 1.00 11.86 194 LYS B N 1
ATOM 3592 C CA . LYS B 1 197 ? -26.185 4.388 38.080 1.00 11.91 194 LYS B CA 1
ATOM 3593 C C . LYS B 1 197 ? -27.581 4.312 37.463 1.00 12.16 194 LYS B C 1
ATOM 3594 O O . LYS B 1 197 ? -27.851 3.453 36.612 1.00 13.08 194 LYS B O 1
ATOM 3600 N N . ASP B 1 198 ? -28.454 5.221 37.893 1.00 12.01 195 ASP B N 1
ATOM 3601 C CA . ASP B 1 198 ? -29.839 5.181 37.422 1.00 12.27 195 ASP B CA 1
ATOM 3602 C C . ASP B 1 198 ? -30.092 5.891 36.097 1.00 12.18 195 ASP B C 1
ATOM 3603 O O . ASP B 1 198 ? -31.228 6.057 35.683 1.00 12.61 195 ASP B O 1
ATOM 3608 N N . GLU B 1 199 ? -29.027 6.297 35.414 1.00 11.50 196 GLU B N 1
ATOM 3609 C CA . GLU B 1 199 ? -29.170 6.833 34.061 1.00 11.50 196 GLU B CA 1
ATOM 3610 C C . GLU B 1 199 ? -30.004 5.985 33.121 1.00 12.52 196 GLU B C 1
ATOM 3611 O O . GLU B 1 199 ? -29.844 4.753 33.070 1.00 12.56 196 GLU B O 1
ATOM 3617 N N . LEU B 1 200 ? -30.866 6.674 32.367 1.00 12.65 197 LEU B N 1
ATOM 3618 C CA . LEU B 1 200 ? -31.580 6.100 31.226 1.00 13.90 197 LEU B CA 1
ATOM 3619 C C . LEU B 1 200 ? -30.980 6.503 29.890 1.00 14.40 197 LEU B C 1
ATOM 3620 O O . LEU B 1 200 ? -31.229 5.843 28.871 1.00 15.98 197 LEU B O 1
ATOM 3625 N N . LEU B 1 201 ? -30.244 7.612 29.885 1.00 12.70 198 LEU B N 1
ATOM 3626 C CA . LEU B 1 201 ? -29.752 8.227 28.644 1.00 12.65 198 LEU B CA 1
ATOM 3627 C C . LEU B 1 201 ? -28.293 7.877 28.440 1.00 12.27 198 LEU B C 1
ATOM 3628 O O . LEU B 1 201 ? -27.976 7.104 27.542 1.00 12.50 198 LEU B O 1
ATOM 3633 N N . THR B 1 202 ? -27.415 8.434 29.272 1.00 10.98 199 THR B N 1
ATOM 3634 C CA . THR B 1 202 ? -26.003 8.077 29.159 1.00 10.94 199 THR B CA 1
ATOM 3635 C C . THR B 1 202 ? -25.744 6.974 30.180 1.00 11.35 199 THR B C 1
ATOM 3636 O O . THR B 1 202 ? -25.290 7.227 31.295 1.00 11.60 199 THR B O 1
ATOM 3640 N N . LEU B 1 203 ? -26.099 5.750 29.785 1.00 10.52 200 LEU B N 1
ATOM 3641 C CA . LEU B 1 203 ? -26.073 4.568 30.656 1.00 10.60 200 LEU B CA 1
ATOM 3642 C C . LEU B 1 203 ? -24.737 4.385 31.370 1.00 11.34 200 LEU B C 1
ATOM 3643 O O . LEU B 1 203 ? -23.674 4.688 30.808 1.00 11.52 200 LEU B O 1
ATOM 3648 N N . VAL B 1 204 ? -24.783 3.834 32.585 1.00 11.14 201 VAL B N 1
ATOM 3649 C CA . VAL B 1 204 ? -23.551 3.548 33.316 1.00 11.54 201 VAL B CA 1
ATOM 3650 C C . VAL B 1 204 ? -22.611 2.638 32.496 1.00 10.57 201 VAL B C 1
ATOM 3651 O O . VAL B 1 204 ? -21.380 2.791 32.554 1.00 10.91 201 VAL B O 1
ATOM 3655 N N . GLU B 1 205 ? -23.161 1.728 31.681 1.00 10.39 202 GLU B N 1
ATOM 3656 C CA . GLU B 1 205 ? -22.266 0.858 30.892 1.00 10.12 202 GLU B CA 1
ATOM 3657 C C . GLU B 1 205 ? -21.365 1.638 29.925 1.00 9.59 202 GLU B C 1
ATOM 3658 O O . GLU B 1 205 ? -20.280 1.171 29.569 1.00 10.81 202 GLU B O 1
ATOM 3664 N N . TYR B 1 206 ? -21.811 2.814 29.486 1.00 9.65 203 TYR B N 1
ATOM 3665 C CA . TYR B 1 206 ? -20.946 3.626 28.598 1.00 9.50 203 TYR B CA 1
ATOM 3666 C C . TYR B 1 206 ? -19.690 4.095 29.339 1.00 10.30 203 TYR B C 1
ATOM 3667 O O . TYR B 1 206 ? -18.599 4.154 28.766 1.00 10.77 203 TYR B O 1
ATOM 3676 N N . SER B 1 207 ? -19.853 4.435 30.610 1.00 9.78 204 SER B N 1
ATOM 3677 C CA . SER B 1 207 ? -18.733 4.860 31.445 1.00 9.45 204 SER B CA 1
ATOM 3678 C C . SER B 1 207 ? -17.851 3.671 31.819 1.00 10.61 204 SER B C 1
ATOM 3679 O O . SER B 1 207 ? -16.627 3.830 31.927 1.00 10.84 204 SER B O 1
ATOM 3682 N N . GLU B 1 208 ? -18.449 2.497 32.017 1.00 10.69 205 GLU B N 1
ATOM 3683 C CA A GLU B 1 208 ? -17.650 1.275 32.244 0.50 11.03 205 GLU B CA 1
ATOM 3684 C CA B GLU B 1 208 ? -17.663 1.293 32.277 0.50 11.66 205 GLU B CA 1
ATOM 3685 C C . GLU B 1 208 ? -16.778 0.984 31.058 1.00 11.39 205 GLU B C 1
ATOM 3686 O O . GLU B 1 208 ? -15.653 0.479 31.200 1.00 11.32 205 GLU B O 1
ATOM 3697 N N . ILE B 1 209 ? -17.278 1.285 29.857 1.00 10.76 206 ILE B N 1
ATOM 3698 C CA . ILE B 1 209 ? -16.446 1.071 28.655 1.00 10.94 206 ILE B CA 1
ATOM 3699 C C . ILE B 1 209 ? -15.204 1.993 28.672 1.00 11.19 206 ILE B C 1
ATOM 3700 O O . ILE B 1 209 ? -14.083 1.584 28.361 1.00 11.41 206 ILE B O 1
ATOM 3705 N N . ILE B 1 210 ? -15.398 3.233 29.090 1.00 10.25 207 ILE B N 1
ATOM 3706 C CA . ILE B 1 210 ? -14.271 4.159 29.220 1.00 11.02 207 ILE B CA 1
ATOM 3707 C C . ILE B 1 210 ? -13.235 3.593 30.199 1.00 11.40 207 ILE B C 1
ATOM 3708 O O . ILE B 1 210 ? -12.026 3.559 29.905 1.00 11.95 207 ILE B O 1
ATOM 3713 N N . LYS B 1 211 ? -13.701 3.098 31.344 1.00 11.80 208 LYS B N 1
ATOM 3714 C CA . LYS B 1 211 ? -12.799 2.560 32.373 1.00 12.22 208 LYS B CA 1
ATOM 3715 C C . LYS B 1 211 ? -12.058 1.328 31.848 1.00 12.63 208 LYS B C 1
ATOM 3716 O O . LYS B 1 211 ? -10.889 1.116 32.143 1.00 14.16 208 LYS B O 1
ATOM 3722 N N . LYS B 1 212 ? -12.761 0.499 31.077 1.00 12.25 209 LYS B N 1
ATOM 3723 C CA . LYS B 1 212 ? -12.158 -0.706 30.511 1.00 13.42 209 LYS B CA 1
ATOM 3724 C C . LYS B 1 212 ? -11.083 -0.379 29.470 1.00 13.14 209 LYS B C 1
ATOM 3725 O O . LYS B 1 212 ? -9.995 -0.974 29.486 1.00 14.50 209 LYS B O 1
ATOM 3731 N N . GLU B 1 213 ? -11.377 0.543 28.556 1.00 12.20 210 GLU B N 1
ATOM 3732 C CA . GLU B 1 213 ? -10.489 0.810 27.409 1.00 12.96 210 GLU B CA 1
ATOM 3733 C C . GLU B 1 213 ? -9.304 1.711 27.696 1.00 13.64 210 GLU B C 1
ATOM 3734 O O . GLU B 1 213 ? -8.241 1.558 27.078 1.00 15.03 210 GLU B O 1
ATOM 3740 N N . VAL B 1 214 ? -9.488 2.680 28.596 1.00 13.29 211 VAL B N 1
ATOM 3741 C CA . VAL B 1 214 ? -8.422 3.663 28.853 1.00 13.65 211 VAL B CA 1
ATOM 3742 C C . VAL B 1 214 ? -7.536 3.141 29.973 1.00 14.83 211 VAL B C 1
ATOM 3743 O O . VAL B 1 214 ? -8.044 2.864 31.057 1.00 16.00 211 VAL B O 1
ATOM 3747 N N . GLU B 1 215 ? -6.225 3.024 29.738 1.00 16.61 212 GLU B N 1
ATOM 3748 C CA . GLU B 1 215 ? -5.331 2.455 30.767 1.00 16.71 212 GLU B CA 1
ATOM 3749 C C . GLU B 1 215 ? -5.320 3.255 32.061 1.00 17.41 212 GLU B C 1
ATOM 3750 O O . GLU B 1 215 ? -5.460 2.691 33.164 1.00 17.50 212 GLU B O 1
ATOM 3756 N N . ASN B 1 216 ? -5.139 4.563 31.948 1.00 16.43 213 ASN B N 1
ATOM 3757 C CA . ASN B 1 216 ? -5.064 5.314 33.182 1.00 17.92 213 ASN B CA 1
ATOM 3758 C C . ASN B 1 216 ? -6.432 5.882 33.381 1.00 16.76 213 ASN B C 1
ATOM 3759 O O . ASN B 1 216 ? -6.714 7.022 32.966 1.00 17.80 213 ASN B O 1
ATOM 3764 N N . SER B 1 217 ? -7.311 5.065 33.959 1.00 15.33 214 SER B N 1
ATOM 3765 C CA . SER B 1 217 ? -8.668 5.559 34.138 1.00 15.14 214 SER B CA 1
ATOM 3766 C C . SER B 1 217 ? -9.254 5.278 35.492 1.00 14.31 214 SER B C 1
ATOM 3767 O O . SER B 1 217 ? -8.862 4.345 36.187 1.00 15.09 214 SER B O 1
ATOM 3770 N N . GLU B 1 218 ? -10.196 6.141 35.860 1.00 13.37 215 GLU B N 1
ATOM 3771 C CA . GLU B 1 218 ? -10.955 6.023 37.077 1.00 13.47 215 GLU B CA 1
ATOM 3772 C C . GLU B 1 218 ? -12.440 6.140 36.762 1.00 12.23 215 GLU B C 1
ATOM 3773 O O . GLU B 1 218 ? -12.839 6.733 35.743 1.00 11.41 215 GLU B O 1
ATOM 3779 N N . LEU B 1 219 ? -13.245 5.538 37.631 1.00 11.76 216 LEU B N 1
ATOM 3780 C CA . LEU B 1 219 ? -14.689 5.520 37.464 1.00 12.78 216 LEU B CA 1
ATOM 3781 C C . LEU B 1 219 ? -15.369 5.762 38.800 1.00 12.26 216 LEU B C 1
ATOM 3782 O O . LEU B 1 219 ? -15.052 5.107 39.801 1.00 14.28 216 LEU B O 1
ATOM 3787 N N . LYS B 1 220 ? -16.285 6.722 38.814 1.00 11.15 217 LYS B N 1
ATOM 3788 C CA . LYS B 1 220 ? -17.134 6.981 39.982 1.00 10.73 217 LYS B CA 1
ATOM 3789 C C . LYS B 1 220 ? -18.564 6.839 39.552 1.00 11.46 217 LYS B C 1
ATOM 3790 O O . LYS B 1 220 ? -19.010 7.564 38.669 1.00 11.18 217 LYS B O 1
ATOM 3796 N N . ILE B 1 221 ? -19.282 5.932 40.207 1.00 11.08 218 ILE B N 1
ATOM 3797 C CA . ILE B 1 221 ? -20.707 5.763 39.968 1.00 11.92 218 ILE B CA 1
ATOM 3798 C C . ILE B 1 221 ? -21.463 6.223 41.212 1.00 12.17 218 ILE B C 1
ATOM 3799 O O . ILE B 1 221 ? -21.283 5.663 42.297 1.00 13.74 218 ILE B O 1
ATOM 3804 N N . PHE B 1 222 ? -22.258 7.276 41.064 1.00 11.85 219 PHE B N 1
ATOM 3805 C CA . PHE B 1 222 ? -23.176 7.699 42.106 1.00 12.24 219 PHE B CA 1
ATOM 3806 C C . PHE B 1 222 ? -24.451 6.849 41.984 1.00 12.93 219 PHE B C 1
ATOM 3807 O O . PHE B 1 222 ? -24.847 6.466 40.883 1.00 13.26 219 PHE B O 1
ATOM 3815 N N . GLU B 1 223 ? -25.085 6.538 43.107 1.00 14.29 220 GLU B N 1
ATOM 3816 C CA . GLU B 1 223 ? -26.293 5.704 43.054 1.00 14.79 220 GLU B CA 1
ATOM 3817 C C . GLU B 1 223 ? -27.459 6.360 42.309 1.00 14.70 220 GLU B C 1
ATOM 3818 O O . GLU B 1 223 ? -28.184 5.692 41.556 1.00 16.09 220 GLU B O 1
ATOM 3824 N N . THR B 1 224 ? -27.660 7.651 42.535 1.00 14.67 221 THR B N 1
ATOM 3825 C CA . THR B 1 224 ? -28.801 8.365 41.955 1.00 14.62 221 THR B CA 1
ATOM 3826 C C . THR B 1 224 ? -28.420 9.708 41.343 1.00 13.91 221 THR B C 1
ATOM 3827 O O . THR B 1 224 ? -27.272 10.148 41.438 1.00 13.56 221 THR B O 1
ATOM 3831 N N . GLY B 1 225 ? -29.391 10.345 40.691 1.00 13.42 222 GLY B N 1
ATOM 3832 C CA . GLY B 1 225 ? -29.202 11.667 40.106 1.00 12.26 222 GLY B CA 1
ATOM 3833 C C . GLY B 1 225 ? -29.623 11.730 38.652 1.00 11.47 222 GLY B C 1
ATOM 3834 O O . GLY B 1 225 ? -29.943 12.799 38.121 1.00 11.94 222 GLY B O 1
ATOM 3835 N N . LYS B 1 226 ? -29.559 10.589 37.977 1.00 10.79 223 LYS B N 1
ATOM 3836 C CA . LYS B 1 226 ? -29.900 10.512 36.565 1.00 10.46 223 LYS B CA 1
ATOM 3837 C C . LYS B 1 226 ? -29.091 11.542 35.778 1.00 10.27 223 LYS B C 1
ATOM 3838 O O . LYS B 1 226 ? -27.939 11.809 36.137 1.00 10.80 223 LYS B O 1
ATOM 3844 N N . HIS B 1 227 ? -29.647 12.105 34.706 1.00 9.74 224 HIS B N 1
ATOM 3845 C CA . HIS B 1 227 ? -28.801 12.869 33.790 1.00 9.92 224 HIS B CA 1
ATOM 3846 C C . HIS B 1 227 ? -28.532 14.272 34.343 1.00 9.73 224 HIS B C 1
ATOM 3847 O O . HIS B 1 227 ? -27.686 14.994 33.802 1.00 9.83 224 HIS B O 1
ATOM 3854 N N . PHE B 1 228 ? -29.280 14.665 35.390 1.00 8.96 225 PHE B N 1
ATOM 3855 C CA . PHE B 1 228 ? -29.049 15.934 36.072 1.00 8.87 225 PHE B CA 1
ATOM 3856 C C . PHE B 1 228 ? -28.202 15.785 37.337 1.00 8.34 225 PHE B C 1
ATOM 3857 O O . PHE B 1 228 ? -28.217 16.643 38.202 1.00 9.60 225 PHE B O 1
ATOM 3865 N N . LEU B 1 229 ? -27.424 14.711 37.411 1.00 9.13 226 LEU B N 1
ATOM 3866 C CA . LEU B 1 229 ? -26.462 14.556 38.492 1.00 9.32 226 LEU B CA 1
ATOM 3867 C C . LEU B 1 229 ? -25.651 15.845 38.723 1.00 8.93 226 LEU B C 1
ATOM 3868 O O . LEU B 1 229 ? -25.442 16.263 39.866 1.00 9.51 226 LEU B O 1
ATOM 3873 N N . LEU B 1 230 ? -25.173 16.468 37.635 1.00 8.50 227 LEU B N 1
ATOM 3874 C CA . LEU B 1 230 ? -24.349 17.706 37.752 1.00 8.91 227 LEU B CA 1
ATOM 3875 C C . LEU B 1 230 ? -25.095 18.933 38.301 1.00 8.57 227 LEU B C 1
ATOM 3876 O O . LEU B 1 230 ? -24.461 19.959 38.617 1.00 9.42 227 LEU B O 1
ATOM 3881 N N . VAL B 1 231 ? -26.428 18.845 38.374 1.00 8.95 228 VAL B N 1
ATOM 3882 C CA . VAL B 1 231 ? -27.242 19.925 38.915 1.00 9.98 228 VAL B CA 1
ATOM 3883 C C . VAL B 1 231 ? -27.687 19.568 40.334 1.00 10.57 228 VAL B C 1
ATOM 3884 O O . VAL B 1 231 ? -27.561 20.398 41.243 1.00 13.51 228 VAL B O 1
ATOM 3888 N N . VAL B 1 232 ? -28.204 18.352 40.536 1.00 9.96 229 VAL B N 1
ATOM 3889 C CA . VAL B 1 232 ? -28.776 17.976 41.848 1.00 10.96 229 VAL B CA 1
ATOM 3890 C C . VAL B 1 232 ? -27.739 17.496 42.850 1.00 11.54 229 VAL B C 1
ATOM 3891 O O . VAL B 1 232 ? -28.012 17.469 44.051 1.00 12.93 229 VAL B O 1
ATOM 3895 N N . ASN B 1 233 ? -26.573 17.078 42.356 1.00 10.82 230 ASN B N 1
ATOM 3896 C CA . ASN B 1 233 ? -25.470 16.704 43.241 1.00 10.46 230 ASN B CA 1
ATOM 3897 C C . ASN B 1 233 ? -24.166 17.327 42.739 1.00 9.90 230 ASN B C 1
ATOM 3898 O O . ASN B 1 233 ? -23.133 16.643 42.589 1.00 10.18 230 ASN B O 1
ATOM 3903 N N . ALA B 1 234 ? -24.238 18.624 42.447 1.00 9.98 231 ALA B N 1
ATOM 3904 C CA . ALA B 1 234 ? -23.059 19.371 42.024 1.00 9.70 231 ALA B CA 1
ATOM 3905 C C . ALA B 1 234 ? -21.933 19.276 43.050 1.00 10.20 231 ALA B C 1
ATOM 3906 O O . ALA B 1 234 ? -20.749 19.205 42.663 1.00 10.83 231 ALA B O 1
ATOM 3908 N N . LYS B 1 235 ? -22.269 19.286 44.350 1.00 10.00 232 LYS B N 1
ATOM 3909 C CA A LYS B 1 235 ? -21.209 19.181 45.357 0.50 10.56 232 LYS B CA 1
ATOM 3910 C CA B LYS B 1 235 ? -21.259 19.128 45.423 0.50 11.00 232 LYS B CA 1
ATOM 3911 C C . LYS B 1 235 ? -20.475 17.843 45.233 1.00 10.77 232 LYS B C 1
ATOM 3912 O O . LYS B 1 235 ? -19.257 17.814 45.259 1.00 11.69 232 LYS B O 1
ATOM 3923 N N . GLY B 1 236 ? -21.208 16.753 45.069 1.00 10.71 233 GLY B N 1
ATOM 3924 C CA . GLY B 1 236 ? -20.583 15.453 44.953 1.00 10.73 233 GLY B CA 1
ATOM 3925 C C . GLY B 1 236 ? -19.769 15.299 43.692 1.00 10.93 233 GLY B C 1
ATOM 3926 O O . GLY B 1 236 ? -18.653 14.771 43.718 1.00 10.96 233 GLY B O 1
ATOM 3927 N N . VAL B 1 237 ? -20.321 15.753 42.567 1.00 10.35 234 VAL B N 1
ATOM 3928 C CA . VAL B 1 237 ? -19.544 15.719 41.324 1.00 10.60 234 VAL B CA 1
ATOM 3929 C C . VAL B 1 237 ? -18.253 16.517 41.482 1.00 10.16 234 VAL B C 1
ATOM 3930 O O . VAL B 1 237 ? -17.158 16.062 41.075 1.00 10.62 234 VAL B O 1
ATOM 3934 N N . ALA B 1 238 ? -18.374 17.700 42.081 1.00 9.78 235 ALA B N 1
ATOM 3935 C CA . ALA B 1 238 ? -17.193 18.548 42.235 1.00 9.58 235 ALA B CA 1
ATOM 3936 C C . ALA B 1 238 ? -16.143 17.872 43.123 1.00 9.99 235 ALA B C 1
ATOM 3937 O O . ALA B 1 238 ? -14.932 17.974 42.838 1.00 10.27 235 ALA B O 1
ATOM 3939 N N . GLU B 1 239 ? -16.590 17.141 44.156 1.00 10.60 236 GLU B N 1
ATOM 3940 C CA . GLU B 1 239 ? -15.671 16.386 45.034 1.00 11.28 236 GLU B CA 1
ATOM 3941 C C . GLU B 1 239 ? -14.893 15.382 44.202 1.00 10.93 236 GLU B C 1
ATOM 3942 O O . GLU B 1 239 ? -13.693 15.176 44.422 1.00 12.33 236 GLU B O 1
ATOM 3948 N N . GLU B 1 240 ? -15.597 14.757 43.258 1.00 10.80 237 GLU B N 1
ATOM 3949 C CA . GLU B 1 240 ? -14.999 13.713 42.429 1.00 10.69 237 GLU B CA 1
ATOM 3950 C C . GLU B 1 240 ? -14.165 14.268 41.265 1.00 10.88 237 GLU B C 1
ATOM 3951 O O . GLU B 1 240 ? -13.455 13.506 40.571 1.00 12.46 237 GLU B O 1
ATOM 3957 N N . ILE B 1 241 ? -14.276 15.577 41.025 1.00 10.76 238 ILE B N 1
ATOM 3958 C CA . ILE B 1 241 ? -13.296 16.256 40.165 1.00 10.24 238 ILE B CA 1
ATOM 3959 C C . ILE B 1 241 ? -12.068 16.660 40.989 1.00 10.32 238 ILE B C 1
ATOM 3960 O O . ILE B 1 241 ? -10.926 16.413 40.587 1.00 9.11 238 ILE B O 1
ATOM 3965 N N . LYS B 1 242 ? -12.300 17.232 42.162 1.00 10.55 239 LYS B N 1
ATOM 3966 C CA . LYS B 1 242 ? -11.224 17.747 43.018 1.00 10.88 239 LYS B CA 1
ATOM 3967 C C . LYS B 1 242 ? -10.302 16.636 43.524 1.00 11.48 239 LYS B C 1
ATOM 3968 O O . LYS B 1 242 ? -9.101 16.876 43.741 1.00 12.22 239 LYS B O 1
ATOM 3974 N N . ASN B 1 243 ? -10.844 15.431 43.712 1.00 10.83 240 ASN B N 1
ATOM 3975 C CA . ASN B 1 243 ? -10.011 14.302 44.146 1.00 11.51 240 ASN B CA 1
ATOM 3976 C C . ASN B 1 243 ? -9.318 13.601 42.968 1.00 11.94 240 ASN B C 1
ATOM 3977 O O . ASN B 1 243 ? -8.701 12.540 43.137 1.00 13.70 240 ASN B O 1
ATOM 3982 N N . PHE B 1 244 ? -9.394 14.222 41.790 1.00 11.56 241 PHE B N 1
ATOM 3983 C CA . PHE B 1 244 ? -8.799 13.675 40.576 1.00 11.70 241 PHE B CA 1
ATOM 3984 C C . PHE B 1 244 ? -7.786 14.631 39.960 1.00 12.89 241 PHE B C 1
ATOM 3985 O O . PHE B 1 244 ? -6.754 14.178 39.468 1.00 13.92 241 PHE B O 1
ATOM 3993 N N . ILE B 1 245 ? -8.063 15.934 39.978 1.00 13.43 242 ILE B N 1
ATOM 3994 C CA . ILE B 1 245 ? -7.211 16.926 39.293 1.00 15.55 242 ILE B CA 1
ATOM 3995 C C . ILE B 1 245 ? -5.968 17.275 40.088 1.00 16.66 242 ILE B C 1
ATOM 3996 O O . ILE B 1 245 ? -5.170 18.063 39.565 1.00 18.88 242 ILE B O 1
#

Nearest PDB structures (foldseek):
  3e0x-assembly2_B  TM=1.001E+00  e=3.144E-50  Clostridium acetobutylicum
  2ocl-assembly1_A  TM=7.771E-01  e=4.252E-15  Homo sapiens
  2ock-assembly1_A  TM=7.726E-01  e=5.473E-15  Homo sapiens
  2oci-assembly1_A  TM=7.191E-01  e=6.614E-15  Homo sapiens
  8v16-assembly1_C  TM=7.689E-01  e=6.020E-14  uncultured Pseudomonadota bacterium

Sequence (480 aa):
SNALHYVVHVGNKKKSPNNTLLFVHGSGCNNLKKIFGELEKYLEDYYNCILLLDLKGHGEESKGQCPSTVYGYIDNVANFITNSSEVTKHQKNITLIIGYSGGAIVLGVALKKLPNVRKVVSLSGGARFDKLDKDFEEKIYYHNQLLDNNYLLLECIGGIDNPLSEKYFEETLEKDPDIINDLIACKLIDLVDNLKNIDIPVKAIVAKDELLTLVEYSEIIKKEVENNSELKIFEETGKHFLLVVNAKGVAEEIKNFIIALHYVHVGNKKSPNNTLLFVHGSGCNLKIFGELEKYLEDYYNCILLDLKGHGESKGQCPSTVYGYIDNVANFITNSEVTKHQKNITLIGYSGGAIVLGVALKKLPNNVRKVVSLSGGARFDKLDKDFEEKIYHNQLDNNYLLLECIGGIDNPLSEKYFETLEKKDPDIINDLIACKKLIDLVDNLKNIDIPVKAIVAKDELLTLVEYSEEIIKKEVENSELKIFETGKHFLLVVNAKKGVAEEIKNFI

Solvent-accessible surface area: 20570 Å² total